Protein 4MFU (pdb70)

Sequence (487 aa):
LDESSVKKMILTFEKRSYKNQELRIKFPDNPEKFMESELDLNDIIQEMHVVATMPDLYHLLVELNAVQSLLGLLGHDNTDVSIAVVDLLQELTDIDTLHESEEGAEVLIDALVDGQVVALLVQNLERLDESVKEEADGVHNTLAIVENMAEFRPEMCTEGAQQGLLQWLLKRLKAKMPFDANKLYCSEVLAILLQDNDENRELLGELDGIDVLLQQLSVFKRHNPSTAEEQEMMENLFDSLCSCLMLSSNRERFLKGEGLQLMNLMLREKKISRSSALKVLDHAMIGPEGTDNCHKFVDILGLRTIFPLFMKSPRKIKKVGTTEKEHEEHVCSILASLLRNLRGQQRTRLLNKFTENDSEKVDRLMELHFKYLGAMQVADKKIEGEKHDMVRRGEIIDNDTEEEFYLRRLDAGLFVLQHICYIMAEICNANVPQIRQRVHQILNMRGSSIKIVRHIIKEYAENIGDGRSPEFRENEQKRILGLLENF

B-factor: mean 85.32, std 27.59, range [20.0, 192.1]

Nearest PDB structures (foldseek):
  4mfu-assembly1_A  TM=1.002E+00  e=1.831E-57  Homo sapiens
  4cb9-assembly1_A  TM=9.648E-01  e=9.208E-48  Homo sapiens
  4cba-assembly1_A  TM=9.569E-01  e=4.937E-47  Homo sapiens
  4hnm-assembly1_A  TM=9.396E-01  e=6.240E-47  Homo sapiens
  7abi-assembly1_S  TM=9.142E-01  e=6.124E-34  Homo sapiens

GO terms:
  GO:0005634 nucleus (C, IDA)
  GO:0000974 Prp19 complex (C, IDA)
  GO:0005681 spliceosomal complex (C, IDA)
  GO:0005515 protein binding (F, IPI)
  GO:0005654 nucleoplasm (C, TAS)
  GO:0005654 nucleoplasm (C, IDA)
  GO:0043065 positive regulation of apoptotic process (P, IDA)
  GO:0016020 membrane (C, HDA)
  GO:0016445 somatic diversification of immunoglobulins (P, IMP)
  GO:0019899 enzyme binding (F, IPI)

Secondary structure (DSSP, 8-state):
--SSHHHHHHHHHHHHHHHHHHHHHHSPSS-TT-HHHHHHHHHHHHHHHTTTTSPP-THHHHHTTHHHHHHHHTS-SSHHHHHHHHHHHHHHHHGGGSS---HHHHHHHHHHHHTTHHHHHHHHHHH--TT-HHHHHHHHHHHHHHHHHHHHSTTHHHHHIIIIIHHHHHHHHH--S---HHHHHHHHHHHHHHTT-HHHHHHHHHTTHHHHHHHHHHTTSSS--SSHHHHHHHHHHHHHHHHHHHSTHHHHHHHHTTHHHHHHHHHHTTSSTHHHHHHHHHHHHSSGGGHHHHHHHHHTTHHHHHHHHHH----S--SS---SHHHHHHHHHHHHHHHHH--HHHHHHHHHHTTHHHHHHHHHHHHHHHHHHHHHHHHHHHHHHHHHHHHHHTPPP-HHHHHHHHHHHHHTTHHHHHHHHHHHHHHHTSS-HHHHHHHHHHHHTTT--HHHHHHHHHHHHHH-SS-S-HHHHHHHHHHHHHHHHH-

Structure (mmCIF, N/CA/C/O backbone):
data_4MFU
#
_entry.id   4MFU
#
_cell.length_a   90.149
_cell.length_b   90.149
_cell.length_c   178.557
_cell.angle_alpha   90.000
_cell.angle_beta   90.000
_cell.angle_gamma   120.000
#
_symmetry.space_group_name_H-M   'P 31 2 1'
#
loop_
_atom_site.group_PDB
_atom_site.id
_atom_site.type_symbol
_atom_site.label_atom_id
_atom_site.label_alt_id
_atom_site.label_comp_id
_atom_site.label_asym_id
_atom_site.label_entity_id
_atom_site.label_seq_id
_atom_site.pdbx_PDB_ins_code
_atom_site.Cartn_x
_atom_site.Cartn_y
_atom_site.Cartn_z
_atom_site.occupancy
_atom_site.B_iso_or_equiv
_atom_site.auth_seq_id
_atom_site.auth_comp_id
_atom_site.auth_asym_id
_atom_site.auth_atom_id
_atom_site.pdbx_PDB_model_num
ATOM 1 N N . LEU A 1 4 ? 6.943 -14.414 0.584 1.00 108.26 77 LEU A N 1
ATOM 2 C CA . LEU A 1 4 ? 8.114 -14.212 1.491 1.00 112.62 77 LEU A CA 1
ATOM 3 C C . LEU A 1 4 ? 7.977 -12.889 2.263 1.00 126.09 77 LEU A C 1
ATOM 4 O O . LEU A 1 4 ? 8.297 -11.837 1.695 1.00 130.37 77 LEU A O 1
ATOM 9 N N . ASP A 1 5 ? 7.537 -12.895 3.534 1.00 128.27 78 ASP A N 1
ATOM 10 C CA . ASP A 1 5 ? 7.253 -14.072 4.369 1.00 128.20 78 ASP A CA 1
ATOM 11 C C . ASP A 1 5 ? 5.894 -13.898 5.049 1.00 125.11 78 ASP A C 1
ATOM 12 O O . ASP A 1 5 ? 5.286 -12.829 4.986 1.00 122.56 78 ASP A O 1
ATOM 17 N N . GLU A 1 6 ? 5.380 -14.993 5.599 1.00 125.10 79 GLU A N 1
ATOM 18 C CA . GLU A 1 6 ? 4.218 -14.955 6.469 1.00 124.18 79 GLU A CA 1
ATOM 19 C C . GLU A 1 6 ? 4.502 -15.795 7.703 1.00 130.19 79 GLU A C 1
ATOM 20 O O . GLU A 1 6 ? 4.658 -17.008 7.611 1.00 140.24 79 GLU A O 1
ATOM 26 N N . SER A 1 7 ? 4.601 -15.134 8.846 1.00 126.99 80 SER A N 1
ATOM 27 C CA . SER A 1 7 ? 4.663 -15.797 10.136 1.00 124.48 80 SER A CA 1
ATOM 28 C C . SER A 1 7 ? 6.068 -16.297 10.405 1.00 113.90 80 SER A C 1
ATOM 29 O O . SER A 1 7 ? 6.368 -16.816 11.476 1.00 100.26 80 SER A O 1
ATOM 32 N N . SER A 1 8 ? 6.937 -16.095 9.427 1.00 108.36 81 SER A N 1
ATOM 33 C CA . SER A 1 8 ? 8.365 -16.187 9.649 1.00 116.66 81 SER A CA 1
ATOM 34 C C . SER A 1 8 ? 8.664 -15.136 10.704 1.00 117.92 81 SER A C 1
ATOM 35 O O . SER A 1 8 ? 9.591 -15.256 11.504 1.00 112.32 81 SER A O 1
ATOM 38 N N . VAL A 1 9 ? 7.844 -14.095 10.673 1.00 124.59 82 VAL A N 1
ATOM 39 C CA . VAL A 1 9 ? 7.829 -13.052 11.687 1.00 133.05 82 VAL A CA 1
ATOM 40 C C . VAL A 1 9 ? 7.293 -13.559 13.019 1.00 119.32 82 VAL A C 1
ATOM 41 O O . VAL A 1 9 ? 7.725 -13.132 14.084 1.00 110.24 82 VAL A O 1
ATOM 45 N N . LYS A 1 10 ? 6.340 -14.470 12.962 1.00 104.71 83 LYS A N 1
ATOM 46 C CA . LYS A 1 10 ? 5.722 -14.956 14.176 1.00 110.22 83 LYS A CA 1
ATOM 47 C C . LYS A 1 10 ? 6.735 -15.695 15.064 1.00 113.86 83 LYS A C 1
ATOM 48 O O . LYS A 1 10 ? 6.544 -15.834 16.275 1.00 111.55 83 LYS A O 1
ATOM 54 N N . LYS A 1 11 ? 7.805 -16.189 14.458 1.00 114.97 84 LYS A N 1
ATOM 55 C CA . LYS A 1 11 ? 8.965 -16.595 15.235 1.00 115.96 84 LYS A CA 1
ATOM 56 C C . LYS A 1 11 ? 9.528 -15.336 15.891 1.00 106.35 84 LYS A C 1
ATOM 57 O O . LYS A 1 11 ? 9.798 -15.336 17.090 1.00 84.29 84 LYS A O 1
ATOM 63 N N . MET A 1 12 ? 9.698 -14.280 15.086 1.00 103.49 85 MET A N 1
ATOM 64 C CA . MET A 1 12 ? 10.189 -12.974 15.555 1.00 102.25 85 MET A CA 1
ATOM 65 C C . MET A 1 12 ? 9.453 -12.461 16.776 1.00 101.70 85 MET A C 1
ATOM 66 O O . MET A 1 12 ? 10.055 -11.886 17.690 1.00 86.44 85 MET A O 1
ATOM 71 N N . ILE A 1 13 ? 8.136 -12.618 16.741 1.00 103.87 86 ILE A N 1
ATOM 72 C CA . ILE A 1 13 ? 7.291 -12.173 17.827 1.00 114.74 86 ILE A CA 1
ATOM 73 C C . ILE A 1 13 ? 7.547 -13.045 19.049 1.00 115.62 86 ILE A C 1
ATOM 74 O O . ILE A 1 13 ? 7.718 -12.553 20.164 1.00 118.20 86 ILE A O 1
ATOM 79 N N . LEU A 1 14 ? 7.601 -14.347 18.820 1.00 109.77 87 LEU A N 1
ATOM 80 C CA . LEU A 1 14 ? 7.849 -15.285 19.880 1.00 102.62 87 LEU A CA 1
ATOM 81 C C . LEU A 1 14 ? 9.229 -15.014 20.444 1.00 93.92 87 LEU A C 1
ATOM 82 O O . LEU A 1 14 ? 9.444 -14.985 21.650 1.00 85.45 87 LEU A O 1
ATOM 87 N N . THR A 1 15 ? 10.170 -14.784 19.552 1.00 91.43 88 THR A N 1
ATOM 88 C CA . THR A 1 15 ? 11.527 -14.584 19.970 1.00 90.03 88 THR A CA 1
ATOM 89 C C . THR A 1 15 ? 11.563 -13.335 20.834 1.00 88.10 88 THR A C 1
ATOM 90 O O . THR A 1 15 ? 12.136 -13.329 21.924 1.00 81.88 88 THR A O 1
ATOM 94 N N . PHE A 1 16 ? 10.914 -12.289 20.340 1.00 92.22 89 PHE A N 1
ATOM 95 C CA . PHE A 1 16 ? 10.898 -10.997 21.005 1.00 94.25 89 PHE A CA 1
ATOM 96 C C . PHE A 1 16 ? 10.448 -11.120 22.471 1.00 96.13 89 PHE A C 1
ATOM 97 O O . PHE A 1 16 ? 11.101 -10.598 23.396 1.00 81.11 89 PHE A O 1
ATOM 105 N N . GLU A 1 17 ? 9.341 -11.826 22.673 1.00 102.41 90 GLU A N 1
ATOM 106 C CA . GLU A 1 17 ? 8.824 -12.085 24.015 1.00 114.25 90 GLU A CA 1
ATOM 107 C C . GLU A 1 17 ? 9.892 -12.815 24.835 1.00 111.58 90 GLU A C 1
ATOM 108 O O . GLU A 1 17 ? 10.304 -12.328 25.898 1.00 102.15 90 GLU A O 1
ATOM 114 N N . LYS A 1 18 ? 10.369 -13.951 24.315 1.00 111.59 91 LYS A N 1
ATOM 115 C CA . LYS A 1 18 ? 11.404 -14.742 24.993 1.00 109.65 91 LYS A CA 1
ATOM 116 C C . LYS A 1 18 ? 12.563 -13.817 25.342 1.00 92.75 91 LYS A C 1
ATOM 117 O O . LYS A 1 18 ? 13.110 -13.876 26.435 1.00 80.25 91 LYS A O 1
ATOM 123 N N . ARG A 1 19 ? 12.929 -12.946 24.415 1.00 89.26 92 ARG A N 1
ATOM 124 C CA . ARG A 1 19 ? 13.968 -11.982 24.706 1.00 95.20 92 ARG A CA 1
ATOM 125 C C . ARG A 1 19 ? 13.632 -11.169 25.937 1.00 95.29 92 ARG A C 1
ATOM 126 O O . ARG A 1 19 ? 14.397 -11.152 26.901 1.00 98.33 92 ARG A O 1
ATOM 134 N N . SER A 1 20 ? 12.490 -10.500 25.898 1.00 86.77 93 SER A N 1
ATOM 135 C CA . SER A 1 20 ? 12.127 -9.558 26.939 1.00 94.39 93 SER A CA 1
ATOM 136 C C . SER A 1 20 ? 12.167 -10.180 28.345 1.00 95.88 93 SER A C 1
ATOM 137 O O . SER A 1 20 ? 12.708 -9.594 29.316 1.00 84.23 93 SER A O 1
ATOM 140 N N . TYR A 1 21 ? 11.561 -11.365 28.418 1.00 96.28 94 TYR A N 1
ATOM 141 C CA . TYR A 1 21 ? 11.507 -12.208 29.612 1.00 98.97 94 TYR A CA 1
ATOM 142 C C . TYR A 1 21 ? 12.911 -12.443 30.229 1.00 98.54 94 TYR A C 1
ATOM 143 O O . TYR A 1 21 ? 13.167 -12.151 31.416 1.00 87.78 94 TYR A O 1
ATOM 152 N N . LYS A 1 22 ? 13.827 -12.943 29.405 1.00 96.21 95 LYS A N 1
ATOM 153 C CA . LYS A 1 22 ? 15.170 -13.291 29.875 1.00 100.56 95 LYS A CA 1
ATOM 154 C C . LYS A 1 22 ? 15.859 -12.045 30.394 1.00 90.63 95 LYS A C 1
ATOM 155 O O . LYS A 1 22 ? 16.644 -12.092 31.335 1.00 77.68 95 LYS A O 1
ATOM 161 N N . ASN A 1 23 ? 15.566 -10.924 29.762 1.00 90.95 96 ASN A N 1
ATOM 162 C CA . ASN A 1 23 ? 16.091 -9.686 30.245 1.00 91.68 96 ASN A CA 1
ATOM 163 C C . ASN A 1 23 ? 15.459 -9.373 31.538 1.00 88.56 96 ASN A C 1
ATOM 164 O O . ASN A 1 23 ? 16.123 -8.912 32.466 1.00 87.92 96 ASN A O 1
ATOM 169 N N . GLN A 1 24 ? 14.151 -9.576 31.571 1.00 85.44 97 GLN A N 1
ATOM 170 C CA . GLN A 1 24 ? 13.438 -9.314 32.766 1.00 95.96 97 GLN A CA 1
ATOM 171 C C . GLN A 1 24 ? 14.105 -10.055 33.901 1.00 102.33 97 GLN A C 1
ATOM 172 O O . GLN A 1 24 ? 14.529 -9.421 34.866 1.00 107.38 97 GLN A O 1
ATOM 178 N N . GLU A 1 25 ? 14.271 -11.365 33.808 1.00 105.03 98 GLU A N 1
ATOM 179 C CA . GLU A 1 25 ? 14.814 -12.080 34.957 1.00 101.35 98 GLU A CA 1
ATOM 180 C C . GLU A 1 25 ? 16.212 -11.604 35.324 1.00 102.89 98 GLU A C 1
ATOM 181 O O . GLU A 1 25 ? 16.550 -11.496 36.499 1.00 116.60 98 GLU A O 1
ATOM 187 N N . LEU A 1 26 ? 17.012 -11.305 34.306 1.00 107.67 99 LEU A N 1
ATOM 188 C CA . LEU A 1 26 ? 18.396 -10.890 34.506 1.00 106.30 99 LEU A CA 1
ATOM 189 C C . LEU A 1 26 ? 18.512 -9.584 35.289 1.00 96.86 99 LEU A C 1
ATOM 190 O O . LEU A 1 26 ? 19.383 -9.448 36.149 1.00 88.57 99 LEU A O 1
ATOM 195 N N . ARG A 1 27 ? 17.622 -8.646 34.985 1.00 97.53 100 ARG A N 1
ATOM 196 C CA . ARG A 1 27 ? 17.589 -7.369 35.673 1.00 98.52 100 ARG A CA 1
ATOM 197 C C . ARG A 1 27 ? 17.293 -7.616 37.142 1.00 94.79 100 ARG A C 1
ATOM 198 O O . ARG A 1 27 ? 17.869 -6.970 38.017 1.00 91.84 100 ARG A O 1
ATOM 206 N N . ILE A 1 28 ? 16.393 -8.557 37.412 1.00 93.66 101 ILE A N 1
ATOM 207 C CA . ILE A 1 28 ? 16.067 -8.887 38.787 1.00 101.70 101 ILE A CA 1
ATOM 208 C C . ILE A 1 28 ? 17.247 -9.446 39.572 1.00 111.41 101 ILE A C 1
ATOM 209 O O . ILE A 1 28 ? 17.418 -9.135 40.742 1.00 112.52 101 ILE A O 1
ATOM 214 N N . LYS A 1 29 ? 18.017 -10.309 38.924 1.00 116.46 102 LYS A N 1
ATOM 215 C CA . LYS A 1 29 ? 19.135 -10.969 39.570 1.00 109.41 102 LYS A CA 1
ATOM 216 C C . LYS A 1 29 ? 20.180 -9.964 39.997 1.00 110.72 102 LYS A C 1
ATOM 217 O O . LYS A 1 29 ? 20.749 -10.072 41.076 1.00 120.20 102 LYS A O 1
ATOM 223 N N . PHE A 1 30 ? 20.432 -8.980 39.140 1.00 30.00 103 PHE A N 1
ATOM 224 C CA . PHE A 1 30 ? 21.517 -8.035 39.365 1.00 30.00 103 PHE A CA 1
ATOM 225 C C . PHE A 1 30 ? 21.017 -6.698 39.895 1.00 30.00 103 PHE A C 1
ATOM 226 O O . PHE A 1 30 ? 20.121 -6.079 39.322 1.00 30.00 103 PHE A O 1
ATOM 234 N N . PRO A 1 31 ? 21.484 -6.369 41.088 1.00 30.00 104 PRO A N 1
ATOM 235 C CA . PRO A 1 31 ? 21.024 -5.205 41.833 1.00 30.00 104 PRO A CA 1
ATOM 236 C C . PRO A 1 31 ? 21.613 -3.981 41.201 1.00 30.00 104 PRO A C 1
ATOM 237 O O . PRO A 1 31 ? 22.620 -4.120 40.543 1.00 30.00 104 PRO A O 1
ATOM 241 N N . ASP A 1 32 ? 21.068 -2.803 41.488 1.00 30.00 105 ASP A N 1
ATOM 242 C CA . ASP A 1 32 ? 21.563 -1.569 40.894 1.00 30.00 105 ASP A CA 1
ATOM 243 C C . ASP A 1 32 ? 23.023 -1.368 41.275 1.00 30.00 105 ASP A C 1
ATOM 244 O O . ASP A 1 32 ? 23.426 -1.638 42.406 1.00 30.00 105 ASP A O 1
ATOM 249 N N . ASN A 1 33 ? 23.814 -0.901 40.315 1.00 30.00 106 ASN A N 1
ATOM 250 C CA . ASN A 1 33 ? 25.268 -0.888 40.447 1.00 30.00 106 ASN A CA 1
ATOM 251 C C . ASN A 1 33 ? 25.960 -2.178 39.989 1.00 30.00 106 ASN A C 1
ATOM 252 O O . ASN A 1 33 ? 27.101 -2.429 40.386 1.00 30.00 106 ASN A O 1
ATOM 257 N N . PRO A 1 34 ? 25.233 -3.015 39.124 1.00 30.00 107 PRO A N 1
ATOM 258 C CA . PRO A 1 34 ? 26.011 -4.148 38.616 1.00 30.00 107 PRO A CA 1
ATOM 259 C C . PRO A 1 34 ? 26.394 -3.816 37.182 1.00 30.00 107 PRO A C 1
ATOM 260 O O . PRO A 1 34 ? 25.549 -3.807 36.289 1.00 30.00 107 PRO A O 1
ATOM 264 N N . GLU A 1 35 ? 27.672 -3.559 36.957 1.00 30.00 108 GLU A N 1
ATOM 265 C CA . GLU A 1 35 ? 28.099 -2.973 35.698 1.00 30.00 108 GLU A CA 1
ATOM 266 C C . GLU A 1 35 ? 27.842 -3.832 34.471 1.00 30.00 108 GLU A C 1
ATOM 267 O O . GLU A 1 35 ? 27.403 -3.323 33.445 1.00 30.00 108 GLU A O 1
ATOM 273 N N . LYS A 1 36 ? 28.105 -5.129 34.566 1.00 30.00 109 LYS A N 1
ATOM 274 C CA . LYS A 1 36 ? 28.123 -5.952 33.371 1.00 30.00 109 LYS A CA 1
ATOM 275 C C . LYS A 1 36 ? 27.248 -7.183 33.490 1.00 30.00 109 LYS A C 1
ATOM 276 O O . LYS A 1 36 ? 27.729 -8.311 33.535 1.00 30.00 109 LYS A O 1
ATOM 282 N N . PHE A 1 37 ? 25.946 -6.915 33.473 1.00 30.00 110 PHE A N 1
ATOM 283 C CA . PHE A 1 37 ? 24.908 -7.843 33.072 1.00 30.00 110 PHE A CA 1
ATOM 284 C C . PHE A 1 37 ? 24.415 -7.503 31.658 1.00 30.00 110 PHE A C 1
ATOM 285 O O . PHE A 1 37 ? 23.449 -8.088 31.169 1.00 30.00 110 PHE A O 1
ATOM 293 N N . MET A 1 38 ? 25.082 -6.521 31.052 1.00 30.00 111 MET A N 1
ATOM 294 C CA . MET A 1 38 ? 24.627 -5.758 29.877 1.00 30.00 111 MET A CA 1
ATOM 295 C C . MET A 1 38 ? 24.405 -6.451 28.528 1.00 30.00 111 MET A C 1
ATOM 296 O O . MET A 1 38 ? 23.456 -6.132 27.811 1.00 30.00 111 MET A O 1
ATOM 301 N N . GLU A 1 39 ? 25.269 -7.389 28.172 1.00 30.00 112 GLU A N 1
ATOM 302 C CA . GLU A 1 39 ? 25.276 -7.918 26.818 1.00 30.00 112 GLU A CA 1
ATOM 303 C C . GLU A 1 39 ? 23.910 -8.502 26.529 1.00 30.00 112 GLU A C 1
ATOM 304 O O . GLU A 1 39 ? 23.386 -8.392 25.425 1.00 30.00 112 GLU A O 1
ATOM 310 N N . SER A 1 40 ? 23.330 -9.123 27.548 1.00 124.19 113 SER A N 1
ATOM 311 C CA . SER A 1 40 ? 22.021 -9.736 27.418 1.00 126.47 113 SER A CA 1
ATOM 312 C C . SER A 1 40 ? 21.007 -8.657 27.081 1.00 122.36 113 SER A C 1
ATOM 313 O O . SER A 1 40 ? 20.102 -8.872 26.275 1.00 104.98 113 SER A O 1
ATOM 316 N N . GLU A 1 41 ? 21.162 -7.493 27.704 1.00 112.56 114 GLU A N 1
ATOM 317 C CA . GLU A 1 41 ? 20.236 -6.404 27.472 1.00 111.78 114 GLU A CA 1
ATOM 318 C C . GLU A 1 41 ? 20.357 -5.909 26.045 1.00 99.26 114 GLU A C 1
ATOM 319 O O . GLU A 1 41 ? 19.363 -5.696 25.361 1.00 75.02 114 GLU A O 1
ATOM 325 N N . LEU A 1 42 ? 21.592 -5.735 25.599 1.00 106.47 115 LEU A N 1
ATOM 326 C CA . LEU A 1 42 ? 21.850 -5.234 24.261 1.00 103.09 115 LEU A CA 1
ATOM 327 C C . LEU A 1 42 ? 21.299 -6.190 23.214 1.00 89.58 115 LEU A C 1
ATOM 328 O O . LEU A 1 42 ? 20.783 -5.762 22.182 1.00 98.89 115 LEU A O 1
ATOM 333 N N . ASP A 1 43 ? 21.448 -7.483 23.462 1.00 89.16 116 ASP A N 1
ATOM 334 C CA . ASP A 1 43 ? 21.163 -8.485 22.450 1.00 105.53 116 ASP A CA 1
ATOM 335 C C . ASP A 1 43 ? 19.705 -8.430 22.030 1.00 102.50 116 ASP A C 1
ATOM 336 O O . ASP A 1 43 ? 19.376 -8.619 20.859 1.00 106.09 116 ASP A O 1
ATOM 341 N N . LEU A 1 44 ? 18.833 -8.186 22.998 1.00 113.14 117 LEU A N 1
ATOM 342 C CA . LEU A 1 44 ? 17.406 -8.332 22.785 1.00 120.35 117 LEU A CA 1
ATOM 343 C C . LEU A 1 44 ? 16.847 -7.251 21.867 1.00 112.93 117 LEU A C 1
ATOM 344 O O . LEU A 1 44 ? 15.888 -7.491 21.121 1.00 102.14 117 LEU A O 1
ATOM 349 N N . ASN A 1 45 ? 17.470 -6.074 21.920 1.00 107.17 118 ASN A N 1
ATOM 350 C CA . ASN A 1 45 ? 17.119 -4.970 21.041 1.00 96.08 118 ASN A CA 1
ATOM 351 C C . ASN A 1 45 ? 17.638 -5.101 19.602 1.00 95.67 118 ASN A C 1
ATOM 352 O O . ASN A 1 45 ? 17.177 -4.358 18.723 1.00 94.91 118 ASN A O 1
ATOM 357 N N . ASP A 1 46 ? 18.590 -6.003 19.340 1.00 85.95 119 ASP A N 1
ATOM 358 C CA . ASP A 1 46 ? 18.867 -6.314 17.951 1.00 89.30 119 ASP A CA 1
ATOM 359 C C . ASP A 1 46 ? 17.562 -6.788 17.354 1.00 81.09 119 ASP A C 1
ATOM 360 O O . ASP A 1 46 ? 17.298 -6.457 16.214 1.00 79.43 119 ASP A O 1
ATOM 365 N N . ILE A 1 47 ? 16.742 -7.522 18.118 1.00 79.27 120 ILE A N 1
ATOM 366 C CA . ILE A 1 47 ? 15.448 -8.044 17.597 1.00 89.65 120 ILE A CA 1
ATOM 367 C C . ILE A 1 47 ? 14.361 -6.998 17.371 1.00 93.82 120 ILE A C 1
ATOM 368 O O . ILE A 1 47 ? 13.390 -7.223 16.640 1.00 83.00 120 ILE A O 1
ATOM 373 N N . ILE A 1 48 ? 14.507 -5.853 18.008 1.00 103.54 121 ILE A N 1
ATOM 374 C CA . ILE A 1 48 ? 13.635 -4.740 17.700 1.00 105.61 121 ILE A CA 1
ATOM 375 C C . ILE A 1 48 ? 14.016 -4.384 16.260 1.00 96.40 121 ILE A C 1
ATOM 376 O O . ILE A 1 48 ? 13.239 -4.607 15.329 1.00 83.86 121 ILE A O 1
ATOM 381 N N . GLN A 1 49 ? 15.255 -3.925 16.084 1.00 88.75 122 GLN A N 1
ATOM 382 C CA . GLN A 1 49 ? 15.783 -3.617 14.763 1.00 91.44 122 GLN A CA 1
ATOM 383 C C . GLN A 1 49 ? 15.397 -4.690 13.723 1.00 97.70 122 GLN A C 1
ATOM 384 O O . GLN A 1 49 ? 15.093 -4.368 12.582 1.00 102.08 122 GLN A O 1
ATOM 390 N N . GLU A 1 50 ? 15.399 -5.965 14.095 1.00 109.51 123 GLU A N 1
ATOM 391 C CA . GLU A 1 50 ? 14.970 -6.986 13.137 1.00 114.00 123 GLU A CA 1
ATOM 392 C C . GLU A 1 50 ? 13.485 -6.728 12.861 1.00 112.16 123 GLU A C 1
ATOM 393 O O . GLU A 1 50 ? 13.102 -6.484 11.715 1.00 118.45 123 GLU A O 1
ATOM 399 N N . MET A 1 51 ? 12.666 -6.730 13.914 1.00 106.03 124 MET A N 1
ATOM 400 C CA . MET A 1 51 ? 11.226 -6.469 13.782 1.00 95.34 124 MET A CA 1
ATOM 401 C C . MET A 1 51 ? 11.006 -5.183 12.965 1.00 90.61 124 MET A C 1
ATOM 402 O O . MET A 1 51 ? 10.023 -5.049 12.234 1.00 67.06 124 MET A O 1
ATOM 407 N N . HIS A 1 52 ? 11.934 -4.235 13.100 1.00 95.71 125 HIS A N 1
ATOM 408 C CA . HIS A 1 52 ? 11.954 -3.017 12.273 1.00 103.80 125 HIS A CA 1
ATOM 409 C C . HIS A 1 52 ? 11.530 -3.420 10.863 1.00 96.82 125 HIS A C 1
ATOM 410 O O . HIS A 1 52 ? 10.675 -2.799 10.260 1.00 91.99 125 HIS A O 1
ATOM 417 N N . VAL A 1 53 ? 12.097 -4.514 10.372 1.00 106.69 126 VAL A N 1
ATOM 418 C CA . VAL A 1 53 ? 11.749 -5.049 9.053 1.00 115.90 126 VAL A CA 1
ATOM 419 C C . VAL A 1 53 ? 10.280 -5.491 8.923 1.00 108.98 126 VAL A C 1
ATOM 420 O O . VAL A 1 53 ? 9.765 -5.638 7.820 1.00 103.71 126 VAL A O 1
ATOM 424 N N . VAL A 1 54 ? 9.611 -5.713 10.045 1.00 105.71 127 VAL A N 1
ATOM 425 C CA . VAL A 1 54 ? 8.277 -6.288 10.018 1.00 102.47 127 VAL A CA 1
ATOM 426 C C . VAL A 1 54 ? 7.339 -5.424 9.240 1.00 101.58 127 VAL A C 1
ATOM 427 O O . VAL A 1 54 ? 6.516 -5.922 8.492 1.00 101.65 127 VAL A O 1
ATOM 431 N N . ALA A 1 55 ? 7.427 -4.125 9.467 1.00 111.79 128 ALA A N 1
ATOM 432 C CA . ALA A 1 55 ? 6.409 -3.219 8.963 1.00 130.87 128 ALA A CA 1
ATOM 433 C C . ALA A 1 55 ? 6.202 -3.481 7.487 1.00 137.76 128 ALA A C 1
ATOM 434 O O . ALA A 1 55 ? 5.093 -3.807 7.038 1.00 131.84 128 ALA A O 1
ATOM 436 N N . THR A 1 56 ? 7.318 -3.393 6.767 1.00 144.41 129 THR A N 1
ATOM 437 C CA . THR A 1 56 ? 7.355 -3.482 5.318 1.00 142.59 129 THR A CA 1
ATOM 438 C C . THR A 1 56 ? 6.644 -4.712 4.780 1.00 143.00 129 THR A C 1
ATOM 439 O O . THR A 1 56 ? 6.105 -4.686 3.673 1.00 151.54 129 THR A O 1
ATOM 443 N N . MET A 1 57 ? 6.647 -5.786 5.564 1.00 144.64 130 MET A N 1
ATOM 444 C CA . MET A 1 57 ? 5.967 -7.010 5.186 1.00 143.14 130 MET A CA 1
ATOM 445 C C . MET A 1 57 ? 4.490 -6.715 5.018 1.00 127.17 130 MET A C 1
ATOM 446 O O . MET A 1 57 ? 3.943 -5.936 5.810 1.00 97.59 130 MET A O 1
ATOM 451 N N . PRO A 1 58 ? 3.807 -7.342 4.075 1.00 131.82 131 PRO A N 1
ATOM 452 C CA . PRO A 1 58 ? 2.409 -6.960 3.917 1.00 135.59 131 PRO A CA 1
ATOM 453 C C . PRO A 1 58 ? 1.832 -7.124 5.306 1.00 137.45 131 PRO A C 1
ATOM 454 O O . PRO A 1 58 ? 2.077 -8.138 5.949 1.00 144.50 131 PRO A O 1
ATOM 458 N N . ASP A 1 59 ? 1.103 -6.127 5.783 1.00 123.78 132 ASP A N 1
ATOM 459 C CA . ASP A 1 59 ? 0.734 -6.109 7.187 1.00 112.43 132 ASP A CA 1
ATOM 460 C C . ASP A 1 59 ? -0.189 -7.250 7.565 1.00 114.82 132 ASP A C 1
ATOM 461 O O . ASP A 1 59 ? -1.191 -7.511 6.910 1.00 104.59 132 ASP A O 1
ATOM 466 N N . LEU A 1 60 ? 0.234 -7.925 8.623 1.00 114.29 133 LEU A N 1
ATOM 467 C CA . LEU A 1 60 ? -0.503 -8.951 9.328 1.00 113.78 133 LEU A CA 1
ATOM 468 C C . LEU A 1 60 ? -0.481 -8.478 10.769 1.00 113.78 133 LEU A C 1
ATOM 469 O O . LEU A 1 60 ? -0.266 -9.249 11.700 1.00 108.16 133 LEU A O 1
ATOM 474 N N . TYR A 1 61 ? -0.718 -7.183 10.927 1.00 113.79 134 TYR A N 1
ATOM 475 C CA . TYR A 1 61 ? -0.425 -6.431 12.126 1.00 108.55 134 TYR A CA 1
ATOM 476 C C . TYR A 1 61 ? -1.205 -7.015 13.279 1.00 112.54 134 TYR A C 1
ATOM 477 O O . TYR A 1 61 ? -0.823 -6.878 14.437 1.00 96.29 134 TYR A O 1
ATOM 486 N N . HIS A 1 62 ? -2.296 -7.688 12.952 1.00 122.07 135 HIS A N 1
ATOM 487 C CA . HIS A 1 62 ? -3.135 -8.278 13.970 1.00 127.13 135 HIS A CA 1
ATOM 488 C C . HIS A 1 62 ? -2.254 -9.228 14.746 1.00 118.81 135 HIS A C 1
ATOM 489 O O . HIS A 1 62 ? -2.354 -9.311 15.965 1.00 119.03 135 HIS A O 1
ATOM 496 N N . LEU A 1 63 ? -1.378 -9.944 14.052 1.00 104.31 136 LEU A N 1
ATOM 497 C CA . LEU A 1 63 ? -0.447 -10.791 14.772 1.00 99.07 136 LEU A CA 1
ATOM 498 C C . LEU A 1 63 ? 0.154 -10.050 15.946 1.00 93.33 136 LEU A C 1
ATOM 499 O O . LEU A 1 63 ? 0.063 -10.489 17.080 1.00 96.45 136 LEU A O 1
ATOM 504 N N . LEU A 1 64 ? 0.740 -8.900 15.670 1.00 89.50 137 LEU A N 1
ATOM 505 C CA . LEU A 1 64 ? 1.375 -8.085 16.707 1.00 91.05 137 LEU A CA 1
ATOM 506 C C . LEU A 1 64 ? 0.548 -7.720 17.947 1.00 88.83 137 LEU A C 1
ATOM 507 O O . LEU A 1 64 ? 1.115 -7.409 18.994 1.00 84.56 137 LEU A O 1
ATOM 512 N N . VAL A 1 65 ? -0.772 -7.708 17.812 1.00 90.44 138 VAL A N 1
ATOM 513 C CA . VAL A 1 65 ? -1.640 -7.186 18.864 1.00 106.54 138 VAL A CA 1
ATOM 514 C C . VAL A 1 65 ? -2.282 -8.297 19.686 1.00 121.39 138 VAL A C 1
ATOM 515 O O . VAL A 1 65 ? -2.282 -8.230 20.922 1.00 129.75 138 VAL A O 1
ATOM 519 N N . GLU A 1 66 ? -2.828 -9.312 19.016 1.00 127.79 139 GLU A N 1
ATOM 520 C CA . GLU A 1 66 ? -3.424 -10.436 19.731 1.00 127.04 139 GLU A CA 1
ATOM 521 C C . GLU A 1 66 ? -2.286 -11.149 20.451 1.00 111.20 139 GLU A C 1
ATOM 522 O O . GLU A 1 66 ? -2.391 -11.463 21.635 1.00 105.43 139 GLU A O 1
ATOM 528 N N . LEU A 1 67 ? -1.167 -11.309 19.758 1.00 99.69 140 LEU A N 1
ATOM 529 C CA . LEU A 1 67 ? 0.005 -11.949 20.338 1.00 105.45 140 LEU A CA 1
ATOM 530 C C . LEU A 1 67 ? 0.790 -11.008 21.286 1.00 106.78 140 LEU A C 1
ATOM 531 O O . LEU A 1 67 ? 1.859 -11.355 21.784 1.00 104.76 140 LEU A O 1
ATOM 536 N N . ASN A 1 68 ? 0.246 -9.819 21.531 1.00 110.32 141 ASN A N 1
ATOM 537 C CA . ASN A 1 68 ? 0.700 -8.938 22.615 1.00 108.64 141 ASN A CA 1
ATOM 538 C C . ASN A 1 68 ? 2.106 -8.371 22.478 1.00 98.07 141 ASN A C 1
ATOM 539 O O . ASN A 1 68 ? 2.785 -8.108 23.477 1.00 74.34 141 ASN A O 1
ATOM 544 N N . ALA A 1 69 ? 2.506 -8.153 21.230 1.00 96.92 142 ALA A N 1
ATOM 545 C CA . ALA A 1 69 ? 3.759 -7.489 20.918 1.00 97.22 142 ALA A CA 1
ATOM 546 C C . ALA A 1 69 ? 3.632 -6.047 21.349 1.00 93.57 142 ALA A C 1
ATOM 547 O O . ALA A 1 69 ? 4.493 -5.485 22.057 1.00 81.40 142 ALA A O 1
ATOM 549 N N . VAL A 1 70 ? 2.534 -5.464 20.888 1.00 91.03 143 VAL A N 1
ATOM 550 C CA . VAL A 1 70 ? 2.198 -4.085 21.167 1.00 94.94 143 VAL A CA 1
ATOM 551 C C . VAL A 1 70 ? 2.482 -3.766 22.638 1.00 88.16 143 VAL A C 1
ATOM 552 O O . VAL A 1 70 ? 3.358 -2.931 22.949 1.00 71.92 143 VAL A O 1
ATOM 556 N N . GLN A 1 71 ? 1.809 -4.511 23.520 1.00 83.48 144 GLN A N 1
ATOM 557 C CA . GLN A 1 71 ? 1.753 -4.184 24.926 1.00 82.36 144 GLN A CA 1
ATOM 558 C C . GLN A 1 71 ? 3.155 -4.182 25.448 1.00 79.04 144 GLN A C 1
ATOM 559 O O . GLN A 1 71 ? 3.648 -3.149 25.904 1.00 78.39 144 GLN A O 1
ATOM 565 N N . SER A 1 72 ? 3.819 -5.328 25.331 1.00 82.60 145 SER A N 1
ATOM 566 C CA . SER A 1 72 ? 5.202 -5.460 25.767 1.00 80.09 145 SER A CA 1
ATOM 567 C C . SER A 1 72 ? 5.960 -4.262 25.245 1.00 75.64 145 SER A C 1
ATOM 568 O O . SER A 1 72 ? 6.564 -3.523 26.014 1.00 77.60 145 SER A O 1
ATOM 571 N N . LEU A 1 73 ? 5.856 -4.031 23.940 1.00 77.12 146 LEU A N 1
ATOM 572 C CA . LEU A 1 73 ? 6.524 -2.900 23.305 1.00 73.03 146 LEU A CA 1
ATOM 573 C C . LEU A 1 73 ? 6.324 -1.642 24.052 1.00 67.85 146 LEU A C 1
ATOM 574 O O . LEU A 1 73 ? 7.304 -1.005 24.482 1.00 59.81 146 LEU A O 1
ATOM 579 N N . LEU A 1 74 ? 5.047 -1.283 24.194 1.00 65.57 147 LEU A N 1
ATOM 580 C CA . LEU A 1 74 ? 4.680 -0.127 25.003 1.00 68.02 147 LEU A CA 1
ATOM 581 C C . LEU A 1 74 ? 5.338 -0.205 26.366 1.00 61.03 147 LEU A C 1
ATOM 582 O O . LEU A 1 74 ? 5.953 0.757 26.812 1.00 60.87 147 LEU A O 1
ATOM 587 N N . GLY A 1 75 ? 5.239 -1.370 26.995 1.00 58.46 148 GLY A N 1
ATOM 588 C CA . GLY A 1 75 ? 5.894 -1.613 28.269 1.00 59.14 148 GLY A CA 1
ATOM 589 C C . GLY A 1 75 ? 7.299 -1.068 28.268 1.00 63.29 148 GLY A C 1
ATOM 590 O O . GLY A 1 75 ? 7.680 -0.296 29.144 1.00 60.19 148 GLY A O 1
ATOM 591 N N . LEU A 1 76 ? 8.059 -1.423 27.242 1.00 67.81 149 LEU A N 1
ATOM 592 C CA . LEU A 1 76 ? 9.487 -1.112 27.208 1.00 71.42 149 LEU A CA 1
ATOM 593 C C . LEU A 1 76 ? 9.807 0.360 27.001 1.00 75.13 149 LEU A C 1
ATOM 594 O O . LEU A 1 76 ? 10.974 0.784 27.107 1.00 77.61 149 LEU A O 1
ATOM 599 N N . LEU A 1 77 ? 8.780 1.146 26.709 1.00 78.17 150 LEU A N 1
ATOM 600 C CA . LEU A 1 77 ? 8.969 2.590 26.591 1.00 79.17 150 LEU A CA 1
ATOM 601 C C . LEU A 1 77 ? 9.458 3.124 27.924 1.00 81.25 150 LEU A C 1
ATOM 602 O O . LEU A 1 77 ? 10.139 4.157 27.987 1.00 77.30 150 LEU A O 1
ATOM 607 N N . GLY A 1 78 ? 9.162 2.383 28.981 1.00 78.07 151 GLY A N 1
ATOM 608 C CA . GLY A 1 78 ? 9.773 2.650 30.260 1.00 82.21 151 GLY A CA 1
ATOM 609 C C . GLY A 1 78 ? 10.795 1.571 30.522 1.00 83.61 151 GLY A C 1
ATOM 610 O O . GLY A 1 78 ? 10.460 0.411 30.719 1.00 94.79 151 GLY A O 1
ATOM 611 N N . HIS A 1 79 ? 12.055 1.967 30.517 1.00 77.87 152 HIS A N 1
ATOM 612 C CA . HIS A 1 79 ? 13.151 1.065 30.784 1.00 81.35 152 HIS A CA 1
ATOM 613 C C . HIS A 1 79 ? 14.211 1.922 31.412 1.00 77.15 152 HIS A C 1
ATOM 614 O O . HIS A 1 79 ? 14.301 3.109 31.112 1.00 80.61 152 HIS A O 1
ATOM 621 N N . ASP A 1 80 ? 15.028 1.339 32.270 1.00 81.43 153 ASP A N 1
ATOM 622 C CA . ASP A 1 80 ? 16.035 2.130 32.941 1.00 86.80 153 ASP A CA 1
ATOM 623 C C . ASP A 1 80 ? 16.996 2.696 31.912 1.00 82.38 153 ASP A C 1
ATOM 624 O O . ASP A 1 80 ? 17.381 3.859 31.991 1.00 74.19 153 ASP A O 1
ATOM 629 N N . ASN A 1 81 ? 17.363 1.889 30.925 1.00 86.38 154 ASN A N 1
ATOM 630 C CA . ASN A 1 81 ? 18.196 2.417 29.855 1.00 93.14 154 ASN A CA 1
ATOM 631 C C . ASN A 1 81 ? 17.400 2.948 28.675 1.00 84.16 154 ASN A C 1
ATOM 632 O O . ASN A 1 81 ? 16.522 2.271 28.171 1.00 65.87 154 ASN A O 1
ATOM 637 N N . THR A 1 82 ? 17.750 4.158 28.240 1.00 81.53 155 THR A N 1
ATOM 638 C CA . THR A 1 82 ? 17.071 4.831 27.122 1.00 81.83 155 THR A CA 1
ATOM 639 C C . THR A 1 82 ? 17.316 4.224 25.758 1.00 76.88 155 THR A C 1
ATOM 640 O O . THR A 1 82 ? 16.518 4.437 24.831 1.00 78.49 155 THR A O 1
ATOM 644 N N . ASP A 1 83 ? 18.413 3.494 25.610 1.00 69.98 156 ASP A N 1
ATOM 645 C CA . ASP A 1 83 ? 18.739 3.012 24.297 1.00 77.64 156 ASP A CA 1
ATOM 646 C C . ASP A 1 83 ? 17.583 2.122 23.884 1.00 76.80 156 ASP A C 1
ATOM 647 O O . ASP A 1 83 ? 17.130 2.160 22.741 1.00 78.95 156 ASP A O 1
ATOM 652 N N . VAL A 1 84 ? 17.060 1.370 24.841 1.00 75.13 157 VAL A N 1
ATOM 653 C CA . VAL A 1 84 ? 15.946 0.466 24.557 1.00 79.62 157 VAL A CA 1
ATOM 654 C C . VAL A 1 84 ? 14.655 1.254 24.296 1.00 80.87 157 VAL A C 1
ATOM 655 O O . VAL A 1 84 ? 13.826 0.878 23.457 1.00 80.73 157 VAL A O 1
ATOM 659 N N . SER A 1 85 ? 14.484 2.357 25.006 1.00 81.47 158 SER A N 1
ATOM 660 C CA . SER A 1 85 ? 13.294 3.175 24.833 1.00 78.76 158 SER A CA 1
ATOM 661 C C . SER A 1 85 ? 13.338 3.712 23.421 1.00 73.81 158 SER A C 1
ATOM 662 O O . SER A 1 85 ? 12.544 3.289 22.564 1.00 66.21 158 SER A O 1
ATOM 665 N N . ILE A 1 86 ? 14.333 4.562 23.175 1.00 66.66 159 ILE A N 1
ATOM 666 C CA . ILE A 1 86 ? 14.632 5.026 21.846 1.00 73.47 159 ILE A CA 1
ATOM 667 C C . ILE A 1 86 ? 14.389 3.966 20.762 1.00 76.19 159 ILE A C 1
ATOM 668 O O . ILE A 1 86 ? 13.876 4.240 19.676 1.00 69.52 159 ILE A O 1
ATOM 673 N N . ALA A 1 87 ? 14.807 2.752 21.055 1.00 76.59 160 ALA A N 1
ATOM 674 C CA . ALA A 1 87 ? 14.710 1.695 20.099 1.00 77.93 160 ALA A CA 1
ATOM 675 C C . ALA A 1 87 ? 13.261 1.370 19.826 1.00 77.37 160 ALA A C 1
ATOM 676 O O . ALA A 1 87 ? 12.906 0.966 18.717 1.00 75.37 160 ALA A O 1
ATOM 678 N N . VAL A 1 88 ? 12.422 1.515 20.844 1.00 81.98 161 VAL A N 1
ATOM 679 C CA . VAL A 1 88 ? 11.032 1.121 20.691 1.00 84.16 161 VAL A CA 1
ATOM 680 C C . VAL A 1 88 ? 10.314 2.223 19.952 1.00 80.73 161 VAL A C 1
ATOM 681 O O . VAL A 1 88 ? 9.420 1.984 19.127 1.00 74.73 161 VAL A O 1
ATOM 685 N N . VAL A 1 89 ? 10.712 3.448 20.237 1.00 83.48 162 VAL A N 1
ATOM 686 C CA . VAL A 1 89 ? 10.127 4.541 19.512 1.00 85.04 162 VAL A CA 1
ATOM 687 C C . VAL A 1 89 ? 10.547 4.368 18.072 1.00 85.95 162 VAL A C 1
ATOM 688 O O . VAL A 1 89 ? 9.679 4.273 17.207 1.00 84.35 162 VAL A O 1
ATOM 692 N N . ASP A 1 90 ? 11.852 4.254 17.816 1.00 83.92 163 ASP A N 1
ATOM 693 C CA . ASP A 1 90 ? 12.318 4.284 16.439 1.00 84.57 163 ASP A CA 1
ATOM 694 C C . ASP A 1 90 ? 11.586 3.204 15.688 1.00 85.67 163 ASP A C 1
ATOM 695 O O . ASP A 1 90 ? 11.090 3.405 14.577 1.00 87.46 163 ASP A O 1
ATOM 700 N N . LEU A 1 91 ? 11.480 2.051 16.309 1.00 86.84 164 LEU A N 1
ATOM 701 C CA . LEU A 1 91 ? 10.726 1.003 15.683 1.00 95.60 164 LEU A CA 1
ATOM 702 C C . LEU A 1 91 ? 9.326 1.509 15.417 1.00 90.64 164 LEU A C 1
ATOM 703 O O . LEU A 1 91 ? 8.855 1.419 14.301 1.00 98.16 164 LEU A O 1
ATOM 708 N N . LEU A 1 92 ? 8.676 2.057 16.439 1.00 89.41 165 LEU A N 1
ATOM 709 C CA . LEU A 1 92 ? 7.290 2.506 16.310 1.00 83.23 165 LEU A CA 1
ATOM 710 C C . LEU A 1 92 ? 7.037 3.486 15.156 1.00 79.95 165 LEU A C 1
ATOM 711 O O . LEU A 1 92 ? 6.005 3.382 14.501 1.00 77.19 165 LEU A O 1
ATOM 716 N N . GLN A 1 93 ? 7.975 4.406 14.910 1.00 80.64 166 GLN A N 1
ATOM 717 C CA . GLN A 1 93 ? 7.907 5.331 13.761 1.00 90.87 166 GLN A CA 1
ATOM 718 C C . GLN A 1 93 ? 7.648 4.558 12.488 1.00 87.84 166 GLN A C 1
ATOM 719 O O . GLN A 1 93 ? 6.775 4.913 11.719 1.00 88.05 166 GLN A O 1
ATOM 725 N N . GLU A 1 94 ? 8.418 3.498 12.272 1.00 89.40 167 GLU A N 1
ATOM 726 C CA . GLU A 1 94 ? 8.463 2.861 10.975 1.00 99.04 167 GLU A CA 1
ATOM 727 C C . GLU A 1 94 ? 7.214 1.997 10.744 1.00 96.58 167 GLU A C 1
ATOM 728 O O . GLU A 1 94 ? 6.910 1.696 9.599 1.00 120.19 167 GLU A O 1
ATOM 734 N N . LEU A 1 95 ? 6.465 1.628 11.784 1.00 82.66 168 LEU A N 1
ATOM 735 C CA . LEU A 1 95 ? 5.202 0.884 11.565 1.00 84.48 168 LEU A CA 1
ATOM 736 C C . LEU A 1 95 ? 4.054 1.831 11.393 1.00 82.73 168 LEU A C 1
ATOM 737 O O . LEU A 1 95 ? 2.913 1.420 11.154 1.00 73.01 168 LEU A O 1
ATOM 742 N N . THR A 1 96 ? 4.347 3.100 11.603 1.00 85.57 169 THR A N 1
ATOM 743 C CA . THR A 1 96 ? 3.345 4.127 11.590 1.00 89.49 169 THR A CA 1
ATOM 744 C C . THR A 1 96 ? 3.545 5.027 10.349 1.00 93.73 169 THR A C 1
ATOM 745 O O . THR A 1 96 ? 2.578 5.465 9.747 1.00 94.22 169 THR A O 1
ATOM 749 N N . ASP A 1 97 ? 4.789 5.250 9.928 1.00 100.42 170 ASP A N 1
ATOM 750 C CA . ASP A 1 97 ? 5.040 5.936 8.664 1.00 107.20 170 ASP A CA 1
ATOM 751 C C . ASP A 1 97 ? 4.549 5.093 7.505 1.00 118.96 170 ASP A C 1
ATOM 752 O O . ASP A 1 97 ? 3.674 5.519 6.778 1.00 125.60 170 ASP A O 1
ATOM 757 N N . ILE A 1 98 ? 5.119 3.898 7.338 1.00 140.49 171 ILE A N 1
ATOM 758 C CA . ILE A 1 98 ? 4.713 2.955 6.270 1.00 149.35 171 ILE A CA 1
ATOM 759 C C . ILE A 1 98 ? 3.202 2.774 6.269 1.00 151.05 171 ILE A C 1
ATOM 760 O O . ILE A 1 98 ? 2.569 2.727 5.214 1.00 135.15 171 ILE A O 1
ATOM 765 N N . ASP A 1 99 ? 2.665 2.813 7.480 1.00 152.17 172 ASP A N 1
ATOM 766 C CA . ASP A 1 99 ? 1.247 2.682 7.743 1.00 147.72 172 ASP A CA 1
ATOM 767 C C . ASP A 1 99 ? 0.559 3.795 6.971 1.00 145.41 172 ASP A C 1
ATOM 768 O O . ASP A 1 99 ? -0.601 3.667 6.587 1.00 138.44 172 ASP A O 1
ATOM 773 N N . THR A 1 100 ? 1.335 4.822 6.672 1.00 141.58 173 THR A N 1
ATOM 774 C CA . THR A 1 100 ? 0.832 6.001 6.006 1.00 139.40 173 THR A CA 1
ATOM 775 C C . THR A 1 100 ? 0.292 5.571 4.639 1.00 159.86 173 THR A C 1
ATOM 776 O O . THR A 1 100 ? -0.514 6.269 4.026 1.00 174.21 173 THR A O 1
ATOM 780 N N . LEU A 1 101 ? 0.740 4.409 4.177 1.00 166.85 174 LEU A N 1
ATOM 781 C CA . LEU A 1 101 ? 0.294 3.866 2.911 1.00 172.33 174 LEU A CA 1
ATOM 782 C C . LEU A 1 101 ? -1.226 3.751 2.926 1.00 169.22 174 LEU A C 1
ATOM 783 O O . LEU A 1 101 ? -1.827 3.329 3.912 1.00 160.61 174 LEU A O 1
ATOM 788 N N . HIS A 1 102 ? -1.832 4.144 1.812 1.00 171.20 175 HIS A N 1
ATOM 789 C CA . HIS A 1 102 ? -3.291 4.204 1.648 1.00 162.98 175 HIS A CA 1
ATOM 790 C C . HIS A 1 102 ? -3.983 2.914 2.109 1.00 160.82 175 HIS A C 1
ATOM 791 O O . HIS A 1 102 ? -5.138 2.943 2.543 1.00 161.91 175 HIS A O 1
ATOM 798 N N . GLU A 1 103 ? -3.272 1.792 1.982 1.00 158.41 176 GLU A N 1
ATOM 799 C CA . GLU A 1 103 ? -3.799 0.467 2.308 1.00 155.15 176 GLU A CA 1
ATOM 800 C C . GLU A 1 103 ? -2.646 -0.556 2.412 1.00 141.16 176 GLU A C 1
ATOM 801 O O . GLU A 1 103 ? -1.596 -0.355 1.799 1.00 128.01 176 GLU A O 1
ATOM 807 N N . SER A 1 104 ? -2.840 -1.666 3.129 1.00 133.34 177 SER A N 1
ATOM 808 C CA . SER A 1 104 ? -4.106 -2.090 3.743 1.00 138.05 177 SER A CA 1
ATOM 809 C C . SER A 1 104 ? -4.478 -1.424 5.072 1.00 144.92 177 SER A C 1
ATOM 810 O O . SER A 1 104 ? -3.650 -0.770 5.706 1.00 128.88 177 SER A O 1
ATOM 813 N N . GLU A 1 105 ? -5.737 -1.595 5.480 1.00 152.29 178 GLU A N 1
ATOM 814 C CA . GLU A 1 105 ? -6.250 -0.966 6.687 1.00 146.53 178 GLU A CA 1
ATOM 815 C C . GLU A 1 105 ? -6.302 -1.932 7.860 1.00 147.59 178 GLU A C 1
ATOM 816 O O . GLU A 1 105 ? -6.218 -1.522 9.015 1.00 147.83 178 GLU A O 1
ATOM 822 N N . GLU A 1 106 ? -6.437 -3.218 7.564 1.00 150.50 179 GLU A N 1
ATOM 823 C CA . GLU A 1 106 ? -6.700 -4.193 8.610 1.00 147.98 179 GLU A CA 1
ATOM 824 C C . GLU A 1 106 ? -5.559 -4.259 9.608 1.00 142.00 179 GLU A C 1
ATOM 825 O O . GLU A 1 106 ? -5.780 -4.294 10.815 1.00 143.42 179 GLU A O 1
ATOM 831 N N . GLY A 1 107 ? -4.334 -4.265 9.103 1.00 128.39 180 GLY A N 1
ATOM 832 C CA . GLY A 1 107 ? -3.176 -4.325 9.969 1.00 126.76 180 GLY A CA 1
ATOM 833 C C . GLY A 1 107 ? -3.033 -3.105 10.851 1.00 118.29 180 GLY A C 1
ATOM 834 O O . GLY A 1 107 ? -2.719 -3.206 12.032 1.00 122.53 180 GLY A O 1
ATOM 835 N N . ALA A 1 108 ? -3.273 -1.942 10.266 1.00 109.74 181 ALA A N 1
ATOM 836 C CA . ALA A 1 108 ? -3.027 -0.684 10.943 1.00 107.97 181 ALA A CA 1
ATOM 837 C C . ALA A 1 108 ? -4.167 -0.394 11.882 1.00 108.21 181 ALA A C 1
ATOM 838 O O . ALA A 1 108 ? -3.957 -0.004 13.038 1.00 99.41 181 ALA A O 1
ATOM 840 N N . GLU A 1 109 ? -5.376 -0.606 11.369 1.00 106.09 182 GLU A N 1
ATOM 841 C CA . GLU A 1 109 ? -6.593 -0.307 12.111 1.00 113.45 182 GLU A CA 1
ATOM 842 C C . GLU A 1 109 ? -6.627 -1.083 13.435 1.00 108.87 182 GLU A C 1
ATOM 843 O O . GLU A 1 109 ? -7.106 -0.573 14.442 1.00 103.61 182 GLU A O 1
ATOM 849 N N . VAL A 1 110 ? -6.081 -2.295 13.443 1.00 108.64 183 VAL A N 1
ATOM 850 C CA . VAL A 1 110 ? -5.982 -3.059 14.684 1.00 101.71 183 VAL A CA 1
ATOM 851 C C . VAL A 1 110 ? -4.793 -2.581 15.490 1.00 100.26 183 VAL A C 1
ATOM 852 O O . VAL A 1 110 ? -4.877 -2.445 16.722 1.00 97.32 183 VAL A O 1
ATOM 856 N N . LEU A 1 111 ? -3.691 -2.320 14.795 1.00 90.20 184 LEU A N 1
ATOM 857 C CA . LEU A 1 111 ? -2.488 -1.884 15.474 1.00 95.06 184 LEU A CA 1
ATOM 858 C C . LEU A 1 111 ? -2.787 -0.600 16.237 1.00 98.09 184 LEU A C 1
ATOM 859 O O . LEU A 1 111 ? -2.774 -0.576 17.467 1.00 97.82 184 LEU A O 1
ATOM 864 N N . ILE A 1 112 ? -3.069 0.458 15.488 1.00 96.73 185 ILE A N 1
ATOM 865 C CA . ILE A 1 112 ? -3.437 1.741 16.063 1.00 92.99 185 ILE A CA 1
ATOM 866 C C . ILE A 1 112 ? -4.353 1.535 17.266 1.00 93.35 185 ILE A C 1
ATOM 867 O O . ILE A 1 112 ? -3.979 1.849 18.409 1.00 91.83 185 ILE A O 1
ATOM 872 N N . ASP A 1 113 ? -5.535 0.986 17.005 1.00 81.40 186 ASP A N 1
ATOM 873 C CA . ASP A 1 113 ? -6.479 0.664 18.067 1.00 91.87 186 ASP A CA 1
ATOM 874 C C . ASP A 1 113 ? -5.734 0.244 19.343 1.00 83.14 186 ASP A C 1
ATOM 875 O O . ASP A 1 113 ? -5.884 0.883 20.379 1.00 79.75 186 ASP A O 1
ATOM 880 N N . ALA A 1 114 ? -4.913 -0.799 19.244 1.00 74.13 187 ALA A N 1
ATOM 881 C CA . ALA A 1 114 ? -4.115 -1.274 20.372 1.00 74.33 187 ALA A CA 1
ATOM 882 C C . ALA A 1 114 ? -3.329 -0.141 21.046 1.00 74.36 187 ALA A C 1
ATOM 883 O O . ALA A 1 114 ? -3.489 0.124 22.236 1.00 75.49 187 ALA A O 1
ATOM 885 N N . LEU A 1 115 ? -2.504 0.545 20.277 1.00 78.83 188 LEU A N 1
ATOM 886 C CA . LEU A 1 115 ? -1.703 1.653 20.808 1.00 84.84 188 LEU A CA 1
ATOM 887 C C . LEU A 1 115 ? -2.509 2.652 21.632 1.00 81.81 188 LEU A C 1
ATOM 888 O O . LEU A 1 115 ? -2.120 3.040 22.729 1.00 72.00 188 LEU A O 1
ATOM 893 N N . VAL A 1 116 ? -3.624 3.097 21.082 1.00 83.09 189 VAL A N 1
ATOM 894 C CA . VAL A 1 116 ? -4.416 4.089 21.778 1.00 88.05 189 VAL A CA 1
ATOM 895 C C . VAL A 1 116 ? -5.074 3.457 23.004 1.00 83.88 189 VAL A C 1
ATOM 896 O O . VAL A 1 116 ? -5.158 4.092 24.060 1.00 77.20 189 VAL A O 1
ATOM 900 N N . ASP A 1 117 ? -5.496 2.199 22.877 1.00 80.60 190 ASP A N 1
ATOM 901 C CA . ASP A 1 117 ? -6.007 1.452 24.031 1.00 83.16 190 ASP A CA 1
ATOM 902 C C . ASP A 1 117 ? -4.922 1.341 25.113 1.00 78.30 190 ASP A C 1
ATOM 903 O O . ASP A 1 117 ? -5.227 1.198 26.291 1.00 70.47 190 ASP A O 1
ATOM 908 N N . GLY A 1 118 ? -3.660 1.438 24.709 1.00 67.99 191 GLY A N 1
ATOM 909 C CA . GLY A 1 118 ? -2.567 1.277 25.627 1.00 65.51 191 GLY A CA 1
ATOM 910 C C . GLY A 1 118 ? -1.996 2.575 26.107 1.00 70.46 191 GLY A C 1
ATOM 911 O O . GLY A 1 118 ? -0.915 2.584 26.715 1.00 71.03 191 GLY A O 1
ATOM 912 N N . GLN A 1 119 ? -2.688 3.675 25.814 1.00 69.49 192 GLN A N 1
ATOM 913 C CA . GLN A 1 119 ? -2.210 5.008 26.227 1.00 75.79 192 GLN A CA 1
ATOM 914 C C . GLN A 1 119 ? -0.803 5.338 25.681 1.00 69.28 192 GLN A C 1
ATOM 915 O O . GLN A 1 119 ? 0.011 6.022 26.324 1.00 68.13 192 GLN A O 1
ATOM 921 N N . VAL A 1 120 ? -0.538 4.854 24.481 1.00 62.42 193 VAL A N 1
ATOM 922 C CA . VAL A 1 120 ? 0.706 5.133 23.798 1.00 62.93 193 VAL A CA 1
ATOM 923 C C . VAL A 1 120 ? 1.302 6.513 24.105 1.00 59.78 193 VAL A C 1
ATOM 924 O O . VAL A 1 120 ? 2.428 6.600 24.589 1.00 60.43 193 VAL A O 1
ATOM 928 N N . VAL A 1 121 ? 0.546 7.581 23.875 1.00 59.56 194 VAL A N 1
ATOM 929 C CA . VAL A 1 121 ? 1.067 8.966 24.058 1.00 62.57 194 VAL A CA 1
ATOM 930 C C . VAL A 1 121 ? 1.549 9.224 25.487 1.00 60.15 194 VAL A C 1
ATOM 931 O O . VAL A 1 121 ? 2.687 9.646 25.686 1.00 49.56 194 VAL A O 1
ATOM 935 N N . ALA A 1 122 ? 0.663 8.960 26.454 1.00 62.20 195 ALA A N 1
ATOM 936 C CA . ALA A 1 122 ? 0.988 9.049 27.885 1.00 67.45 195 ALA A CA 1
ATOM 937 C C . ALA A 1 122 ? 2.369 8.509 28.098 1.00 68.49 195 ALA A C 1
ATOM 938 O O . ALA A 1 122 ? 3.254 9.160 28.666 1.00 61.25 195 ALA A O 1
ATOM 940 N N . LEU A 1 123 ? 2.551 7.312 27.573 1.00 69.31 196 LEU A N 1
ATOM 941 C CA . LEU A 1 123 ? 3.813 6.610 27.706 1.00 69.55 196 LEU A CA 1
ATOM 942 C C . LEU A 1 123 ? 4.905 7.337 26.916 1.00 69.49 196 LEU A C 1
ATOM 943 O O . LEU A 1 123 ? 6.009 7.520 27.417 1.00 75.76 196 LEU A O 1
ATOM 948 N N . LEU A 1 124 ? 4.582 7.795 25.707 1.00 66.32 197 LEU A N 1
ATOM 949 C CA . LEU A 1 124 ? 5.573 8.456 24.877 1.00 66.26 197 LEU A CA 1
ATOM 950 C C . LEU A 1 124 ? 6.163 9.674 25.516 1.00 64.22 197 LEU A C 1
ATOM 951 O O . LEU A 1 124 ? 7.356 9.952 25.388 1.00 60.95 197 LEU A O 1
ATOM 956 N N . VAL A 1 125 ? 5.312 10.397 26.214 1.00 69.02 198 VAL A N 1
ATOM 957 C CA . VAL A 1 125 ? 5.693 11.671 26.743 1.00 73.65 198 VAL A CA 1
ATOM 958 C C . VAL A 1 125 ? 6.537 11.418 27.976 1.00 76.57 198 VAL A C 1
ATOM 959 O O . VAL A 1 125 ? 7.538 12.112 28.202 1.00 70.37 198 VAL A O 1
ATOM 963 N N . GLN A 1 126 ? 6.160 10.405 28.756 1.00 79.38 199 GLN A N 1
ATOM 964 C CA . GLN A 1 126 ? 6.964 10.028 29.925 1.00 85.80 199 GLN A CA 1
ATOM 965 C C . GLN A 1 126 ? 8.385 9.832 29.446 1.00 82.48 199 GLN A C 1
ATOM 966 O O . GLN A 1 126 ? 9.321 10.471 29.954 1.00 79.22 199 GLN A O 1
ATOM 972 N N . ASN A 1 127 ? 8.534 8.959 28.452 1.00 72.90 200 ASN A N 1
ATOM 973 C CA . ASN A 1 127 ? 9.824 8.763 27.789 1.00 76.21 200 ASN A CA 1
ATOM 974 C C . ASN A 1 127 ? 10.340 10.144 27.368 1.00 70.96 200 ASN A C 1
ATOM 975 O O . ASN A 1 127 ? 11.372 10.633 27.830 1.00 68.15 200 ASN A O 1
ATOM 980 N N . LEU A 1 128 ? 9.565 10.815 26.543 1.00 68.15 201 LEU A N 1
ATOM 981 C CA . LEU A 1 128 ? 9.944 12.141 26.120 1.00 74.95 201 LEU A CA 1
ATOM 982 C C . LEU A 1 128 ? 10.455 13.031 27.269 1.00 65.89 201 LEU A C 1
ATOM 983 O O . LEU A 1 128 ? 11.366 13.817 27.061 1.00 61.47 201 LEU A O 1
ATOM 988 N N . GLU A 1 129 ? 9.887 12.906 28.469 1.00 69.80 202 GLU A N 1
ATOM 989 C CA . GLU A 1 129 ? 10.265 13.795 29.583 1.00 77.42 202 GLU A CA 1
ATOM 990 C C . GLU A 1 129 ? 11.676 13.527 30.030 1.00 77.09 202 GLU A C 1
ATOM 991 O O . GLU A 1 129 ? 12.487 14.448 30.130 1.00 74.24 202 GLU A O 1
ATOM 997 N N . ARG A 1 130 ? 11.970 12.257 30.307 1.00 86.01 203 ARG A N 1
ATOM 998 C CA . ARG A 1 130 ? 13.313 11.829 30.690 1.00 91.11 203 ARG A CA 1
ATOM 999 C C . ARG A 1 130 ? 14.333 12.045 29.572 1.00 95.55 203 ARG A C 1
ATOM 1000 O O . ARG A 1 130 ? 15.449 12.501 29.822 1.00 103.79 203 ARG A O 1
ATOM 1008 N N . LEU A 1 131 ? 13.943 11.727 28.340 1.00 101.10 204 LEU A N 1
ATOM 1009 C CA . LEU A 1 131 ? 14.791 12.011 27.170 1.00 104.29 204 LEU A CA 1
ATOM 1010 C C . LEU A 1 131 ? 15.242 13.458 27.191 1.00 105.23 204 LEU A C 1
ATOM 1011 O O . LEU A 1 131 ? 14.399 14.358 27.247 1.00 112.68 204 LEU A O 1
ATOM 1016 N N . ASP A 1 132 ? 16.554 13.681 27.138 1.00 105.75 205 ASP A N 1
ATOM 1017 C CA . ASP A 1 132 ? 17.130 14.989 27.478 1.00 119.30 205 ASP A CA 1
ATOM 1018 C C . ASP A 1 132 ? 18.499 15.239 26.787 1.00 114.07 205 ASP A C 1
ATOM 1019 O O . ASP A 1 132 ? 18.935 14.481 25.911 1.00 96.55 205 ASP A O 1
ATOM 1024 N N . GLU A 1 133 ? 19.111 16.365 27.165 1.00 115.75 206 GLU A N 1
ATOM 1025 C CA . GLU A 1 133 ? 20.532 16.674 26.971 1.00 113.73 206 GLU A CA 1
ATOM 1026 C C . GLU A 1 133 ? 21.052 16.735 25.525 1.00 117.02 206 GLU A C 1
ATOM 1027 O O . GLU A 1 133 ? 22.261 16.896 25.316 1.00 111.70 206 GLU A O 1
ATOM 1033 N N . SER A 1 134 ? 20.163 16.650 24.533 1.00 113.50 207 SER A N 1
ATOM 1034 C CA . SER A 1 134 ? 20.593 16.646 23.133 1.00 108.84 207 SER A CA 1
ATOM 1035 C C . SER A 1 134 ? 21.916 15.887 22.957 1.00 109.25 207 SER A C 1
ATOM 1036 O O . SER A 1 134 ? 22.951 16.427 22.526 1.00 103.64 207 SER A O 1
ATOM 1039 N N . VAL A 1 135 ? 21.865 14.635 23.381 1.00 94.06 208 VAL A N 1
ATOM 1040 C CA . VAL A 1 135 ? 22.708 13.615 22.846 1.00 87.11 208 VAL A CA 1
ATOM 1041 C C . VAL A 1 135 ? 22.138 13.392 21.469 1.00 84.86 208 VAL A C 1
ATOM 1042 O O . VAL A 1 135 ? 20.991 12.988 21.365 1.00 81.57 208 VAL A O 1
ATOM 1046 N N . LYS A 1 136 ? 22.897 13.670 20.417 1.00 90.63 209 LYS A N 1
ATOM 1047 C CA . LYS A 1 136 ? 22.380 13.469 19.060 1.00 96.39 209 LYS A CA 1
ATOM 1048 C C . LYS A 1 136 ? 21.421 12.291 18.964 1.00 94.63 209 LYS A C 1
ATOM 1049 O O . LYS A 1 136 ? 20.387 12.378 18.305 1.00 97.77 209 LYS A O 1
ATOM 1055 N N . GLU A 1 137 ? 21.744 11.194 19.634 1.00 94.57 210 GLU A N 1
ATOM 1056 C CA . GLU A 1 137 ? 20.829 10.046 19.674 1.00 105.16 210 GLU A CA 1
ATOM 1057 C C . GLU A 1 137 ? 19.523 10.298 20.455 1.00 104.58 210 GLU A C 1
ATOM 1058 O O . GLU A 1 137 ? 18.449 9.879 20.032 1.00 102.36 210 GLU A O 1
ATOM 1064 N N . GLU A 1 138 ? 19.618 10.953 21.607 1.00 107.47 211 GLU A N 1
ATOM 1065 C CA . GLU A 1 138 ? 18.421 11.384 22.334 1.00 110.90 211 GLU A CA 1
ATOM 1066 C C . GLU A 1 138 ? 17.560 12.266 21.424 1.00 101.92 211 GLU A C 1
ATOM 1067 O O . GLU A 1 138 ? 16.393 11.957 21.163 1.00 89.31 211 GLU A O 1
ATOM 1073 N N . ALA A 1 139 ? 18.156 13.357 20.939 1.00 95.02 212 ALA A N 1
ATOM 1074 C CA . ALA A 1 139 ? 17.462 14.305 20.072 1.00 84.19 212 ALA A CA 1
ATOM 1075 C C . ALA A 1 139 ? 16.667 13.559 19.010 1.00 84.20 212 ALA A C 1
ATOM 1076 O O . ALA A 1 139 ? 15.456 13.743 18.891 1.00 90.28 212 ALA A O 1
ATOM 1078 N N . ASP A 1 140 ? 17.327 12.676 18.271 1.00 83.63 213 ASP A N 1
ATOM 1079 C CA . ASP A 1 140 ? 16.629 11.940 17.222 1.00 90.23 213 ASP A CA 1
ATOM 1080 C C . ASP A 1 140 ? 15.454 11.144 17.784 1.00 93.26 213 ASP A C 1
ATOM 1081 O O . ASP A 1 140 ? 14.468 10.901 17.089 1.00 90.10 213 ASP A O 1
ATOM 1086 N N . GLY A 1 141 ? 15.551 10.778 19.061 1.00 107.11 214 GLY A N 1
ATOM 1087 C CA . GLY A 1 141 ? 14.455 10.130 19.793 1.00 105.46 214 GLY A CA 1
ATOM 1088 C C . GLY A 1 141 ? 13.175 10.943 19.919 1.00 99.61 214 GLY A C 1
ATOM 1089 O O . GLY A 1 141 ? 12.080 10.410 19.735 1.00 107.52 214 GLY A O 1
ATOM 1090 N N . VAL A 1 142 ? 13.291 12.227 20.233 1.00 79.81 215 VAL A N 1
ATOM 1091 C CA . VAL A 1 142 ? 12.107 13.044 20.356 1.00 71.99 215 VAL A CA 1
ATOM 1092 C C . VAL A 1 142 ? 11.488 13.189 18.976 1.00 72.20 215 VAL A C 1
ATOM 1093 O O . VAL A 1 142 ? 10.290 12.942 18.757 1.00 63.37 215 VAL A O 1
ATOM 1097 N N . HIS A 1 143 ? 12.334 13.524 18.024 1.00 70.10 216 HIS A N 1
ATOM 1098 C CA . HIS A 1 143 ? 11.879 13.681 16.684 1.00 71.26 216 HIS A CA 1
ATOM 1099 C C . HIS A 1 143 ? 10.988 12.508 16.311 1.00 68.71 216 HIS A C 1
ATOM 1100 O O . HIS A 1 143 ? 9.878 12.665 15.817 1.00 65.94 216 HIS A O 1
ATOM 1107 N N . ASN A 1 144 ? 11.466 11.310 16.560 1.00 74.68 217 ASN A N 1
ATOM 1108 C CA . ASN A 1 144 ? 10.712 10.126 16.135 1.00 79.99 217 ASN A CA 1
ATOM 1109 C C . ASN A 1 144 ? 9.471 9.942 16.982 1.00 70.79 217 ASN A C 1
ATOM 1110 O O . ASN A 1 144 ? 8.482 9.375 16.528 1.00 67.90 217 ASN A O 1
ATOM 1115 N N . THR A 1 145 ? 9.539 10.408 18.222 1.00 73.80 218 THR A N 1
ATOM 1116 C CA . THR A 1 145 ? 8.366 10.467 19.070 1.00 75.22 218 THR A CA 1
ATOM 1117 C C . THR A 1 145 ? 7.386 11.307 18.273 1.00 70.51 218 THR A C 1
ATOM 1118 O O . THR A 1 145 ? 6.340 10.813 17.842 1.00 69.11 218 THR A O 1
ATOM 1122 N N . LEU A 1 146 ? 7.759 12.554 18.002 1.00 63.41 219 LEU A N 1
ATOM 1123 C CA . LEU A 1 146 ? 6.876 13.435 17.214 1.00 64.10 219 LEU A CA 1
ATOM 1124 C C . LEU A 1 146 ? 6.368 12.714 15.975 1.00 61.83 219 LEU A C 1
ATOM 1125 O O . LEU A 1 146 ? 5.158 12.609 15.755 1.00 64.69 219 LEU A O 1
ATOM 1130 N N . ALA A 1 147 ? 7.292 12.180 15.192 1.00 60.91 220 ALA A N 1
ATOM 1131 C CA . ALA A 1 147 ? 6.904 11.439 13.998 1.00 65.10 220 ALA A CA 1
ATOM 1132 C C . ALA A 1 147 ? 5.701 10.562 14.263 1.00 64.00 220 ALA A C 1
ATOM 1133 O O . ALA A 1 147 ? 4.697 10.687 13.571 1.00 68.16 220 ALA A O 1
ATOM 1135 N N . ILE A 1 148 ? 5.775 9.733 15.307 1.00 68.37 221 ILE A N 1
ATOM 1136 C CA . ILE A 1 148 ? 4.685 8.794 15.635 1.00 69.55 221 ILE A CA 1
ATOM 1137 C C . ILE A 1 148 ? 3.384 9.512 15.581 1.00 65.70 221 ILE A C 1
ATOM 1138 O O . ILE A 1 148 ? 2.447 9.113 14.905 1.00 53.57 221 ILE A O 1
ATOM 1143 N N . VAL A 1 149 ? 3.363 10.594 16.340 1.00 72.20 222 VAL A N 1
ATOM 1144 C CA . VAL A 1 149 ? 2.158 11.331 16.591 1.00 73.54 222 VAL A CA 1
ATOM 1145 C C . VAL A 1 149 ? 1.600 11.772 15.268 1.00 71.29 222 VAL A C 1
ATOM 1146 O O . VAL A 1 149 ? 0.457 11.447 14.977 1.00 65.55 222 VAL A O 1
ATOM 1150 N N . GLU A 1 150 ? 2.430 12.450 14.461 1.00 71.06 223 GLU A N 1
ATOM 1151 C CA . GLU A 1 150 ? 2.028 12.909 13.109 1.00 75.17 223 GLU A CA 1
ATOM 1152 C C . GLU A 1 150 ? 1.320 11.789 12.398 1.00 68.89 223 GLU A C 1
ATOM 1153 O O . GLU A 1 150 ? 0.184 11.942 11.949 1.00 61.40 223 GLU A O 1
ATOM 1159 N N . ASN A 1 151 ? 1.983 10.643 12.351 1.00 61.35 224 ASN A N 1
ATOM 1160 C CA . ASN A 1 151 ? 1.443 9.516 11.631 1.00 59.98 224 ASN A CA 1
ATOM 1161 C C . ASN A 1 151 ? 0.176 9.042 12.298 1.00 62.18 224 ASN A C 1
ATOM 1162 O O . ASN A 1 151 ? -0.828 8.816 11.646 1.00 75.04 224 ASN A O 1
ATOM 1167 N N . MET A 1 152 ? 0.172 8.920 13.607 1.00 63.80 225 MET A N 1
ATOM 1168 C CA . MET A 1 152 ? -1.053 8.469 14.254 1.00 69.80 225 MET A CA 1
ATOM 1169 C C . MET A 1 152 ? -2.191 9.458 13.989 1.00 72.16 225 MET A C 1
ATOM 1170 O O . MET A 1 152 ? -3.344 9.091 13.689 1.00 64.40 225 MET A O 1
ATOM 1175 N N . ALA A 1 153 ? -1.837 10.728 14.091 1.00 75.86 226 ALA A N 1
ATOM 1176 C CA . ALA A 1 153 ? -2.780 11.812 13.929 1.00 76.91 226 ALA A CA 1
ATOM 1177 C C . ALA A 1 153 ? -3.281 11.868 12.494 1.00 81.65 226 ALA A C 1
ATOM 1178 O O . ALA A 1 153 ? -4.484 12.037 12.269 1.00 78.84 226 ALA A O 1
ATOM 1180 N N . GLU A 1 154 ? -2.368 11.720 11.527 1.00 82.65 227 GLU A N 1
ATOM 1181 C CA . GLU A 1 154 ? -2.770 11.738 10.124 1.00 87.94 227 GLU A CA 1
ATOM 1182 C C . GLU A 1 154 ? -3.762 10.642 9.880 1.00 87.41 227 GLU A C 1
ATOM 1183 O O . GLU A 1 154 ? -4.840 10.905 9.354 1.00 96.21 227 GLU A O 1
ATOM 1189 N N . PHE A 1 155 ? -3.443 9.426 10.308 1.00 90.79 228 PHE A N 1
ATOM 1190 C CA . PHE A 1 155 ? -4.331 8.310 10.013 1.00 92.61 228 PHE A CA 1
ATOM 1191 C C . PHE A 1 155 ? -5.697 8.439 10.674 1.00 93.10 228 PHE A C 1
ATOM 1192 O O . PHE A 1 155 ? -6.715 8.526 9.995 1.00 92.73 228 PHE A O 1
ATOM 1200 N N . ARG A 1 156 ? -5.726 8.451 11.996 1.00 102.83 229 ARG A N 1
ATOM 1201 C CA . ARG A 1 156 ? -7.002 8.453 12.695 1.00 112.52 229 ARG A CA 1
ATOM 1202 C C . ARG A 1 156 ? -7.070 9.649 13.612 1.00 110.61 229 ARG A C 1
ATOM 1203 O O . ARG A 1 156 ? -6.862 9.534 14.817 1.00 116.40 229 ARG A O 1
ATOM 1211 N N . PRO A 1 157 ? -7.496 10.791 13.104 1.00 108.32 230 PRO A N 1
ATOM 1212 C CA . PRO A 1 157 ? -7.341 11.997 13.910 1.00 106.27 230 PRO A CA 1
ATOM 1213 C C . PRO A 1 157 ? -8.377 12.047 15.014 1.00 106.77 230 PRO A C 1
ATOM 1214 O O . PRO A 1 157 ? -9.074 13.032 15.215 1.00 96.64 230 PRO A O 1
ATOM 1218 N N . GLU A 1 158 ? -8.384 11.053 15.907 1.00 30.00 231 GLU A N 1
ATOM 1219 C CA . GLU A 1 158 ? -9.048 11.212 17.226 1.00 30.00 231 GLU A CA 1
ATOM 1220 C C . GLU A 1 158 ? -8.095 10.908 18.404 1.00 30.00 231 GLU A C 1
ATOM 1221 O O . GLU A 1 158 ? -8.098 11.525 19.522 1.00 30.00 231 GLU A O 1
ATOM 1227 N N . MET A 1 159 ? -7.201 9.982 18.114 1.00 30.00 232 MET A N 1
ATOM 1228 C CA . MET A 1 159 ? -6.238 9.572 19.104 1.00 30.00 232 MET A CA 1
ATOM 1229 C C . MET A 1 159 ? -5.449 10.817 19.466 1.00 30.00 232 MET A C 1
ATOM 1230 O O . MET A 1 159 ? -4.940 10.927 20.556 1.00 30.00 232 MET A O 1
ATOM 1235 N N . CYS A 1 160 ? -5.340 11.745 18.525 1.00 85.84 233 CYS A N 1
ATOM 1236 C CA . CYS A 1 160 ? -4.631 12.973 18.783 1.00 85.04 233 CYS A CA 1
ATOM 1237 C C . CYS A 1 160 ? -5.255 13.773 19.917 1.00 86.10 233 CYS A C 1
ATOM 1238 O O . CYS A 1 160 ? -4.529 14.167 20.820 1.00 69.61 233 CYS A O 1
ATOM 1241 N N . THR A 1 161 ? -6.564 13.984 19.969 1.00 30.00 234 THR A N 1
ATOM 1242 C CA . THR A 1 161 ? -7.084 14.754 21.109 1.00 30.00 234 THR A CA 1
ATOM 1243 C C . THR A 1 161 ? -6.881 14.101 22.486 1.00 30.00 234 THR A C 1
ATOM 1244 O O . THR A 1 161 ? -6.354 14.723 23.421 1.00 30.00 234 THR A O 1
ATOM 1248 N N . GLU A 1 162 ? -7.329 12.863 22.625 1.00 92.12 235 GLU A N 1
ATOM 1249 C CA . GLU A 1 162 ? -7.205 12.162 23.892 1.00 89.33 235 GLU A CA 1
ATOM 1250 C C . GLU A 1 162 ? -5.740 11.976 24.260 1.00 89.37 235 GLU A C 1
ATOM 1251 O O . GLU A 1 162 ? -5.333 12.212 25.391 1.00 95.24 235 GLU A O 1
ATOM 1257 N N . GLY A 1 163 ? -4.952 11.588 23.270 1.00 30.00 236 GLY A N 1
ATOM 1258 C CA . GLY A 1 163 ? -3.534 11.376 23.415 1.00 30.00 236 GLY A CA 1
ATOM 1259 C C . GLY A 1 163 ? -2.906 12.711 23.666 1.00 30.00 236 GLY A C 1
ATOM 1260 O O . GLY A 1 163 ? -1.911 12.845 24.397 1.00 30.00 236 GLY A O 1
ATOM 1261 N N . ALA A 1 164 ? -3.464 13.708 22.998 1.00 30.00 237 ALA A N 1
ATOM 1262 C CA . ALA A 1 164 ? -2.858 15.001 23.069 1.00 30.00 237 ALA A CA 1
ATOM 1263 C C . ALA A 1 164 ? -2.881 15.440 24.507 1.00 30.00 237 ALA A C 1
ATOM 1264 O O . ALA A 1 164 ? -1.817 15.690 25.065 1.00 30.00 237 ALA A O 1
ATOM 1266 N N . GLN A 1 165 ? -4.051 15.446 25.119 1.00 30.00 238 GLN A N 1
ATOM 1267 C CA . GLN A 1 165 ? -4.174 15.870 26.497 1.00 30.00 238 GLN A CA 1
ATOM 1268 C C . GLN A 1 165 ? -3.372 14.995 27.448 1.00 30.00 238 GLN A C 1
ATOM 1269 O O . GLN A 1 165 ? -2.763 15.497 28.385 1.00 30.00 238 GLN A O 1
ATOM 1275 N N . GLN A 1 166 ? -3.169 13.737 27.097 1.00 103.83 239 GLN A N 1
ATOM 1276 C CA . GLN A 1 166 ? -2.638 12.808 28.069 1.00 89.47 239 GLN A CA 1
ATOM 1277 C C . GLN A 1 166 ? -1.330 13.362 28.617 1.00 81.02 239 GLN A C 1
ATOM 1278 O O . GLN A 1 166 ? -1.088 13.287 29.816 1.00 72.14 239 GLN A O 1
ATOM 1284 N N . GLY A 1 167 ? -0.494 13.940 27.769 1.00 77.70 240 GLY A N 1
ATOM 1285 C CA . GLY A 1 167 ? 0.690 14.610 28.267 1.00 74.96 240 GLY A CA 1
ATOM 1286 C C . GLY A 1 167 ? 1.386 15.462 27.234 1.00 69.08 240 GLY A C 1
ATOM 1287 O O . GLY A 1 167 ? 1.941 16.514 27.532 1.00 65.39 240 GLY A O 1
ATOM 1288 N N . LEU A 1 168 ? 1.343 14.981 26.002 1.00 62.92 241 LEU A N 1
ATOM 1289 C CA . LEU A 1 168 ? 2.176 15.475 24.932 1.00 57.83 241 LEU A CA 1
ATOM 1290 C C . LEU A 1 168 ? 1.870 16.922 24.721 1.00 57.66 241 LEU A C 1
ATOM 1291 O O . LEU A 1 168 ? 2.743 17.731 24.428 1.00 49.44 241 LEU A O 1
ATOM 1296 N N . LEU A 1 169 ? 0.602 17.249 24.829 1.00 54.60 242 LEU A N 1
ATOM 1297 C CA . LEU A 1 169 ? 0.241 18.625 24.541 1.00 57.87 242 LEU A CA 1
ATOM 1298 C C . LEU A 1 169 ? 0.975 19.439 25.551 1.00 62.02 242 LEU A C 1
ATOM 1299 O O . LEU A 1 169 ? 1.610 20.481 25.196 1.00 64.64 242 LEU A O 1
ATOM 1304 N N . GLN A 1 170 ? 0.979 18.927 26.796 1.00 62.80 243 GLN A N 1
ATOM 1305 C CA . GLN A 1 170 ? 1.678 19.799 27.797 1.00 65.86 243 GLN A CA 1
ATOM 1306 C C . GLN A 1 170 ? 3.185 20.078 27.454 1.00 63.36 243 GLN A C 1
ATOM 1307 O O . GLN A 1 170 ? 3.712 21.218 27.543 1.00 57.42 243 GLN A O 1
ATOM 1313 N N . TRP A 1 171 ? 3.856 19.002 27.081 1.00 66.52 244 TRP A N 1
ATOM 1314 C CA . TRP A 1 171 ? 5.256 19.040 26.741 1.00 69.58 244 TRP A CA 1
ATOM 1315 C C . TRP A 1 171 ? 5.501 19.916 25.526 1.00 65.64 244 TRP A C 1
ATOM 1316 O O . TRP A 1 171 ? 6.429 20.708 25.507 1.00 66.26 244 TRP A O 1
ATOM 1327 N N . LEU A 1 172 ? 4.643 19.788 24.522 1.00 63.46 245 LEU A N 1
ATOM 1328 C CA . LEU A 1 172 ? 4.800 20.535 23.300 1.00 59.79 245 LEU A CA 1
ATOM 1329 C C . LEU A 1 172 ? 4.836 21.976 23.695 1.00 63.46 245 LEU A C 1
ATOM 1330 O O . LEU A 1 172 ? 5.656 22.742 23.199 1.00 62.05 245 LEU A O 1
ATOM 1335 N N . LEU A 1 173 ? 3.958 22.346 24.619 1.00 63.30 246 LEU A N 1
ATOM 1336 C CA . LEU A 1 173 ? 3.992 23.726 25.086 1.00 71.39 246 LEU A CA 1
ATOM 1337 C C . LEU A 1 173 ? 5.312 24.096 25.774 1.00 74.97 246 LEU A C 1
ATOM 1338 O O . LEU A 1 173 ? 5.833 25.179 25.536 1.00 81.58 246 LEU A O 1
ATOM 1343 N N . LYS A 1 174 ? 5.872 23.217 26.604 1.00 73.79 247 LYS A N 1
ATOM 1344 C CA . LYS A 1 174 ? 7.164 23.561 27.253 1.00 72.31 247 LYS A CA 1
ATOM 1345 C C . LYS A 1 174 ? 8.420 23.798 26.361 1.00 73.58 247 LYS A C 1
ATOM 1346 O O . LYS A 1 174 ? 9.150 24.763 26.542 1.00 75.82 247 LYS A O 1
ATOM 1352 N N . ARG A 1 175 ? 8.626 22.904 25.403 1.00 73.65 248 ARG A N 1
ATOM 1353 C CA . ARG A 1 175 ? 9.698 22.835 24.396 1.00 81.72 248 ARG A CA 1
ATOM 1354 C C . ARG A 1 175 ? 9.837 24.120 23.614 1.00 82.76 248 ARG A C 1
ATOM 1355 O O . ARG A 1 175 ? 10.955 24.554 23.327 1.00 85.18 248 ARG A O 1
ATOM 1363 N N . LEU A 1 176 ? 8.708 24.716 23.240 1.00 80.26 249 LEU A N 1
ATOM 1364 C CA . LEU A 1 176 ? 8.761 25.925 22.437 1.00 76.23 249 LEU A CA 1
ATOM 1365 C C . LEU A 1 176 ? 9.254 27.073 23.274 1.00 79.31 249 LEU A C 1
ATOM 1366 O O . LEU A 1 176 ? 10.022 27.902 22.786 1.00 88.92 249 LEU A O 1
ATOM 1371 N N . LYS A 1 177 ? 8.828 27.119 24.533 1.00 77.68 250 LYS A N 1
ATOM 1372 C CA . LYS A 1 177 ? 9.187 28.236 25.424 1.00 85.17 250 LYS A CA 1
ATOM 1373 C C . LYS A 1 177 ? 10.672 28.118 25.787 1.00 89.63 250 LYS A C 1
ATOM 1374 O O . LYS A 1 177 ? 11.322 29.112 26.087 1.00 95.30 250 LYS A O 1
ATOM 1380 N N . ALA A 1 178 ? 11.214 26.903 25.708 1.00 97.83 251 ALA A N 1
ATOM 1381 C CA . ALA A 1 178 ? 12.626 26.647 26.025 1.00 98.32 251 ALA A CA 1
ATOM 1382 C C . ALA A 1 178 ? 13.584 27.625 25.342 1.00 96.40 251 ALA A C 1
ATOM 1383 O O . ALA A 1 178 ? 13.537 27.788 24.120 1.00 96.46 251 ALA A O 1
ATOM 1385 N N . LYS A 1 179 ? 14.461 28.243 26.137 1.00 97.25 252 LYS A N 1
ATOM 1386 C CA . LYS A 1 179 ? 15.402 29.257 25.643 1.00 99.63 252 LYS A CA 1
ATOM 1387 C C . LYS A 1 179 ? 16.680 28.693 24.999 1.00 96.65 252 LYS A C 1
ATOM 1388 O O . LYS A 1 179 ? 17.600 29.445 24.668 1.00 102.07 252 LYS A O 1
ATOM 1394 N N . MET A 1 180 ? 16.735 27.379 24.816 1.00 92.02 253 MET A N 1
ATOM 1395 C CA . MET A 1 180 ? 17.708 26.784 23.909 1.00 97.88 253 MET A CA 1
ATOM 1396 C C . MET A 1 180 ? 17.433 27.267 22.473 1.00 102.27 253 MET A C 1
ATOM 1397 O O . MET A 1 180 ? 16.276 27.309 22.041 1.00 88.69 253 MET A O 1
ATOM 1402 N N . PRO A 1 181 ? 18.492 27.651 21.730 1.00 112.64 254 PRO A N 1
ATOM 1403 C CA . PRO A 1 181 ? 18.388 28.052 20.321 1.00 106.34 254 PRO A CA 1
ATOM 1404 C C . PRO A 1 181 ? 17.533 27.169 19.416 1.00 103.72 254 PRO A C 1
ATOM 1405 O O . PRO A 1 181 ? 17.312 25.984 19.704 1.00 98.10 254 PRO A O 1
ATOM 1409 N N . PHE A 1 182 ? 17.072 27.782 18.327 1.00 100.75 255 PHE A N 1
ATOM 1410 C CA . PHE A 1 182 ? 16.234 27.139 17.308 1.00 96.91 255 PHE A CA 1
ATOM 1411 C C . PHE A 1 182 ? 16.941 25.955 16.668 1.00 87.12 255 PHE A C 1
ATOM 1412 O O . PHE A 1 182 ? 18.092 26.063 16.282 1.00 95.53 255 PHE A O 1
ATOM 1420 N N . ASP A 1 183 ? 16.242 24.834 16.552 1.00 84.30 256 ASP A N 1
ATOM 1421 C CA . ASP A 1 183 ? 16.788 23.627 15.936 1.00 84.85 256 ASP A CA 1
ATOM 1422 C C . ASP A 1 183 ? 15.685 22.819 15.245 1.00 83.47 256 ASP A C 1
ATOM 1423 O O . ASP A 1 183 ? 14.500 23.091 15.407 1.00 84.10 256 ASP A O 1
ATOM 1428 N N . ALA A 1 184 ? 16.069 21.818 14.471 1.00 82.74 257 ALA A N 1
ATOM 1429 C CA . ALA A 1 184 ? 15.088 21.102 13.669 1.00 81.06 257 ALA A CA 1
ATOM 1430 C C . ALA A 1 184 ? 13.939 20.530 14.506 1.00 86.04 257 ALA A C 1
ATOM 1431 O O . ALA A 1 184 ? 12.796 20.448 14.025 1.00 79.89 257 ALA A O 1
ATOM 1433 N N . ASN A 1 185 ? 14.229 20.139 15.752 1.00 89.82 258 ASN A N 1
ATOM 1434 C CA . ASN A 1 185 ? 13.175 19.619 16.646 1.00 87.25 258 ASN A CA 1
ATOM 1435 C C . ASN A 1 185 ? 12.162 20.709 17.095 1.00 83.09 258 ASN A C 1
ATOM 1436 O O . ASN A 1 185 ? 10.945 20.487 17.048 1.00 80.51 258 ASN A O 1
ATOM 1441 N N . LYS A 1 186 ? 12.640 21.887 17.495 1.00 82.86 259 LYS A N 1
ATOM 1442 C CA . LYS A 1 186 ? 11.715 22.955 17.923 1.00 84.24 259 LYS A CA 1
ATOM 1443 C C . LYS A 1 186 ? 10.695 23.183 16.829 1.00 76.69 259 LYS A C 1
ATOM 1444 O O . LYS A 1 186 ? 9.501 23.330 17.102 1.00 73.72 259 LYS A O 1
ATOM 1450 N N . LEU A 1 187 ? 11.182 23.183 15.593 1.00 67.14 260 LEU A N 1
ATOM 1451 C CA . LEU A 1 187 ? 10.320 23.277 14.447 1.00 71.09 260 LEU A CA 1
ATOM 1452 C C . LEU A 1 187 ? 9.233 22.224 14.479 1.00 70.62 260 LEU A C 1
ATOM 1453 O O . LEU A 1 187 ? 8.065 22.529 14.380 1.00 80.07 260 LEU A O 1
ATOM 1458 N N . TYR A 1 188 ? 9.611 20.972 14.614 1.00 74.48 261 TYR A N 1
ATOM 1459 C CA . TYR A 1 188 ? 8.646 19.889 14.438 1.00 73.79 261 TYR A CA 1
ATOM 1460 C C . TYR A 1 188 ? 7.489 19.997 15.428 1.00 74.30 261 TYR A C 1
ATOM 1461 O O . TYR A 1 188 ? 6.335 19.748 15.066 1.00 75.16 261 TYR A O 1
ATOM 1470 N N . CYS A 1 189 ? 7.791 20.387 16.668 1.00 71.52 262 CYS A N 1
ATOM 1471 C CA . CYS A 1 189 ? 6.750 20.574 17.690 1.00 74.34 262 CYS A CA 1
ATOM 1472 C C . CYS A 1 189 ? 5.675 21.443 17.116 1.00 72.82 262 CYS A C 1
ATOM 1473 O O . CYS A 1 189 ? 4.495 21.085 17.109 1.00 71.02 262 CYS A O 1
ATOM 1476 N N . SER A 1 190 ? 6.135 22.600 16.651 1.00 65.33 263 SER A N 1
ATOM 1477 C CA . SER A 1 190 ? 5.359 23.522 15.898 1.00 65.61 263 SER A CA 1
ATOM 1478 C C . SER A 1 190 ? 4.477 22.822 14.896 1.00 72.80 263 SER A C 1
ATOM 1479 O O . SER A 1 190 ? 3.311 23.163 14.802 1.00 89.79 263 SER A O 1
ATOM 1482 N N . GLU A 1 191 ? 5.009 21.858 14.137 1.00 72.40 264 GLU A N 1
ATOM 1483 C CA . GLU A 1 191 ? 4.189 21.155 13.138 1.00 74.67 264 GLU A CA 1
ATOM 1484 C C . GLU A 1 191 ? 3.107 20.411 13.912 1.00 69.14 264 GLU A C 1
ATOM 1485 O O . GLU A 1 191 ? 1.928 20.522 13.617 1.00 62.51 264 GLU A O 1
ATOM 1491 N N . VAL A 1 192 ? 3.519 19.698 14.950 1.00 72.82 265 VAL A N 1
ATOM 1492 C CA . VAL A 1 192 ? 2.618 18.795 15.665 1.00 67.88 265 VAL A CA 1
ATOM 1493 C C . VAL A 1 192 ? 1.566 19.539 16.504 1.00 68.99 265 VAL A C 1
ATOM 1494 O O . VAL A 1 192 ? 0.387 19.116 16.595 1.00 60.00 265 VAL A O 1
ATOM 1498 N N . LEU A 1 193 ? 1.976 20.653 17.110 1.00 63.46 266 LEU A N 1
ATOM 1499 C CA . LEU A 1 193 ? 0.998 21.532 17.755 1.00 62.59 266 LEU A CA 1
ATOM 1500 C C . LEU A 1 193 ? -0.170 21.795 16.808 1.00 61.75 266 LEU A C 1
ATOM 1501 O O . LEU A 1 193 ? -1.322 21.372 17.056 1.00 52.27 266 LEU A O 1
ATOM 1506 N N . ALA A 1 194 ? 0.153 22.449 15.694 1.00 55.76 267 ALA A N 1
ATOM 1507 C CA . ALA A 1 194 ? -0.845 22.790 14.716 1.00 60.47 267 ALA A CA 1
ATOM 1508 C C . ALA A 1 194 ? -1.751 21.606 14.413 1.00 60.28 267 ALA A C 1
ATOM 1509 O O . ALA A 1 194 ? -2.963 21.762 14.339 1.00 62.61 267 ALA A O 1
ATOM 1511 N N . ILE A 1 195 ? -1.181 20.417 14.271 1.00 62.27 268 ILE A N 1
ATOM 1512 C CA . ILE A 1 195 ? -2.003 19.244 14.004 1.00 69.58 268 ILE A CA 1
ATOM 1513 C C . ILE A 1 195 ? -2.953 19.000 15.141 1.00 66.06 268 ILE A C 1
ATOM 1514 O O . ILE A 1 195 ? -4.134 18.755 14.925 1.00 73.62 268 ILE A O 1
ATOM 1519 N N . LEU A 1 196 ? -2.426 19.052 16.352 1.00 68.30 269 LEU A N 1
ATOM 1520 C CA . LEU A 1 196 ? -3.243 18.796 17.530 1.00 71.16 269 LEU A CA 1
ATOM 1521 C C . LEU A 1 196 ? -4.468 19.690 17.581 1.00 64.34 269 LEU A C 1
ATOM 1522 O O . LEU A 1 196 ? -5.560 19.257 17.957 1.00 65.39 269 LEU A O 1
ATOM 1527 N N . LEU A 1 197 ? -4.267 20.931 17.176 1.00 62.75 270 LEU A N 1
ATOM 1528 C CA . LEU A 1 197 ? -5.305 21.927 17.220 1.00 64.44 270 LEU A CA 1
ATOM 1529 C C . LEU A 1 197 ? -6.127 21.912 15.950 1.00 64.93 270 LEU A C 1
ATOM 1530 O O . LEU A 1 197 ? -7.241 22.444 15.922 1.00 69.15 270 LEU A O 1
ATOM 1535 N N . GLN A 1 198 ? -5.618 21.241 14.922 1.00 72.49 271 GLN A N 1
ATOM 1536 C CA . GLN A 1 198 ? -6.140 21.399 13.568 1.00 75.16 271 GLN A CA 1
ATOM 1537 C C . GLN A 1 198 ? -7.631 21.649 13.561 1.00 79.87 271 GLN A C 1
ATOM 1538 O O . GLN A 1 198 ? -8.077 22.723 13.159 1.00 99.47 271 GLN A O 1
ATOM 1544 N N . ASP A 1 199 ? -8.419 20.703 14.031 1.00 74.02 272 ASP A N 1
ATOM 1545 C CA . ASP A 1 199 ? -9.844 20.939 14.014 1.00 68.83 272 ASP A CA 1
ATOM 1546 C C . ASP A 1 199 ? -10.482 20.478 15.320 1.00 63.71 272 ASP A C 1
ATOM 1547 O O . ASP A 1 199 ? -11.580 19.966 15.357 1.00 58.31 272 ASP A O 1
ATOM 1552 N N . ASN A 1 200 ? -9.800 20.745 16.415 1.00 63.02 273 ASN A N 1
ATOM 1553 C CA . ASN A 1 200 ? -10.146 20.123 17.667 1.00 61.06 273 ASN A CA 1
ATOM 1554 C C . ASN A 1 200 ? -10.414 21.139 18.756 1.00 59.87 273 ASN A C 1
ATOM 1555 O O . ASN A 1 200 ? -9.482 21.776 19.262 1.00 53.66 273 ASN A O 1
ATOM 1560 N N . ASP A 1 201 ? -11.668 21.272 19.163 1.00 57.07 274 ASP A N 1
ATOM 1561 C CA . ASP A 1 201 ? -11.982 22.288 20.180 1.00 61.66 274 ASP A CA 1
ATOM 1562 C C . ASP A 1 201 ? -11.416 22.019 21.551 1.00 61.07 274 ASP A C 1
ATOM 1563 O O . ASP A 1 201 ? -11.010 22.942 22.242 1.00 64.19 274 ASP A O 1
ATOM 1568 N N . GLU A 1 202 ? -11.392 20.769 21.967 1.00 65.20 275 GLU A N 1
ATOM 1569 C CA . GLU A 1 202 ? -10.935 20.496 23.311 1.00 74.86 275 GLU A CA 1
ATOM 1570 C C . GLU A 1 202 ? -9.478 20.915 23.473 1.00 68.95 275 GLU A C 1
ATOM 1571 O O . GLU A 1 202 ? -9.105 21.484 24.512 1.00 63.56 275 GLU A O 1
ATOM 1577 N N . ASN A 1 203 ? -8.668 20.693 22.436 1.00 60.24 276 ASN A N 1
ATOM 1578 C CA . ASN A 1 203 ? -7.231 20.998 22.510 1.00 57.60 276 ASN A CA 1
ATOM 1579 C C . ASN A 1 203 ? -6.958 22.503 22.505 1.00 52.82 276 ASN A C 1
ATOM 1580 O O . ASN A 1 203 ? -5.975 23.021 23.111 1.00 44.69 276 ASN A O 1
ATOM 1585 N N . ARG A 1 204 ? -7.843 23.205 21.804 1.00 51.33 277 ARG A N 1
ATOM 1586 C CA . ARG A 1 204 ? -7.856 24.653 21.878 1.00 50.32 277 ARG A CA 1
ATOM 1587 C C . ARG A 1 204 ? -8.180 25.088 23.300 1.00 50.38 277 ARG A C 1
ATOM 1588 O O . ARG A 1 204 ? -7.451 25.940 23.770 1.00 48.52 277 ARG A O 1
ATOM 1596 N N . GLU A 1 205 ? -9.174 24.487 23.940 1.00 50.72 278 GLU A N 1
ATOM 1597 C CA . GLU A 1 205 ? -9.519 24.833 25.306 1.00 54.62 278 GLU A CA 1
ATOM 1598 C C . GLU A 1 205 ? -8.339 24.539 26.220 1.00 53.11 278 GLU A C 1
ATOM 1599 O O . GLU A 1 205 ? -8.061 25.301 27.145 1.00 42.29 278 GLU A O 1
ATOM 1605 N N . LEU A 1 206 ? -7.646 23.431 25.968 1.00 55.32 279 LEU A N 1
ATOM 1606 C CA . LEU A 1 206 ? -6.554 23.054 26.832 1.00 56.79 279 LEU A CA 1
ATOM 1607 C C . LEU A 1 206 ? -5.391 23.992 26.706 1.00 56.49 279 LEU A C 1
ATOM 1608 O O . LEU A 1 206 ? -4.905 24.517 27.694 1.00 60.79 279 LEU A O 1
ATOM 1613 N N . LEU A 1 207 ? -4.974 24.249 25.481 1.00 61.46 280 LEU A N 1
ATOM 1614 C CA . LEU A 1 207 ? -3.863 25.161 25.250 1.00 62.09 280 LEU A CA 1
ATOM 1615 C C . LEU A 1 207 ? -4.090 26.488 25.940 1.00 60.81 280 LEU A C 1
ATOM 1616 O O . LEU A 1 207 ? -3.254 26.960 26.678 1.00 60.76 280 LEU A O 1
ATOM 1621 N N . GLY A 1 208 ? -5.234 27.092 25.691 1.00 61.50 281 GLY A N 1
ATOM 1622 C CA . GLY A 1 208 ? -5.576 28.315 26.379 1.00 68.13 281 GLY A CA 1
ATOM 1623 C C . GLY A 1 208 ? -5.540 28.178 27.890 1.00 66.40 281 GLY A C 1
ATOM 1624 O O . GLY A 1 208 ? -4.988 29.040 28.568 1.00 62.37 281 GLY A O 1
ATOM 1625 N N . GLU A 1 209 ? -6.120 27.094 28.413 1.00 60.56 282 GLU A N 1
ATOM 1626 C CA . GLU A 1 209 ? -6.151 26.864 29.849 1.00 58.09 282 GLU A CA 1
ATOM 1627 C C . GLU A 1 209 ? -4.689 26.751 30.374 1.00 63.64 282 GLU A C 1
ATOM 1628 O O . GLU A 1 209 ? -4.485 26.714 31.578 1.00 65.43 282 GLU A O 1
ATOM 1634 N N . LEU A 1 210 ? -3.672 26.729 29.500 1.00 61.92 283 LEU A N 1
ATOM 1635 C CA . LEU A 1 210 ? -2.262 26.765 29.960 1.00 57.08 283 LEU A CA 1
ATOM 1636 C C . LEU A 1 210 ? -1.445 28.047 29.687 1.00 54.68 283 LEU A C 1
ATOM 1637 O O . LEU A 1 210 ? -0.243 27.960 29.517 1.00 56.13 283 LEU A O 1
ATOM 1642 N N . ASP A 1 211 ? -2.064 29.229 29.668 1.00 66.66 284 ASP A N 1
ATOM 1643 C CA . ASP A 1 211 ? -1.369 30.510 29.325 1.00 69.85 284 ASP A CA 1
ATOM 1644 C C . ASP A 1 211 ? -0.624 30.341 27.948 1.00 74.65 284 ASP A C 1
ATOM 1645 O O . ASP A 1 211 ? 0.472 30.893 27.737 1.00 68.80 284 ASP A O 1
ATOM 1650 N N . GLY A 1 212 ? -1.238 29.598 27.008 1.00 71.91 285 GLY A N 1
ATOM 1651 C CA . GLY A 1 212 ? -0.541 29.160 25.771 1.00 67.04 285 GLY A CA 1
ATOM 1652 C C . GLY A 1 212 ? -0.419 30.268 24.726 1.00 65.31 285 GLY A C 1
ATOM 1653 O O . GLY A 1 212 ? 0.648 30.592 24.213 1.00 62.50 285 GLY A O 1
ATOM 1654 N N . ILE A 1 213 ? -1.541 30.858 24.415 1.00 61.52 286 ILE A N 1
ATOM 1655 C CA . ILE A 1 213 ? -1.579 32.099 23.658 1.00 66.92 286 ILE A CA 1
ATOM 1656 C C . ILE A 1 213 ? -0.494 33.155 24.002 1.00 68.76 286 ILE A C 1
ATOM 1657 O O . ILE A 1 213 ? 0.023 33.798 23.090 1.00 66.54 286 ILE A O 1
ATOM 1662 N N . ASP A 1 214 ? -0.105 33.308 25.273 1.00 69.78 287 ASP A N 1
ATOM 1663 C CA . ASP A 1 214 ? 1.015 34.185 25.622 1.00 62.29 287 ASP A CA 1
ATOM 1664 C C . ASP A 1 214 ? 2.216 33.582 24.904 1.00 63.86 287 ASP A C 1
ATOM 1665 O O . ASP A 1 214 ? 2.968 34.265 24.215 1.00 64.67 287 ASP A O 1
ATOM 1670 N N . VAL A 1 215 ? 2.381 32.277 25.053 1.00 60.76 288 VAL A N 1
ATOM 1671 C CA . VAL A 1 215 ? 3.513 31.608 24.471 1.00 61.49 288 VAL A CA 1
ATOM 1672 C C . VAL A 1 215 ? 3.545 31.836 22.967 1.00 62.84 288 VAL A C 1
ATOM 1673 O O . VAL A 1 215 ? 4.484 32.421 22.440 1.00 67.26 288 VAL A O 1
ATOM 1677 N N . LEU A 1 216 ? 2.507 31.368 22.291 1.00 61.35 289 LEU A N 1
ATOM 1678 C CA . LEU A 1 216 ? 2.339 31.621 20.888 1.00 57.82 289 LEU A CA 1
ATOM 1679 C C . LEU A 1 216 ? 2.779 33.034 20.675 1.00 57.55 289 LEU A C 1
ATOM 1680 O O . LEU A 1 216 ? 3.828 33.282 20.102 1.00 56.74 289 LEU A O 1
ATOM 1685 N N . LEU A 1 217 ? 2.013 33.971 21.199 1.00 60.78 290 LEU A N 1
ATOM 1686 C CA . LEU A 1 217 ? 2.266 35.355 20.890 1.00 66.09 290 LEU A CA 1
ATOM 1687 C C . LEU A 1 217 ? 3.740 35.707 21.058 1.00 73.26 290 LEU A C 1
ATOM 1688 O O . LEU A 1 217 ? 4.344 36.248 20.135 1.00 76.82 290 LEU A O 1
ATOM 1693 N N . GLN A 1 218 ? 4.336 35.371 22.201 1.00 71.98 291 GLN A N 1
ATOM 1694 C CA . GLN A 1 218 ? 5.735 35.688 22.388 1.00 71.96 291 GLN A CA 1
ATOM 1695 C C . GLN A 1 218 ? 6.577 35.137 21.255 1.00 68.02 291 GLN A C 1
ATOM 1696 O O . GLN A 1 218 ? 7.441 35.813 20.742 1.00 70.17 291 GLN A O 1
ATOM 1702 N N . GLN A 1 219 ? 6.343 33.905 20.861 1.00 63.28 292 GLN A N 1
ATOM 1703 C CA . GLN A 1 219 ? 7.223 33.305 19.879 1.00 71.12 292 GLN A CA 1
ATOM 1704 C C . GLN A 1 219 ? 7.131 34.071 18.581 1.00 71.42 292 GLN A C 1
ATOM 1705 O O . GLN A 1 219 ? 8.114 34.292 17.909 1.00 78.76 292 GLN A O 1
ATOM 1711 N N . LEU A 1 220 ? 5.942 34.485 18.223 1.00 70.25 293 LEU A N 1
ATOM 1712 C CA . LEU A 1 220 ? 5.813 35.302 17.055 1.00 68.71 293 LEU A CA 1
ATOM 1713 C C . LEU A 1 220 ? 6.332 36.687 17.398 1.00 66.48 293 LEU A C 1
ATOM 1714 O O . LEU A 1 220 ? 6.821 37.408 16.541 1.00 67.72 293 LEU A O 1
ATOM 1719 N N . SER A 1 221 ? 6.249 37.041 18.670 1.00 72.61 294 SER A N 1
ATOM 1720 C CA . SER A 1 221 ? 6.704 38.343 19.140 1.00 79.17 294 SER A CA 1
ATOM 1721 C C . SER A 1 221 ? 8.095 38.698 18.592 1.00 89.26 294 SER A C 1
ATOM 1722 O O . SER A 1 221 ? 8.293 39.742 17.967 1.00 93.01 294 SER A O 1
ATOM 1725 N N . VAL A 1 222 ? 9.045 37.799 18.803 1.00 95.80 295 VAL A N 1
ATOM 1726 C CA . VAL A 1 222 ? 10.448 38.062 18.479 1.00 97.03 295 VAL A CA 1
ATOM 1727 C C . VAL A 1 222 ? 10.652 38.471 17.019 1.00 90.11 295 VAL A C 1
ATOM 1728 O O . VAL A 1 222 ? 11.543 39.255 16.702 1.00 97.61 295 VAL A O 1
ATOM 1732 N N . PHE A 1 223 ? 9.794 37.967 16.147 1.00 88.64 296 PHE A N 1
ATOM 1733 C CA . PHE A 1 223 ? 9.875 38.278 14.734 1.00 89.76 296 PHE A CA 1
ATOM 1734 C C . PHE A 1 223 ? 8.981 39.412 14.359 1.00 79.84 296 PHE A C 1
ATOM 1735 O O . PHE A 1 223 ? 8.480 39.431 13.238 1.00 74.04 296 PHE A O 1
ATOM 1743 N N . LYS A 1 224 ? 8.746 40.336 15.284 1.00 84.11 297 LYS A N 1
ATOM 1744 C CA . LYS A 1 224 ? 7.881 41.494 14.990 1.00 88.06 297 LYS A CA 1
ATOM 1745 C C . LYS A 1 224 ? 8.474 42.450 13.943 1.00 95.21 297 LYS A C 1
ATOM 1746 O O . LYS A 1 224 ? 7.857 42.702 12.904 1.00 86.06 297 LYS A O 1
ATOM 1752 N N . ARG A 1 225 ? 9.685 42.940 14.199 1.00 109.29 298 ARG A N 1
ATOM 1753 C CA . ARG A 1 225 ? 10.299 43.963 13.349 1.00 105.84 298 ARG A CA 1
ATOM 1754 C C . ARG A 1 225 ? 11.314 43.442 12.326 1.00 96.37 298 ARG A C 1
ATOM 1755 O O . ARG A 1 225 ? 11.891 44.240 11.600 1.00 97.79 298 ARG A O 1
ATOM 1763 N N . HIS A 1 226 ? 11.515 42.124 12.241 1.00 94.04 299 HIS A N 1
ATOM 1764 C CA . HIS A 1 226 ? 12.552 41.567 11.356 1.00 95.67 299 HIS A CA 1
ATOM 1765 C C . HIS A 1 226 ? 12.371 40.066 10.994 1.00 91.57 299 HIS A C 1
ATOM 1766 O O . HIS A 1 226 ? 12.254 39.225 11.883 1.00 89.37 299 HIS A O 1
ATOM 1773 N N . ASN A 1 227 ? 12.377 39.761 9.683 1.00 85.15 300 ASN A N 1
ATOM 1774 C CA . ASN A 1 227 ? 12.093 38.411 9.114 1.00 86.19 300 ASN A CA 1
ATOM 1775 C C . ASN A 1 227 ? 12.906 37.242 9.681 1.00 87.50 300 ASN A C 1
ATOM 1776 O O . ASN A 1 227 ? 13.907 37.453 10.367 1.00 94.77 300 ASN A O 1
ATOM 1781 N N . PRO A 1 228 ? 12.472 35.996 9.395 1.00 85.18 301 PRO A N 1
ATOM 1782 C CA . PRO A 1 228 ? 13.225 34.800 9.791 1.00 85.76 301 PRO A CA 1
ATOM 1783 C C . PRO A 1 228 ? 14.576 34.687 9.105 1.00 85.82 301 PRO A C 1
ATOM 1784 O O . PRO A 1 228 ? 14.689 34.972 7.918 1.00 92.86 301 PRO A O 1
ATOM 1788 N N . SER A 1 229 ? 15.584 34.274 9.869 1.00 92.47 302 SER A N 1
ATOM 1789 C CA . SER A 1 229 ? 16.954 34.146 9.379 1.00 90.69 302 SER A CA 1
ATOM 1790 C C . SER A 1 229 ? 17.073 33.075 8.305 1.00 95.76 302 SER A C 1
ATOM 1791 O O . SER A 1 229 ? 17.887 33.216 7.402 1.00 104.86 302 SER A O 1
ATOM 1794 N N . THR A 1 230 ? 16.277 32.008 8.417 1.00 92.42 303 THR A N 1
ATOM 1795 C CA . THR A 1 230 ? 16.285 30.900 7.460 1.00 87.57 303 THR A CA 1
ATOM 1796 C C . THR A 1 230 ? 14.873 30.699 6.943 1.00 94.36 303 THR A C 1
ATOM 1797 O O . THR A 1 230 ? 13.932 31.233 7.516 1.00 108.10 303 THR A O 1
ATOM 1801 N N . ALA A 1 231 ? 14.718 29.891 5.897 1.00 92.30 304 ALA A N 1
ATOM 1802 C CA . ALA A 1 231 ? 13.389 29.518 5.388 1.00 95.88 304 ALA A CA 1
ATOM 1803 C C . ALA A 1 231 ? 12.855 28.277 6.094 1.00 96.61 304 ALA A C 1
ATOM 1804 O O . ALA A 1 231 ? 11.806 27.738 5.751 1.00 100.99 304 ALA A O 1
ATOM 1806 N N . GLU A 1 232 ? 13.602 27.811 7.076 1.00 101.36 305 GLU A N 1
ATOM 1807 C CA . GLU A 1 232 ? 13.133 26.760 7.946 1.00 102.10 305 GLU A CA 1
ATOM 1808 C C . GLU A 1 232 ? 12.404 27.495 9.078 1.00 101.74 305 GLU A C 1
ATOM 1809 O O . GLU A 1 232 ? 11.240 27.217 9.357 1.00 92.11 305 GLU A O 1
ATOM 1815 N N . GLU A 1 233 ? 13.103 28.460 9.687 1.00 104.62 306 GLU A N 1
ATOM 1816 C CA . GLU A 1 233 ? 12.582 29.309 10.778 1.00 99.90 306 GLU A CA 1
ATOM 1817 C C . GLU A 1 233 ? 11.234 29.960 10.374 1.00 99.10 306 GLU A C 1
ATOM 1818 O O . GLU A 1 233 ? 10.303 30.101 11.177 1.00 83.14 306 GLU A O 1
ATOM 1824 N N . GLN A 1 234 ? 11.136 30.327 9.105 1.00 102.88 307 GLN A N 1
ATOM 1825 C CA . GLN A 1 234 ? 9.886 30.801 8.512 1.00 103.86 307 GLN A CA 1
ATOM 1826 C C . GLN A 1 234 ? 8.773 29.747 8.627 1.00 90.89 307 GLN A C 1
ATOM 1827 O O . GLN A 1 234 ? 7.772 29.958 9.285 1.00 96.81 307 GLN A O 1
ATOM 1833 N N . GLU A 1 235 ? 8.951 28.612 7.987 1.00 86.06 308 GLU A N 1
ATOM 1834 C CA . GLU A 1 235 ? 8.013 27.513 8.118 1.00 91.73 308 GLU A CA 1
ATOM 1835 C C . GLU A 1 235 ? 7.476 27.360 9.555 1.00 89.31 308 GLU A C 1
ATOM 1836 O O . GLU A 1 235 ? 6.278 27.103 9.754 1.00 82.70 308 GLU A O 1
ATOM 1842 N N . MET A 1 236 ? 8.358 27.517 10.550 1.00 86.08 309 MET A N 1
ATOM 1843 C CA . MET A 1 236 ? 7.956 27.429 11.960 1.00 75.60 309 MET A CA 1
ATOM 1844 C C . MET A 1 236 ? 7.026 28.567 12.305 1.00 85.11 309 MET A C 1
ATOM 1845 O O . MET A 1 236 ? 5.902 28.346 12.747 1.00 108.87 309 MET A O 1
ATOM 1850 N N . MET A 1 237 ? 7.495 29.790 12.116 1.00 79.72 310 MET A N 1
ATOM 1851 C CA . MET A 1 237 ? 6.640 30.956 12.261 1.00 69.70 310 MET A CA 1
ATOM 1852 C C . MET A 1 237 ? 5.263 30.613 11.735 1.00 65.96 310 MET A C 1
ATOM 1853 O O . MET A 1 237 ? 4.275 30.601 12.451 1.00 67.88 310 MET A O 1
ATOM 1858 N N . GLU A 1 238 ? 5.189 30.282 10.469 1.00 67.49 311 GLU A N 1
ATOM 1859 C CA . GLU A 1 238 ? 3.884 30.035 9.912 1.00 72.28 311 GLU A CA 1
ATOM 1860 C C . GLU A 1 238 ? 3.127 28.936 10.660 1.00 68.63 311 GLU A C 1
ATOM 1861 O O . GLU A 1 238 ? 1.912 28.910 10.612 1.00 78.70 311 GLU A O 1
ATOM 1867 N N . ASN A 1 239 ? 3.816 28.018 11.325 1.00 69.46 312 ASN A N 1
ATOM 1868 C CA . ASN A 1 239 ? 3.113 27.003 12.111 1.00 74.98 312 ASN A CA 1
ATOM 1869 C C . ASN A 1 239 ? 2.526 27.619 13.415 1.00 73.69 312 ASN A C 1
ATOM 1870 O O . ASN A 1 239 ? 1.344 27.383 13.784 1.00 61.06 312 ASN A O 1
ATOM 1875 N N . LEU A 1 240 ? 3.346 28.430 14.083 1.00 64.24 313 LEU A N 1
ATOM 1876 C CA . LEU A 1 240 ? 2.870 29.248 15.187 1.00 64.75 313 LEU A CA 1
ATOM 1877 C C . LEU A 1 240 ? 1.620 30.050 14.811 1.00 65.86 313 LEU A C 1
ATOM 1878 O O . LEU A 1 240 ? 0.669 30.138 15.579 1.00 76.55 313 LEU A O 1
ATOM 1883 N N . PHE A 1 241 ? 1.600 30.629 13.622 1.00 61.61 314 PHE A N 1
ATOM 1884 C CA . PHE A 1 241 ? 0.397 31.318 13.199 1.00 58.08 314 PHE A CA 1
ATOM 1885 C C . PHE A 1 241 ? -0.762 30.359 13.131 1.00 56.27 314 PHE A C 1
ATOM 1886 O O . PHE A 1 241 ? -1.714 30.538 13.861 1.00 62.40 314 PHE A O 1
ATOM 1894 N N . ASP A 1 242 ? -0.673 29.334 12.281 1.00 59.94 315 ASP A N 1
ATOM 1895 C CA . ASP A 1 242 ? -1.796 28.395 12.078 1.00 59.98 315 ASP A CA 1
ATOM 1896 C C . ASP A 1 242 ? -2.343 27.997 13.437 1.00 53.29 315 ASP A C 1
ATOM 1897 O O . ASP A 1 242 ? -3.540 28.051 13.662 1.00 48.77 315 ASP A O 1
ATOM 1902 N N . SER A 1 243 ? -1.447 27.637 14.354 1.00 54.72 316 SER A N 1
ATOM 1903 C CA . SER A 1 243 ? -1.838 27.288 15.736 1.00 55.03 316 SER A CA 1
ATOM 1904 C C . SER A 1 243 ? -2.668 28.388 16.410 1.00 53.95 316 SER A C 1
ATOM 1905 O O . SER A 1 243 ? -3.812 28.170 16.843 1.00 54.13 316 SER A O 1
ATOM 1908 N N . LEU A 1 244 ? -2.095 29.578 16.470 1.00 51.97 317 LEU A N 1
ATOM 1909 C CA . LEU A 1 244 ? -2.819 30.713 16.994 1.00 56.09 317 LEU A CA 1
ATOM 1910 C C . LEU A 1 244 ? -4.198 30.914 16.400 1.00 51.63 317 LEU A C 1
ATOM 1911 O O . LEU A 1 244 ? -5.173 31.097 17.143 1.00 58.64 317 LEU A O 1
ATOM 1916 N N . CYS A 1 245 ? -4.312 30.867 15.087 1.00 47.42 318 CYS A N 1
ATOM 1917 C CA . CYS A 1 245 ? -5.650 30.985 14.510 1.00 50.90 318 CYS A CA 1
ATOM 1918 C C . CYS A 1 245 ? -6.549 29.901 15.070 1.00 52.03 318 CYS A C 1
ATOM 1919 O O . CYS A 1 245 ? -7.537 30.196 15.736 1.00 56.33 318 CYS A O 1
ATOM 1922 N N . SER A 1 246 ? -6.177 28.646 14.875 1.00 58.20 319 SER A N 1
ATOM 1923 C CA . SER A 1 246 ? -7.016 27.544 15.326 1.00 57.72 319 SER A CA 1
ATOM 1924 C C . SER A 1 246 ? -7.588 27.726 16.736 1.00 59.37 319 SER A C 1
ATOM 1925 O O . SER A 1 246 ? -8.789 27.503 16.945 1.00 58.13 319 SER A O 1
ATOM 1928 N N . CYS A 1 247 ? -6.754 28.171 17.680 1.00 56.29 320 CYS A N 1
ATOM 1929 C CA . CYS A 1 247 ? -7.232 28.525 19.031 1.00 56.32 320 CYS A CA 1
ATOM 1930 C C . CYS A 1 247 ? -8.329 29.583 19.005 1.00 57.56 320 CYS A C 1
ATOM 1931 O O . CYS A 1 247 ? -9.420 29.406 19.565 1.00 46.62 320 CYS A O 1
ATOM 1934 N N . LEU A 1 248 ? -8.037 30.683 18.320 1.00 57.25 321 LEU A N 1
ATOM 1935 C CA . LEU A 1 248 ? -9.022 31.727 18.128 1.00 53.74 321 LEU A CA 1
ATOM 1936 C C . LEU A 1 248 ? -10.358 31.195 17.632 1.00 52.30 321 LEU A C 1
ATOM 1937 O O . LEU A 1 248 ? -11.418 31.790 17.912 1.00 45.17 321 LEU A O 1
ATOM 1942 N N . MET A 1 249 ? -10.363 30.098 16.889 1.00 49.37 322 MET A N 1
ATOM 1943 C CA . MET A 1 249 ? -11.679 29.613 16.490 1.00 53.84 322 MET A CA 1
ATOM 1944 C C . MET A 1 249 ? -12.470 29.200 17.700 1.00 51.94 322 MET A C 1
ATOM 1945 O O . MET A 1 249 ? -13.676 29.281 17.694 1.00 61.95 322 MET A O 1
ATOM 1950 N N . LEU A 1 250 ? -11.770 28.793 18.750 1.00 56.59 323 LEU A N 1
ATOM 1951 C CA . LEU A 1 250 ? -12.360 28.701 20.067 1.00 54.42 323 LEU A CA 1
ATOM 1952 C C . LEU A 1 250 ? -12.529 30.068 20.744 1.00 50.87 323 LEU A C 1
ATOM 1953 O O . LEU A 1 250 ? -11.576 30.763 21.050 1.00 48.46 323 LEU A O 1
ATOM 1958 N N . SER A 1 251 ? -13.783 30.362 21.010 1.00 47.49 324 SER A N 1
ATOM 1959 C CA . SER A 1 251 ? -14.263 31.529 21.667 1.00 50.41 324 SER A CA 1
ATOM 1960 C C . SER A 1 251 ? -13.569 32.051 22.945 1.00 50.62 324 SER A C 1
ATOM 1961 O O . SER A 1 251 ? -13.449 33.232 23.130 1.00 59.89 324 SER A O 1
ATOM 1964 N N . SER A 1 252 ? -13.156 31.206 23.854 1.00 56.17 325 SER A N 1
ATOM 1965 C CA . SER A 1 252 ? -12.584 31.695 25.110 1.00 57.15 325 SER A CA 1
ATOM 1966 C C . SER A 1 252 ? -11.183 32.166 24.891 1.00 55.94 325 SER A C 1
ATOM 1967 O O . SER A 1 252 ? -10.564 32.807 25.748 1.00 60.95 325 SER A O 1
ATOM 1970 N N . ASN A 1 253 ? -10.627 31.776 23.767 1.00 54.73 326 ASN A N 1
ATOM 1971 C CA . ASN A 1 253 ? -9.266 32.137 23.519 1.00 57.89 326 ASN A CA 1
ATOM 1972 C C . ASN A 1 253 ? -9.255 33.590 23.150 1.00 54.73 326 ASN A C 1
ATOM 1973 O O . ASN A 1 253 ? -8.219 34.248 23.181 1.00 47.97 326 ASN A O 1
ATOM 1978 N N . ARG A 1 254 ? -10.434 34.084 22.812 1.00 50.29 327 ARG A N 1
ATOM 1979 C CA . ARG A 1 254 ? -10.558 35.428 22.364 1.00 50.37 327 ARG A CA 1
ATOM 1980 C C . ARG A 1 254 ? -10.155 36.408 23.424 1.00 52.51 327 ARG A C 1
ATOM 1981 O O . ARG A 1 254 ? -9.290 37.238 23.161 1.00 59.39 327 ARG A O 1
ATOM 1989 N N . GLU A 1 255 ? -10.756 36.312 24.614 1.00 52.57 328 GLU A N 1
ATOM 1990 C CA . GLU A 1 255 ? -10.388 37.177 25.747 1.00 47.14 328 GLU A CA 1
ATOM 1991 C C . GLU A 1 255 ? -8.930 36.960 26.030 1.00 45.09 328 GLU A C 1
ATOM 1992 O O . GLU A 1 255 ? -8.173 37.895 26.160 1.00 44.07 328 GLU A O 1
ATOM 1998 N N . ARG A 1 256 ? -8.508 35.714 26.099 1.00 45.42 329 ARG A N 1
ATOM 1999 C CA . ARG A 1 256 ? -7.101 35.454 26.357 1.00 51.20 329 ARG A CA 1
ATOM 2000 C C . ARG A 1 256 ? -6.159 36.134 25.344 1.00 54.44 329 ARG A C 1
ATOM 2001 O O . ARG A 1 256 ? -5.163 36.745 25.727 1.00 59.16 329 ARG A O 1
ATOM 2009 N N . PHE A 1 257 ? -6.486 36.042 24.062 1.00 58.51 330 PHE A N 1
ATOM 2010 C CA . PHE A 1 257 ? -5.753 36.731 23.010 1.00 60.78 330 PHE A CA 1
ATOM 2011 C C . PHE A 1 257 ? -5.719 38.220 23.245 1.00 67.87 330 PHE A C 1
ATOM 2012 O O . PHE A 1 257 ? -4.726 38.875 22.972 1.00 68.29 330 PHE A O 1
ATOM 2020 N N . LEU A 1 258 ? -6.842 38.756 23.696 1.00 69.78 331 LEU A N 1
ATOM 2021 C CA . LEU A 1 258 ? -6.949 40.163 24.035 1.00 70.91 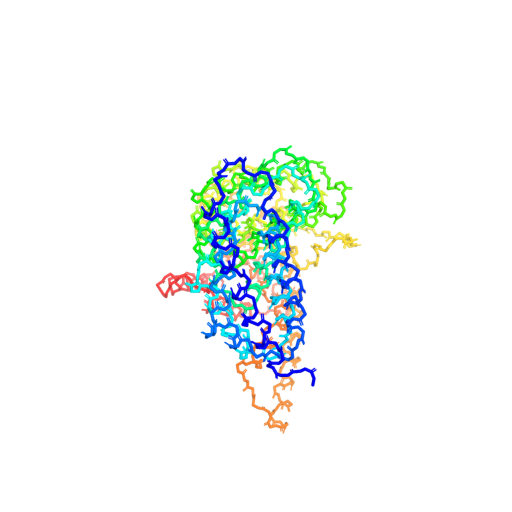331 LEU A CA 1
ATOM 2022 C C . LEU A 1 258 ? -6.096 40.554 25.265 1.00 71.93 331 LEU A C 1
ATOM 2023 O O . LEU A 1 258 ? -5.404 41.556 25.231 1.00 74.20 331 LEU A O 1
ATOM 2028 N N . LYS A 1 259 ? -6.163 39.788 26.350 1.00 77.49 332 LYS A N 1
ATOM 2029 C CA . LYS A 1 259 ? -5.331 40.049 27.535 1.00 78.77 332 LYS A CA 1
ATOM 2030 C C . LYS A 1 259 ? -3.836 39.918 27.172 1.00 72.87 332 LYS A C 1
ATOM 2031 O O . LYS A 1 259 ? -2.980 40.607 27.722 1.00 56.38 332 LYS A O 1
ATOM 2037 N N . GLY A 1 260 ? -3.518 39.037 26.230 1.00 77.87 333 GLY A N 1
ATOM 2038 C CA . GLY A 1 260 ? -2.234 39.143 25.526 1.00 83.54 333 GLY A CA 1
ATOM 2039 C C . GLY A 1 260 ? -2.378 40.351 24.618 1.00 84.02 333 GLY A C 1
ATOM 2040 O O . GLY A 1 260 ? -3.485 40.660 24.184 1.00 93.62 333 GLY A O 1
ATOM 2041 N N . GLU A 1 261 ? -1.301 41.059 24.323 1.00 75.28 334 GLU A N 1
ATOM 2042 C CA . GLU A 1 261 ? -1.436 42.235 23.446 1.00 82.30 334 GLU A CA 1
ATOM 2043 C C . GLU A 1 261 ? -1.518 41.781 21.971 1.00 72.54 334 GLU A C 1
ATOM 2044 O O . GLU A 1 261 ? -0.701 42.132 21.118 1.00 71.59 334 GLU A O 1
ATOM 2050 N N . GLY A 1 262 ? -2.539 40.986 21.698 1.00 63.69 335 GLY A N 1
ATOM 2051 C CA . GLY A 1 262 ? -2.620 40.244 20.483 1.00 59.93 335 GLY A CA 1
ATOM 2052 C C . GLY A 1 262 ? -2.825 41.177 19.334 1.00 62.14 335 GLY A C 1
ATOM 2053 O O . GLY A 1 262 ? -2.101 41.114 18.339 1.00 66.91 335 GLY A O 1
ATOM 20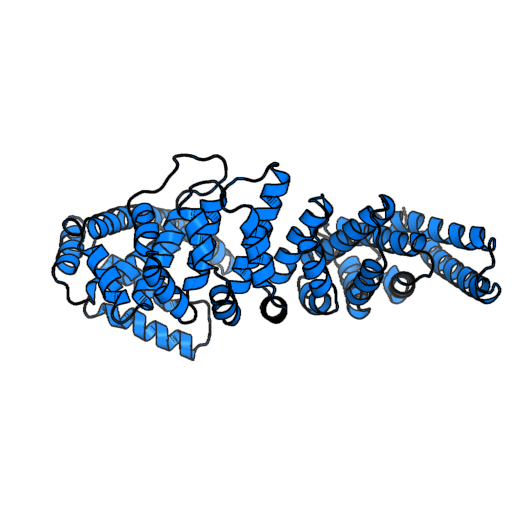54 N N . LEU A 1 263 ? -3.815 42.045 19.482 1.00 66.00 336 LEU A N 1
ATOM 2055 C CA . LEU A 1 263 ? -4.114 43.067 18.486 1.00 67.37 336 LEU A CA 1
ATOM 2056 C C . LEU A 1 263 ? -2.899 43.937 18.250 1.00 70.38 336 LEU A C 1
ATOM 2057 O O . LEU A 1 263 ? -2.429 44.097 17.112 1.00 83.59 336 LEU A O 1
ATOM 2062 N N . GLN A 1 264 ? -2.371 44.452 19.345 1.00 61.53 337 GLN A N 1
ATOM 2063 C CA . GLN A 1 264 ? -1.292 45.412 19.294 1.00 67.64 337 GLN A CA 1
ATOM 2064 C C . GLN A 1 264 ? -0.205 44.844 18.422 1.00 69.27 337 GLN A C 1
ATOM 2065 O O . GLN A 1 264 ? 0.229 45.461 17.449 1.00 86.30 337 GLN A O 1
ATOM 2071 N N . LEU A 1 265 ? 0.198 43.637 18.742 1.00 63.21 338 LEU A N 1
ATOM 2072 C CA . LEU A 1 265 ? 1.268 43.022 18.018 1.00 65.61 338 LEU A CA 1
ATOM 2073 C C . LEU A 1 265 ? 0.842 42.752 16.586 1.00 61.82 338 LEU A C 1
ATOM 2074 O O . LEU A 1 265 ? 1.538 43.136 15.668 1.00 65.98 338 LEU A O 1
ATOM 2079 N N . MET A 1 266 ? -0.309 42.148 16.345 1.00 62.17 339 MET A N 1
ATOM 2080 C CA . MET A 1 266 ? -0.624 41.871 14.937 1.00 67.24 339 MET A CA 1
ATOM 2081 C C . MET A 1 266 ? -0.613 43.188 14.198 1.00 69.58 339 MET A C 1
ATOM 2082 O O . MET A 1 266 ? -0.291 43.241 13.011 1.00 69.91 339 MET A O 1
ATOM 2087 N N . ASN A 1 267 ? -0.943 44.261 14.902 1.00 69.40 340 ASN A N 1
ATOM 2088 C CA . ASN A 1 267 ? -0.934 45.552 14.255 1.00 74.03 340 ASN A CA 1
ATOM 2089 C C . ASN A 1 267 ? 0.478 45.997 13.932 1.00 67.70 340 ASN A C 1
ATOM 2090 O O . ASN A 1 267 ? 0.780 46.425 12.819 1.00 58.44 340 ASN A O 1
ATOM 2095 N N . LEU A 1 268 ? 1.349 45.881 14.912 1.00 63.49 341 LEU A N 1
ATOM 2096 C CA . LEU A 1 268 ? 2.717 46.218 14.675 1.00 69.44 341 LEU A CA 1
ATOM 2097 C C . LEU A 1 268 ? 3.175 45.482 13.400 1.00 70.45 341 LEU A C 1
ATOM 2098 O O . LEU A 1 268 ? 3.652 46.101 12.451 1.00 74.60 341 LEU A O 1
ATOM 2103 N N . MET A 1 269 ? 2.973 44.169 13.375 1.00 62.44 342 MET A N 1
ATOM 2104 C CA . MET A 1 269 ? 3.409 43.336 12.264 1.00 63.93 342 MET A CA 1
ATOM 2105 C C . MET A 1 269 ? 2.854 43.810 10.919 1.00 63.76 342 MET A C 1
ATOM 2106 O O . MET A 1 269 ? 3.513 43.656 9.879 1.00 67.03 342 MET A O 1
ATOM 2111 N N . LEU A 1 270 ? 1.641 44.353 10.948 1.00 62.78 343 LEU A N 1
ATOM 2112 C CA . LEU A 1 270 ? 1.055 44.997 9.785 1.00 68.57 343 LEU A CA 1
ATOM 2113 C C . LEU A 1 270 ? 1.737 46.322 9.466 1.00 75.98 343 LEU A C 1
ATOM 2114 O O . LEU A 1 270 ? 2.095 46.574 8.316 1.00 79.66 343 LEU A O 1
ATOM 2119 N N . ARG A 1 271 ? 1.876 47.176 10.481 1.00 78.57 344 ARG A N 1
ATOM 2120 C CA . ARG A 1 271 ? 2.450 48.505 10.302 1.00 79.83 344 ARG A CA 1
ATOM 2121 C C . ARG A 1 271 ? 3.826 48.404 9.617 1.00 84.74 344 ARG A C 1
ATOM 2122 O O . ARG A 1 271 ? 4.105 49.122 8.663 1.00 85.41 344 ARG A O 1
ATOM 2130 N N . GLU A 1 272 ? 4.656 47.480 10.082 1.00 85.47 345 GLU A N 1
ATOM 2131 C CA . GLU A 1 272 ? 5.923 47.211 9.424 1.00 89.07 345 GLU A CA 1
ATOM 2132 C C . GLU A 1 272 ? 5.670 46.080 8.446 1.00 91.06 345 GLU A C 1
ATOM 2133 O O . GLU A 1 272 ? 5.517 44.930 8.841 1.00 90.97 345 GLU A O 1
ATOM 2139 N N . LYS A 1 273 ? 5.627 46.403 7.162 1.00 93.06 346 LYS A N 1
ATOM 2140 C CA . LYS A 1 273 ? 5.096 45.471 6.183 1.00 96.81 346 LYS A CA 1
ATOM 2141 C C . LYS A 1 273 ? 6.080 44.455 5.623 1.00 101.65 346 LYS A C 1
ATOM 2142 O O . LYS A 1 273 ? 6.360 44.446 4.430 1.00 109.29 346 LYS A O 1
ATOM 2148 N N . LYS A 1 274 ? 6.600 43.591 6.481 1.00 96.89 347 LYS A N 1
ATOM 2149 C CA . LYS A 1 274 ? 7.309 42.415 6.021 1.00 96.97 347 LYS A CA 1
ATOM 2150 C C . LYS A 1 274 ? 7.440 41.445 7.170 1.00 89.88 347 LYS A C 1
ATOM 2151 O O . LYS A 1 274 ? 7.532 41.879 8.307 1.00 89.84 347 LYS A O 1
ATOM 2157 N N . ILE A 1 275 ? 7.614 40.160 6.888 1.00 88.91 348 ILE A N 1
ATOM 2158 C CA . ILE A 1 275 ? 7.003 39.449 5.785 1.00 93.85 348 ILE A CA 1
ATOM 2159 C C . ILE A 1 275 ? 5.795 38.770 6.416 1.00 97.67 348 ILE A C 1
ATOM 2160 O O . ILE A 1 275 ? 4.880 38.308 5.742 1.00 91.80 348 ILE A O 1
ATOM 2165 N N . SER A 1 276 ? 5.836 38.740 7.742 1.00 88.96 349 SER A N 1
ATOM 2166 C CA . SER A 1 276 ? 4.791 38.249 8.616 1.00 71.76 349 SER A CA 1
ATOM 2167 C C . SER A 1 276 ? 3.506 39.038 8.506 1.00 72.66 349 SER A C 1
ATOM 2168 O O . SER A 1 276 ? 2.481 38.614 9.022 1.00 70.99 349 SER A O 1
ATOM 2171 N N . ARG A 1 277 ? 3.562 40.221 7.902 1.00 76.72 350 ARG A N 1
ATOM 2172 C CA . ARG A 1 277 ? 2.343 40.997 7.635 1.00 76.70 350 ARG A CA 1
ATOM 2173 C C . ARG A 1 277 ? 1.190 40.115 7.178 1.00 68.24 350 ARG A C 1
ATOM 2174 O O . ARG A 1 277 ? 0.079 40.233 7.666 1.00 64.89 350 ARG A O 1
ATOM 2182 N N . SER A 1 278 ? 1.462 39.210 6.257 1.00 67.53 351 SER A N 1
ATOM 2183 C CA . SER A 1 278 ? 0.395 38.440 5.630 1.00 73.62 351 SER A CA 1
ATOM 2184 C C . SER A 1 278 ? -0.500 37.613 6.589 1.00 71.91 351 SER A C 1
ATOM 2185 O O . SER A 1 278 ? -1.729 37.697 6.532 1.00 65.06 351 SER A O 1
ATOM 2188 N N . SER A 1 279 ? 0.127 36.814 7.448 1.00 70.61 352 SER A N 1
ATOM 2189 C CA . SER A 1 279 ? -0.592 36.029 8.460 1.00 69.00 352 SER A CA 1
ATOM 2190 C C . SER A 1 279 ? -1.136 36.917 9.584 1.00 64.49 352 SER A C 1
ATOM 2191 O O . SER A 1 279 ? -2.255 36.745 10.048 1.00 65.65 352 SER A O 1
ATOM 2194 N N . ALA A 1 280 ? -0.333 37.875 10.015 1.00 60.19 353 ALA A N 1
ATOM 2195 C CA . ALA A 1 280 ? -0.753 38.846 10.995 1.00 53.83 353 ALA A CA 1
ATOM 2196 C C . ALA A 1 280 ? -2.163 39.309 10.735 1.00 54.91 353 ALA A C 1
ATOM 2197 O O . ALA A 1 280 ? -2.963 39.457 11.648 1.00 66.55 353 ALA A O 1
ATOM 2199 N N . LEU A 1 281 ? -2.478 39.515 9.471 1.00 53.23 354 LEU A N 1
ATOM 2200 C CA . LEU A 1 281 ? -3.793 39.975 9.082 1.00 49.54 354 LEU A CA 1
ATOM 2201 C C . LEU A 1 281 ? -4.768 38.831 9.161 1.00 47.26 354 LEU A C 1
ATOM 2202 O O . LEU A 1 281 ? -5.927 39.013 9.444 1.00 49.48 354 LEU A O 1
ATOM 2207 N N . LYS A 1 282 ? -4.314 37.630 8.866 1.00 51.66 355 LYS A N 1
ATOM 2208 C CA . LYS A 1 282 ? -5.194 36.477 8.968 1.00 54.65 355 LYS A CA 1
ATOM 2209 C C . LYS A 1 282 ? -5.552 36.239 10.462 1.00 52.60 355 LYS A C 1
ATOM 2210 O O . LYS A 1 282 ? -6.691 35.921 10.789 1.00 52.14 355 LYS A O 1
ATOM 2216 N N . VAL A 1 283 ? -4.612 36.435 11.371 1.00 44.25 356 VAL A N 1
ATOM 2217 C CA . VAL A 1 283 ? -4.980 36.325 12.756 1.00 49.46 356 VAL A CA 1
ATOM 2218 C C . VAL A 1 283 ? -6.103 37.344 13.035 1.00 54.44 356 VAL A C 1
ATOM 2219 O O . VAL A 1 283 ? -7.211 36.987 13.475 1.00 50.76 356 VAL A O 1
ATOM 2223 N N . LEU A 1 284 ? -5.817 38.614 12.765 1.00 50.63 357 LEU A N 1
ATOM 2224 C CA . LEU A 1 284 ? -6.763 39.659 13.089 1.00 53.01 357 LEU A CA 1
ATOM 2225 C C . LEU A 1 284 ? -8.151 39.251 12.697 1.00 51.35 357 LEU A C 1
ATOM 2226 O O . LEU A 1 284 ? -9.045 39.184 13.545 1.00 53.06 357 LEU A O 1
ATOM 2231 N N . ASP A 1 285 ? -8.333 38.945 11.420 1.00 50.70 358 ASP A N 1
ATOM 2232 C CA . ASP A 1 285 ? -9.612 38.396 10.961 1.00 56.27 358 ASP A CA 1
ATOM 2233 C C . ASP A 1 285 ? -10.279 37.476 11.998 1.00 55.86 358 ASP A C 1
ATOM 2234 O O . ASP A 1 285 ? -11.367 37.765 12.480 1.00 61.77 358 ASP A O 1
ATOM 2239 N N . HIS A 1 286 ? -9.593 36.386 12.333 1.00 54.58 359 HIS A N 1
ATOM 2240 C CA . HIS A 1 286 ? -10.076 35.385 13.274 1.00 60.66 359 HIS A CA 1
ATOM 2241 C C . HIS A 1 286 ? -10.439 35.937 14.655 1.00 60.21 359 HIS A C 1
ATOM 2242 O O . HIS A 1 286 ? -11.356 35.443 15.300 1.00 70.98 359 HIS A O 1
ATOM 2249 N N . ALA A 1 287 ? -9.689 36.909 15.130 1.00 54.69 360 ALA A N 1
ATOM 2250 C CA . ALA A 1 287 ? -9.868 37.381 16.479 1.00 52.23 360 ALA A CA 1
ATOM 2251 C C . ALA A 1 287 ? -11.118 38.203 16.526 1.00 56.23 360 ALA A C 1
ATOM 2252 O O . ALA A 1 287 ? -11.717 38.371 17.587 1.00 55.35 360 ALA A O 1
ATOM 2254 N N . MET A 1 288 ? -11.530 38.731 15.378 1.00 59.67 361 MET A N 1
ATOM 2255 C CA . MET A 1 288 ? -12.717 39.579 15.369 1.00 56.16 361 MET A CA 1
ATOM 2256 C C . MET A 1 288 ? -13.973 38.878 14.924 1.00 60.67 361 MET A C 1
ATOM 2257 O O . MET A 1 288 ? -15.042 39.476 15.022 1.00 63.99 361 MET A O 1
ATOM 2262 N N . ILE A 1 289 ? -13.884 37.618 14.505 1.00 60.03 362 ILE A N 1
ATOM 2263 C CA . ILE A 1 289 ? -14.907 37.089 13.588 1.00 65.54 362 ILE A CA 1
ATOM 2264 C C . ILE A 1 289 ? -16.331 37.066 14.144 1.00 63.34 362 ILE A C 1
ATOM 2265 O O . ILE A 1 289 ? -17.262 37.592 13.507 1.00 72.76 362 ILE A O 1
ATOM 2270 N N . GLY A 1 290 ? -16.539 36.560 15.336 1.00 60.89 363 GLY A N 1
ATOM 2271 C CA . GLY A 1 290 ? -17.939 36.408 15.790 1.00 63.85 363 GLY A CA 1
ATOM 2272 C C . GLY A 1 290 ? -18.452 37.519 16.681 1.00 58.45 363 GLY A C 1
ATOM 2273 O O . GLY A 1 290 ? -17.816 38.558 16.796 1.00 58.25 363 GLY A O 1
ATOM 2274 N N . PRO A 1 291 ? -19.605 37.291 17.332 1.00 57.25 364 PRO A N 1
ATOM 2275 C CA . PRO A 1 291 ? -19.950 38.091 18.501 1.00 52.60 364 PRO A CA 1
ATOM 2276 C C . PRO A 1 291 ? -18.839 38.020 19.535 1.00 57.17 364 PRO A C 1
ATOM 2277 O O . PRO A 1 291 ? -18.460 39.028 20.115 1.00 68.85 364 PRO A O 1
ATOM 2281 N N . GLU A 1 292 ? -18.267 36.854 19.749 1.00 55.99 365 GLU A N 1
ATOM 2282 C CA . GLU A 1 292 ? -17.127 36.785 20.659 1.00 59.26 365 GLU A CA 1
ATOM 2283 C C . GLU A 1 292 ? -15.933 37.608 20.198 1.00 63.96 365 GLU A C 1
ATOM 2284 O O . GLU A 1 292 ? -14.978 37.798 20.964 1.00 64.86 365 GLU A O 1
ATOM 2290 N N . GLY A 1 293 ? -15.966 38.073 18.948 1.00 64.36 366 GLY A N 1
ATOM 2291 C CA . GLY A 1 293 ? -14.910 38.932 18.440 1.00 71.60 366 GLY A CA 1
ATOM 2292 C C . GLY A 1 293 ? -15.148 40.383 18.809 1.00 70.51 366 GLY A C 1
ATOM 2293 O O . GLY A 1 293 ? -14.458 41.30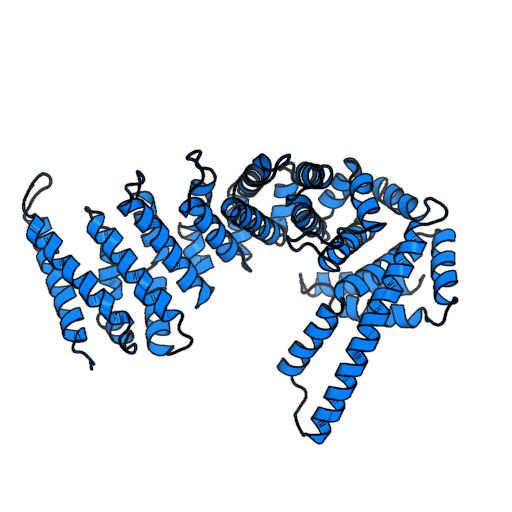0 18.337 1.00 68.53 366 GLY A O 1
ATOM 2294 N N . THR A 1 294 ? -16.112 40.598 19.685 1.00 73.92 367 THR A N 1
ATOM 2295 C CA . THR A 1 294 ? -16.703 41.907 19.824 1.00 73.64 367 THR A CA 1
ATOM 2296 C C . THR A 1 294 ? -15.861 42.870 20.652 1.00 63.10 367 THR A C 1
ATOM 2297 O O . THR A 1 294 ? -15.784 44.023 20.323 1.00 67.31 367 THR A O 1
ATOM 2301 N N . ASP A 1 295 ? -15.183 42.428 21.688 1.00 57.97 368 ASP A N 1
ATOM 2302 C CA . ASP A 1 295 ? -14.322 43.384 22.369 1.00 60.75 368 ASP A CA 1
ATOM 2303 C C . ASP A 1 295 ? -13.145 43.618 21.489 1.00 64.29 368 ASP A C 1
ATOM 2304 O O . ASP A 1 295 ? -12.645 44.746 21.364 1.00 75.27 368 ASP A O 1
ATOM 2309 N N . ASN A 1 296 ? -12.689 42.533 20.887 1.00 63.97 369 ASN A N 1
ATOM 2310 C CA . ASN A 1 296 ? -11.566 42.584 19.976 1.00 62.57 369 ASN A CA 1
ATOM 2311 C C . ASN A 1 296 ? -11.785 43.601 18.850 1.00 58.63 369 ASN A C 1
ATOM 2312 O O . ASN A 1 296 ? -10.883 44.364 18.514 1.00 56.94 369 ASN A O 1
ATOM 2317 N N . CYS A 1 297 ? -12.985 43.616 18.290 1.00 51.16 370 CYS A N 1
ATOM 2318 C CA . CYS A 1 297 ? -13.347 44.674 17.381 1.00 55.30 370 CYS A CA 1
ATOM 2319 C C . CYS A 1 297 ? -13.259 46.065 18.007 1.00 61.02 370 CYS A C 1
ATOM 2320 O O . CYS A 1 297 ? -12.740 46.980 17.383 1.00 73.34 370 CYS A O 1
ATOM 2323 N N . HIS A 1 298 ? -13.740 46.245 19.228 1.00 61.71 371 HIS A N 1
ATOM 2324 C CA . HIS A 1 298 ? -13.690 47.577 19.824 1.00 63.40 371 HIS A CA 1
ATOM 2325 C C . HIS A 1 298 ? -12.272 47.972 20.100 1.00 58.29 371 HIS A C 1
ATOM 2326 O O . HIS A 1 298 ? -11.913 49.110 19.968 1.00 61.88 371 HIS A O 1
ATOM 2333 N N . LYS A 1 299 ? -11.454 47.026 20.493 1.00 61.29 372 LYS A N 1
ATOM 2334 C CA . LYS A 1 299 ? -10.141 47.385 20.963 1.00 60.88 372 LYS A CA 1
ATOM 2335 C C . LYS A 1 299 ? -9.395 47.810 19.742 1.00 64.83 372 LYS A C 1
ATOM 2336 O O . LYS A 1 299 ? -8.723 48.847 19.731 1.00 76.07 372 LYS A O 1
ATOM 2342 N N . PHE A 1 300 ? -9.559 47.025 18.687 1.00 62.64 373 PHE A N 1
ATOM 2343 C CA . PHE A 1 300 ? -8.939 47.318 17.409 1.00 58.30 373 PHE A CA 1
ATOM 2344 C C . PHE A 1 300 ? -9.102 48.793 17.068 1.00 60.34 373 PHE A C 1
ATOM 2345 O O . PHE A 1 300 ? -8.133 49.519 16.806 1.00 63.64 373 PHE A O 1
ATOM 2353 N N . VAL A 1 301 ? -10.338 49.247 17.070 1.00 57.69 374 VAL A N 1
ATOM 2354 C CA . VAL A 1 301 ? -10.596 50.636 16.729 1.00 60.69 374 VAL A CA 1
ATOM 2355 C C . VAL A 1 301 ? -9.892 51.573 17.691 1.00 58.34 374 VAL A C 1
ATOM 2356 O O . VAL A 1 301 ? -9.323 52.572 17.272 1.00 64.07 374 VAL A O 1
ATOM 2360 N N . ASP A 1 302 ? -9.868 51.219 18.961 1.00 56.86 375 ASP A N 1
ATOM 2361 C CA . ASP A 1 302 ? -9.230 52.063 19.942 1.00 63.74 375 ASP A CA 1
ATOM 2362 C C . ASP A 1 302 ? -7.736 52.133 19.750 1.00 64.11 375 ASP A C 1
ATOM 2363 O O . ASP A 1 302 ? -7.069 52.981 20.317 1.00 67.29 375 ASP A O 1
ATOM 2368 N N . ILE A 1 303 ? -7.164 51.250 18.974 1.00 68.19 376 ILE A N 1
ATOM 2369 C CA . ILE A 1 303 ? -5.734 51.387 18.803 1.00 77.87 376 ILE A CA 1
ATOM 2370 C C . ILE A 1 303 ? -5.396 51.795 17.367 1.00 74.79 376 ILE A C 1
ATOM 2371 O O . ILE A 1 303 ? -4.316 51.510 16.849 1.00 74.69 376 ILE A O 1
ATOM 2376 N N . LEU A 1 304 ? -6.319 52.521 16.751 1.00 68.52 377 LEU A N 1
ATOM 2377 C CA . LEU A 1 304 ? -6.136 52.970 15.377 1.00 74.86 377 LEU A CA 1
ATOM 2378 C C . LEU A 1 304 ? -6.102 51.807 14.400 1.00 70.16 377 LEU A C 1
ATOM 2379 O O . LEU A 1 304 ? -5.496 51.874 13.348 1.00 61.59 377 LEU A O 1
ATOM 2384 N N . GLY A 1 305 ? -6.759 50.723 14.759 1.00 66.76 378 GLY A N 1
ATOM 2385 C CA . GLY A 1 305 ? -6.840 49.624 13.857 1.00 66.93 378 GLY A CA 1
ATOM 2386 C C . GLY A 1 305 ? -7.375 50.059 12.515 1.00 61.78 378 GLY A C 1
ATOM 2387 O O . GLY A 1 305 ? -7.024 49.466 11.502 1.00 60.49 378 GLY A O 1
ATOM 2388 N N . LEU A 1 306 ? -8.222 51.087 12.505 1.00 57.76 379 LEU A N 1
ATOM 2389 C CA . LEU A 1 306 ? -8.818 51.535 11.247 1.00 66.93 379 LEU A CA 1
ATOM 2390 C C . LEU A 1 306 ? -7.798 52.151 10.281 1.00 64.78 379 LEU A C 1
ATOM 2391 O O . LEU A 1 306 ? -7.845 51.947 9.068 1.00 58.43 379 LEU A O 1
ATOM 2396 N N . ARG A 1 307 ? -6.885 52.912 10.850 1.00 62.67 380 ARG A N 1
ATOM 2397 C CA . ARG A 1 307 ? -5.818 53.483 10.086 1.00 67.58 380 ARG A CA 1
ATOM 2398 C C . ARG A 1 307 ? -5.055 52.386 9.396 1.00 63.52 380 ARG A C 1
ATOM 2399 O O . ARG A 1 307 ? -4.550 52.598 8.289 1.00 58.98 380 ARG A O 1
ATOM 2407 N N . THR A 1 308 ? -4.991 51.215 10.019 1.00 59.49 381 THR A N 1
ATOM 2408 C CA . THR A 1 308 ? -4.135 50.146 9.499 1.00 65.06 381 THR A CA 1
ATOM 2409 C C . THR A 1 308 ? -4.842 49.357 8.422 1.00 68.37 381 THR A C 1
ATOM 2410 O O . THR A 1 308 ? -4.272 49.038 7.375 1.00 74.59 381 THR A O 1
ATOM 2414 N N . ILE A 1 309 ? -6.094 49.046 8.699 1.00 64.10 382 ILE A N 1
ATOM 2415 C CA . ILE A 1 309 ? -6.846 48.147 7.871 1.00 67.31 382 ILE A CA 1
ATOM 2416 C C . ILE A 1 309 ? -7.253 48.777 6.525 1.00 70.07 382 ILE A C 1
ATOM 2417 O O . ILE A 1 309 ? -7.109 48.156 5.464 1.00 64.89 382 ILE A O 1
ATOM 2422 N N . PHE A 1 310 ? -7.744 50.008 6.569 1.00 64.79 383 PHE A N 1
ATOM 2423 C CA . PHE A 1 310 ? -8.455 50.559 5.431 1.00 60.13 383 PHE A CA 1
ATOM 2424 C C . PHE A 1 310 ? -7.598 50.815 4.205 1.00 63.83 383 PHE A C 1
ATOM 2425 O O . PHE A 1 310 ? -8.028 50.605 3.065 1.00 59.06 383 PHE A O 1
ATOM 2433 N N . PRO A 1 311 ? -6.391 51.296 4.439 1.00 62.50 384 PRO A N 1
ATOM 2434 C CA . PRO A 1 311 ? -5.428 51.313 3.390 1.00 61.83 384 PRO A CA 1
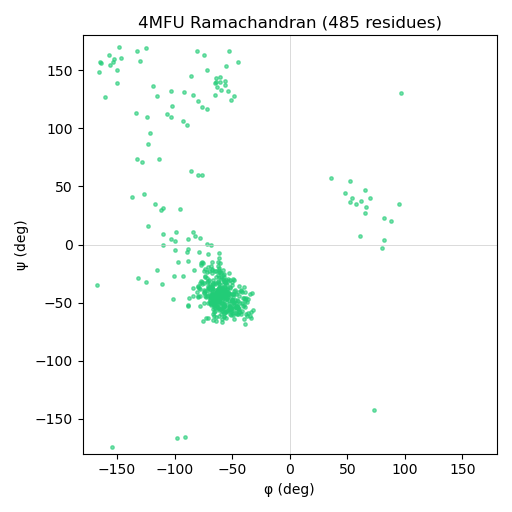ATOM 2435 C C . PRO A 1 311 ? -5.352 49.973 2.657 1.00 68.38 384 PRO A C 1
ATOM 2436 O O . PRO A 1 311 ? -5.389 49.941 1.410 1.00 80.36 384 PRO A O 1
ATOM 2440 N N . LEU A 1 312 ? -5.276 48.871 3.400 1.00 65.62 385 LEU A N 1
ATOM 2441 C CA . LEU A 1 312 ? -5.189 47.569 2.742 1.00 57.28 385 LEU A CA 1
ATOM 2442 C C . LEU A 1 312 ? -6.502 47.334 2.053 1.00 55.57 385 LEU A C 1
ATOM 2443 O O . LEU A 1 312 ? -6.583 46.577 1.096 1.00 62.56 385 LEU A O 1
ATOM 2448 N N . PHE A 1 313 ? -7.548 47.977 2.532 1.00 52.43 386 PHE A N 1
ATOM 2449 C CA . PHE A 1 313 ? -8.764 47.902 1.795 1.00 62.57 386 PHE A CA 1
ATOM 2450 C C . PHE A 1 313 ? -8.622 48.591 0.459 1.00 64.15 386 PHE A C 1
ATOM 2451 O O . PHE A 1 313 ? -8.908 48.011 -0.562 1.00 67.12 386 PHE A O 1
ATOM 2459 N N . MET A 1 314 ? -8.190 4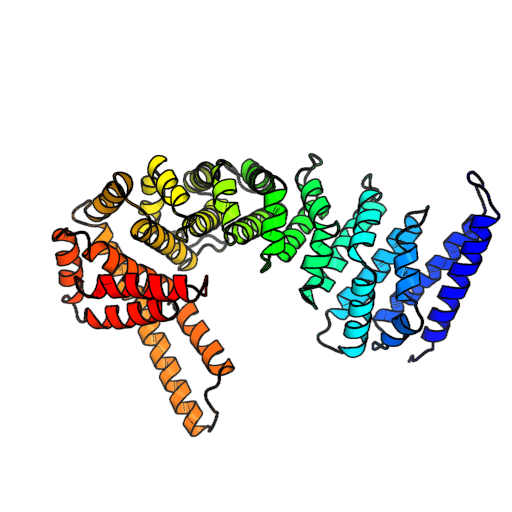9.840 0.475 1.00 66.51 387 MET A N 1
ATOM 2460 C CA . MET A 1 314 ? -8.141 50.633 -0.755 1.00 70.81 387 MET A CA 1
ATOM 2461 C C . MET A 1 314 ? -7.183 50.043 -1.813 1.00 76.56 387 MET A C 1
ATOM 2462 O O . MET A 1 314 ? -7.402 50.172 -3.018 1.00 71.01 387 MET A O 1
ATOM 2467 N N . LYS A 1 315 ? -6.122 49.392 -1.362 1.00 78.07 388 LYS A N 1
ATOM 2468 C CA . LYS A 1 315 ? -5.148 48.862 -2.291 1.00 78.90 388 LYS A CA 1
ATOM 2469 C C . LYS A 1 315 ? -4.484 47.620 -1.722 1.00 79.43 388 LYS A C 1
ATOM 2470 O O . LYS A 1 315 ? -4.112 47.578 -0.550 1.00 62.94 388 LYS A O 1
ATOM 2476 N N . SER A 1 316 ? -4.291 46.633 -2.589 1.00 87.47 389 SER A N 1
ATOM 2477 C CA . SER A 1 316 ? -3.709 45.357 -2.216 1.00 83.76 389 SER A CA 1
ATOM 2478 C C . SER A 1 316 ? -2.409 45.089 -2.955 1.00 88.03 389 SER A C 1
ATOM 2479 O O . SER A 1 316 ? -2.307 45.332 -4.152 1.00 106.93 389 SER A O 1
ATOM 2482 N N . PRO A 1 317 ? -1.372 44.564 -2.170 1.00 96.27 390 PRO A N 1
ATOM 2483 C CA . PRO A 1 317 ? -0.149 44.266 -2.928 1.00 101.66 390 PRO A CA 1
ATOM 2484 C C . PRO A 1 317 ? -0.184 42.831 -3.426 1.00 108.54 390 PRO A C 1
ATOM 2485 O O . PRO A 1 317 ? -1.242 42.216 -3.378 1.00 104.71 390 PRO A O 1
ATOM 2489 N N . ARG A 1 318 ? 0.948 42.293 -3.869 1.00 126.32 391 ARG A N 1
ATOM 2490 C CA . ARG A 1 318 ? 2.168 43.056 -4.076 1.00 130.15 391 ARG A CA 1
ATOM 2491 C C . ARG A 1 318 ? 2.482 43.025 -5.555 1.00 144.51 391 ARG A C 1
ATOM 2492 O O . ARG A 1 318 ? 3.186 43.884 -6.077 1.00 147.26 391 ARG A O 1
ATOM 2500 N N . LYS A 1 319 ? 1.932 42.024 -6.230 1.00 159.55 392 LYS A N 1
ATOM 2501 C CA . LYS A 1 319 ? 2.017 41.942 -7.678 1.00 174.03 392 LYS A CA 1
ATOM 2502 C C . LYS A 1 319 ? 3.435 41.741 -8.216 1.00 187.54 392 LYS A C 1
ATOM 2503 O O . LYS A 1 319 ? 3.842 42.435 -9.147 1.00 192.10 392 LYS A O 1
ATOM 2509 N N . ILE A 1 320 ? 4.197 40.813 -7.637 1.00 191.23 393 ILE A N 1
ATOM 2510 C CA . ILE A 1 320 ? 3.743 39.945 -6.555 1.00 181.40 393 ILE A CA 1
ATOM 2511 C C . ILE A 1 320 ? 4.925 39.521 -5.683 1.00 178.11 393 ILE A C 1
ATOM 2512 O O . ILE A 1 320 ? 6.078 39.563 -6.111 1.00 169.57 393 ILE A O 1
ATOM 2517 N N . LYS A 1 321 ? 4.623 39.102 -4.461 1.00 174.81 394 LYS A N 1
ATOM 2518 C CA . LYS A 1 321 ? 5.650 38.732 -3.483 1.00 172.99 394 LYS A CA 1
ATOM 2519 C C . LYS A 1 321 ? 5.674 37.209 -3.446 1.00 182.25 394 LYS A C 1
ATOM 2520 O O . LYS A 1 321 ? 4.626 36.581 -3.269 1.00 184.05 394 LYS A O 1
ATOM 2526 N N . LYS A 1 322 ? 6.871 36.636 -3.531 1.00 181.62 395 LYS A N 1
ATOM 2527 C CA . LYS A 1 322 ? 7.050 35.213 -3.787 1.00 180.46 395 LYS A CA 1
ATOM 2528 C C . LYS A 1 322 ? 6.401 34.360 -2.713 1.00 183.34 395 LYS A C 1
ATOM 2529 O O . LYS A 1 322 ? 5.804 33.328 -3.016 1.00 182.81 395 LYS A O 1
ATOM 2535 N N . VAL A 1 323 ? 6.480 34.801 -1.465 1.00 184.20 396 VAL A N 1
ATOM 2536 C CA . VAL A 1 323 ? 5.696 34.169 -0.421 1.00 179.14 396 VAL A CA 1
ATOM 2537 C C . VAL A 1 323 ? 4.250 34.430 -0.810 1.00 181.47 396 VAL A C 1
ATOM 2538 O O . VAL A 1 323 ? 3.926 35.522 -1.277 1.00 180.44 396 VAL A O 1
ATOM 2542 N N . GLY A 1 324 ? 3.377 33.445 -0.634 1.00 176.18 397 GLY A N 1
ATOM 2543 C CA . GLY A 1 324 ? 2.030 33.579 -1.153 1.00 168.63 397 GLY A CA 1
ATOM 2544 C C . GLY A 1 324 ? 1.061 34.221 -0.187 1.00 165.38 397 GLY A C 1
ATOM 2545 O O . GLY A 1 324 ? 0.588 33.597 0.760 1.00 159.76 397 GLY A O 1
ATOM 2546 N N . THR A 1 325 ? 0.773 35.491 -0.439 1.00 165.72 398 THR A N 1
ATOM 2547 C CA . THR A 1 325 ? -0.204 36.235 0.336 1.00 156.62 398 THR A CA 1
ATOM 2548 C C . THR A 1 325 ? -1.314 36.807 -0.540 1.00 137.70 398 THR A C 1
ATOM 2549 O O . THR A 1 325 ? -2.038 37.700 -0.114 1.00 154.11 398 THR A O 1
ATOM 2553 N N . THR A 1 326 ? -1.440 36.313 -1.764 1.00 108.04 399 THR A N 1
ATOM 2554 C CA . THR A 1 326 ? -2.334 36.941 -2.729 1.00 107.90 399 THR A CA 1
ATOM 2555 C C . THR A 1 326 ? -3.278 35.961 -3.407 1.00 101.90 399 THR A C 1
ATOM 2556 O O . THR A 1 326 ? -3.029 34.761 -3.425 1.00 97.83 399 THR A O 1
ATOM 2560 N N . GLU A 1 327 ? -4.382 36.474 -3.937 1.00 96.12 400 GLU A N 1
ATOM 2561 C CA . GLU A 1 327 ? -4.645 37.919 -3.980 1.00 89.04 400 GLU A CA 1
ATOM 2562 C C . GLU A 1 327 ? -6.054 38.164 -3.474 1.00 78.40 400 GLU A C 1
ATOM 2563 O O . GLU A 1 327 ? -6.371 39.217 -2.949 1.00 73.34 400 GLU A O 1
ATOM 2569 N N . LYS A 1 328 ? -6.929 37.196 -3.660 1.00 75.48 401 LYS A N 1
ATOM 2570 C CA . LYS A 1 328 ? -8.134 37.190 -2.87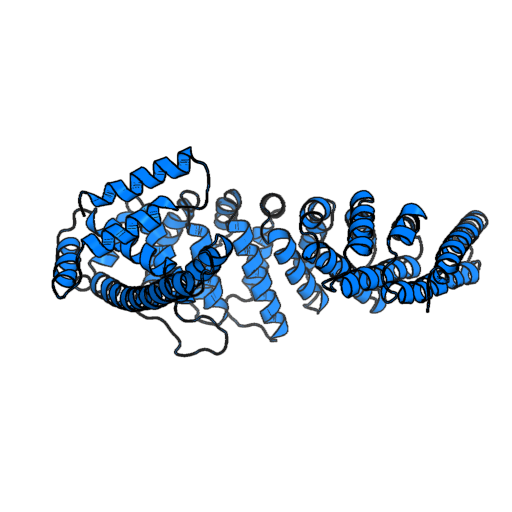9 1.00 84.06 401 LYS A CA 1
ATOM 2571 C C . LYS A 1 328 ? -7.769 36.892 -1.428 1.00 76.16 401 LYS A C 1
ATOM 2572 O O . LYS A 1 328 ? -8.255 37.551 -0.532 1.00 80.87 401 LYS A O 1
ATOM 2578 N N . GLU A 1 329 ? -6.883 35.939 -1.179 1.00 75.20 402 GLU A N 1
ATOM 2579 C CA . GLU A 1 329 ? -6.577 35.613 0.208 1.00 89.27 402 GLU A CA 1
ATOM 2580 C C . GLU A 1 329 ? -6.610 36.920 0.989 1.00 82.80 402 GLU A C 1
ATOM 2581 O O . GLU A 1 329 ? -7.263 37.021 2.027 1.00 94.17 402 GLU A O 1
ATOM 2587 N N . HIS A 1 330 ? -5.955 37.940 0.453 1.00 79.09 403 HIS A N 1
ATOM 2588 C CA . HIS A 1 330 ? -5.778 39.199 1.175 1.00 74.47 403 HIS A CA 1
ATOM 2589 C C . HIS A 1 330 ? -7.055 39.995 1.347 1.00 71.93 403 HIS A C 1
ATOM 2590 O O . HIS A 1 330 ? -7.380 40.456 2.449 1.00 73.36 403 HIS A O 1
ATOM 2597 N N . GLU A 1 331 ? -7.767 40.169 0.245 1.00 66.70 404 GLU A N 1
ATOM 2598 C CA . GLU A 1 331 ? -9.077 40.803 0.274 1.00 61.13 404 GLU A CA 1
ATOM 2599 C C . GLU A 1 331 ? -10.076 40.056 1.134 1.00 60.83 404 GLU A C 1
ATOM 2600 O O . GLU A 1 331 ? -10.840 40.674 1.874 1.00 69.11 404 GLU A O 1
ATOM 2606 N N . GLU A 1 332 ? -10.079 38.733 1.038 1.00 64.03 405 GLU A N 1
ATOM 2607 C CA . GLU A 1 332 ? -10.989 37.940 1.823 1.00 67.53 405 GLU A CA 1
ATOM 2608 C C . GLU A 1 332 ? -10.846 38.406 3.248 1.00 66.54 405 GLU A C 1
ATOM 2609 O O . GLU A 1 332 ? -11.850 38.666 3.916 1.00 68.37 405 GLU A O 1
ATOM 2615 N N . HIS A 1 333 ? -9.614 38.544 3.725 1.00 55.48 406 HIS A N 1
ATOM 2616 C CA . HIS A 1 333 ? -9.460 38.806 5.139 1.00 58.52 406 HIS A CA 1
ATOM 2617 C C . HIS A 1 333 ? -9.785 40.240 5.480 1.00 55.76 406 HIS A C 1
ATOM 2618 O O . HIS A 1 333 ? -10.272 40.542 6.569 1.00 57.16 406 HIS A O 1
ATOM 2625 N N . VAL A 1 334 ? -9.516 41.136 4.557 1.00 54.59 407 VAL A N 1
ATOM 2626 C CA . VAL A 1 334 ? -9.783 42.531 4.826 1.00 57.47 407 VAL A CA 1
ATOM 2627 C C . VAL A 1 334 ? -11.292 42.719 4.938 1.00 62.06 407 VAL A C 1
ATOM 2628 O O . VAL A 1 334 ? -11.822 43.137 5.980 1.00 55.53 407 VAL A O 1
ATOM 2632 N N . CYS A 1 335 ? -11.987 42.379 3.864 1.00 59.50 408 CYS A N 1
ATOM 2633 C CA . CYS A 1 335 ? -13.428 42.430 3.889 1.00 68.18 408 CYS A CA 1
ATOM 2634 C C . CYS A 1 335 ? -14.028 41.799 5.171 1.00 65.16 408 CYS A C 1
ATOM 2635 O O . CYS A 1 335 ? -14.739 42.450 5.918 1.00 60.77 408 CYS A O 1
ATOM 2638 N N . SER A 1 336 ? -13.622 40.575 5.456 1.00 65.43 409 SER A N 1
ATOM 2639 C CA . SER A 1 336 ? -14.211 39.836 6.545 1.00 66.37 409 SER A CA 1
ATOM 2640 C C . SER A 1 336 ? -14.002 40.634 7.807 1.00 58.98 409 SER A C 1
ATOM 2641 O O . SER A 1 336 ? -14.889 40.707 8.643 1.00 58.28 409 SER A O 1
ATOM 2644 N N . ILE A 1 337 ? -12.841 41.256 7.938 1.00 49.64 410 ILE A N 1
ATOM 2645 C CA . ILE A 1 337 ? -12.613 42.092 9.091 1.00 48.05 410 ILE A CA 1
ATOM 2646 C C . ILE A 1 337 ? -13.615 43.230 9.092 1.00 49.69 410 ILE A C 1
ATOM 2647 O O . ILE A 1 337 ? -14.245 43.494 10.101 1.00 51.50 410 ILE A O 1
ATOM 2652 N N . LEU A 1 338 ? -13.812 43.875 7.952 1.00 57.51 411 LEU A N 1
ATOM 2653 C CA . LEU A 1 338 ? -14.723 45.004 7.911 1.00 61.71 411 LEU A CA 1
ATOM 2654 C C . LEU A 1 338 ? -16.109 44.512 8.246 1.00 62.33 411 LEU A C 1
ATOM 2655 O O . LEU A 1 338 ? -16.814 45.085 9.064 1.00 61.15 411 LEU A O 1
ATOM 2660 N N . ALA A 1 339 ? -16.463 43.398 7.631 1.00 61.15 412 ALA A N 1
ATOM 2661 C CA . ALA A 1 339 ? -17.730 42.740 7.858 1.00 57.30 412 ALA A CA 1
ATOM 2662 C C . ALA A 1 339 ? -17.920 42.408 9.364 1.00 52.74 412 ALA A C 1
ATOM 2663 O O . ALA A 1 339 ? -19.000 42.571 9.919 1.00 50.28 412 ALA A O 1
ATOM 2665 N N . SER A 1 340 ? -16.867 41.980 10.022 1.00 48.15 413 SER A N 1
ATOM 2666 C CA . SER A 1 340 ? -16.959 41.756 11.459 1.00 53.73 413 SER A CA 1
ATOM 2667 C C . SER A 1 340 ? -17.270 43.058 12.162 1.00 54.24 413 SER A C 1
ATOM 2668 O O . SER A 1 340 ? -18.238 43.162 12.908 1.00 58.45 413 SER A O 1
ATOM 2671 N N . LEU A 1 341 ? -16.487 44.066 11.857 1.00 52.53 414 LEU A N 1
ATOM 2672 C CA . LEU A 1 341 ? -16.596 45.331 12.535 1.00 48.30 414 LEU A CA 1
ATOM 2673 C C . LEU A 1 341 ? -17.965 45.928 12.350 1.00 48.15 414 LEU A C 1
ATOM 2674 O O . LEU A 1 341 ? -18.564 46.400 13.279 1.00 49.62 414 LEU A O 1
ATOM 2679 N N . LEU A 1 342 ? -18.490 45.909 11.149 1.00 53.29 415 LEU A N 1
ATOM 2680 C CA . LEU A 1 342 ? -19.812 46.475 10.993 1.00 57.38 415 LEU A CA 1
ATOM 2681 C C . LEU A 1 342 ? -20.848 45.705 11.864 1.00 57.80 415 LEU A C 1
ATOM 2682 O O . LEU A 1 342 ? -21.603 46.307 12.617 1.00 53.16 415 LEU A O 1
ATOM 2687 N N . ARG A 1 343 ? -20.867 44.381 11.777 1.00 64.58 416 ARG A N 1
ATOM 2688 C CA . ARG A 1 343 ? -21.855 43.602 12.519 1.00 67.98 416 ARG A CA 1
ATOM 2689 C C . ARG A 1 343 ? -21.710 43.844 14.010 1.00 62.30 416 ARG A C 1
ATOM 2690 O O . ARG A 1 343 ? -22.695 43.978 14.698 1.00 63.19 416 ARG A O 1
ATOM 2698 N N . ASN A 1 344 ? -20.479 43.934 14.486 1.00 61.40 417 ASN A N 1
ATOM 2699 C CA . ASN A 1 344 ? -20.200 43.945 15.909 1.00 63.07 417 ASN A CA 1
ATOM 2700 C C . ASN A 1 344 ? -20.221 45.321 16.513 1.00 69.08 417 ASN A C 1
ATOM 2701 O O . ASN A 1 344 ? -20.861 45.533 17.544 1.00 78.58 417 ASN A O 1
ATOM 2706 N N . LEU A 1 345 ? -19.462 46.229 15.898 1.00 71.06 418 LEU A N 1
ATOM 2707 C CA . LEU A 1 345 ? -19.172 47.531 16.480 1.00 65.65 418 LEU A CA 1
ATOM 2708 C C . LEU A 1 345 ? -20.428 48.301 16.814 1.00 69.23 418 LEU A C 1
ATOM 2709 O O . LEU A 1 345 ? -21.426 48.281 16.069 1.00 60.69 418 LEU A O 1
ATOM 2714 N N . ARG A 1 346 ? -20.348 48.980 17.956 1.00 74.11 419 ARG A N 1
ATOM 2715 C CA . ARG A 1 346 ? -21.417 49.830 18.433 1.00 77.41 419 ARG A CA 1
ATOM 2716 C C . ARG A 1 346 ? -20.850 51.039 19.200 1.00 79.48 419 ARG A C 1
ATOM 2717 O O . ARG A 1 346 ? -19.669 51.066 19.596 1.00 80.27 419 ARG A O 1
ATOM 2725 N N . GLY A 1 347 ? -21.677 52.071 19.330 1.00 78.03 420 GLY A N 1
ATOM 2726 C CA . GLY A 1 347 ? -21.293 53.260 20.067 1.00 70.43 420 GLY A CA 1
ATOM 2727 C C . GLY A 1 347 ? -20.282 54.096 19.323 1.00 71.32 420 GLY A C 1
ATOM 2728 O O . GLY A 1 347 ? -20.332 54.219 18.090 1.00 75.19 420 GLY A O 1
ATOM 2729 N N . GLN A 1 348 ? -19.351 54.659 20.083 1.00 68.27 421 GLN A N 1
ATOM 2730 C CA . GLN A 1 348 ? -18.421 55.638 19.557 1.00 65.73 421 GLN A CA 1
ATOM 2731 C C . GLN A 1 348 ? -17.431 55.034 18.547 1.00 63.94 421 GLN A C 1
ATOM 2732 O O . GLN A 1 348 ? -16.849 55.732 17.733 1.00 61.92 421 GLN A O 1
ATOM 2738 N N . GLN A 1 349 ? -17.232 53.729 18.589 1.00 65.54 422 GLN A N 1
ATOM 2739 C CA . GLN A 1 349 ? -16.308 53.112 17.657 1.00 65.88 422 GLN A CA 1
ATOM 2740 C C . GLN A 1 349 ? -17.011 52.826 16.337 1.00 57.76 422 GLN A C 1
ATOM 2741 O O . GLN A 1 349 ? -16.445 52.992 15.287 1.00 52.16 422 GLN A O 1
ATOM 2747 N N . ARG A 1 350 ? -18.262 52.426 16.409 1.00 57.34 423 ARG A N 1
ATOM 2748 C CA . ARG A 1 350 ? -19.031 52.183 15.219 1.00 65.66 423 ARG A CA 1
ATOM 2749 C C . ARG A 1 350 ? -18.957 53.409 14.350 1.00 76.23 423 ARG A C 1
ATOM 2750 O O . ARG A 1 350 ? -18.662 53.338 13.163 1.00 88.45 423 ARG A O 1
ATOM 2758 N N . THR A 1 351 ? -19.235 54.545 14.957 1.00 82.04 424 THR A N 1
ATOM 2759 C CA . THR A 1 351 ? -19.351 55.791 14.217 1.00 82.88 424 THR A CA 1
ATOM 2760 C C . THR A 1 351 ? -18.059 56.101 13.439 1.00 75.63 424 THR A C 1
ATOM 2761 O O . THR A 1 351 ? -18.090 56.457 12.248 1.00 67.02 424 THR A O 1
ATOM 2765 N N . ARG A 1 352 ? -16.920 55.911 14.084 1.00 64.33 425 ARG A N 1
ATOM 2766 C CA . ARG A 1 352 ? -15.686 56.173 13.386 1.00 61.15 425 ARG A CA 1
ATOM 2767 C C . ARG A 1 352 ? -15.604 55.326 12.140 1.00 63.50 425 ARG A C 1
ATOM 2768 O O . ARG A 1 352 ? -15.205 55.793 11.076 1.00 76.02 425 ARG A O 1
ATOM 2776 N N . LEU A 1 353 ? -15.973 54.068 12.285 1.00 60.35 426 LEU A N 1
ATOM 2777 C CA . LEU A 1 353 ? -15.931 53.144 11.178 1.00 59.93 426 LEU A CA 1
ATOM 2778 C C . LEU A 1 353 ? -16.721 53.742 10.030 1.00 61.23 426 LEU A C 1
ATOM 2779 O O . LEU A 1 353 ? -16.198 53.934 8.934 1.00 62.81 426 LEU A O 1
ATOM 2784 N N . LEU A 1 354 ? -17.977 54.067 10.305 1.00 65.59 427 LEU A N 1
ATOM 2785 C CA . LEU A 1 354 ? -18.873 54.605 9.286 1.00 66.53 427 LEU A CA 1
ATOM 2786 C C . LEU A 1 354 ? -18.360 55.861 8.597 1.00 68.22 427 LEU A C 1
ATOM 2787 O O . LEU A 1 354 ? -18.517 56.018 7.386 1.00 70.58 427 LEU A O 1
ATOM 2792 N N . ASN A 1 355 ? -17.737 56.748 9.367 1.00 68.85 428 ASN A N 1
ATOM 2793 C CA . ASN A 1 355 ? -17.115 57.934 8.794 1.00 67.00 428 ASN A CA 1
ATOM 2794 C C . ASN A 1 355 ? -16.119 57.523 7.750 1.00 66.95 428 ASN A C 1
ATOM 2795 O O . ASN A 1 355 ? -15.982 58.170 6.699 1.00 65.82 428 ASN A O 1
ATOM 2800 N N . LYS A 1 356 ? -15.425 56.433 8.047 1.00 60.90 429 LYS A N 1
ATOM 2801 C CA . LYS A 1 356 ? -14.454 55.947 7.127 1.00 62.92 429 LYS A CA 1
ATOM 2802 C C . LYS A 1 356 ? -15.132 55.589 5.824 1.00 63.23 429 LYS A C 1
ATOM 2803 O O . LYS A 1 356 ? -14.497 55.605 4.793 1.00 64.71 429 LYS A O 1
ATOM 2809 N N . PHE A 1 357 ? -16.433 55.345 5.850 1.00 58.84 430 PHE A N 1
ATOM 2810 C CA . PHE A 1 357 ? -17.140 55.078 4.611 1.00 65.82 430 PHE A CA 1
ATOM 2811 C C . PHE A 1 357 ? -17.669 56.296 3.898 1.00 71.40 430 PHE A C 1
ATOM 2812 O O . PHE A 1 357 ? -18.279 56.168 2.842 1.00 69.69 430 PHE A O 1
ATOM 2820 N N . THR A 1 358 ? -17.513 57.461 4.510 1.00 77.72 431 THR A N 1
ATOM 2821 C CA . THR A 1 358 ? -17.936 58.709 3.891 1.00 77.09 431 THR A CA 1
ATOM 2822 C C . THR A 1 358 ? -16.755 59.579 3.486 1.00 70.28 431 THR A C 1
ATOM 2823 O O . THR A 1 358 ? -16.929 60.655 2.935 1.00 67.57 431 THR A O 1
ATOM 2827 N N . GLU A 1 359 ? -15.553 59.095 3.747 1.00 70.08 432 GLU A N 1
ATOM 2828 C CA . GLU A 1 359 ? -14.342 59.852 3.491 1.00 72.28 432 GLU A CA 1
ATOM 2829 C C . GLU A 1 359 ? -14.158 60.123 2.012 1.00 76.87 432 GLU A C 1
ATOM 2830 O O . GLU A 1 359 ? -14.499 59.293 1.176 1.00 86.06 432 GLU A O 1
ATOM 2836 N N . ASN A 1 360 ? -13.634 61.304 1.700 1.00 76.42 433 ASN A N 1
ATOM 2837 C CA . ASN A 1 360 ? -13.216 61.627 0.345 1.00 74.12 433 ASN A CA 1
ATOM 2838 C C . ASN A 1 360 ? -14.339 61.404 -0.651 1.00 71.75 433 ASN A C 1
ATOM 2839 O O . ASN A 1 360 ? -14.109 60.909 -1.755 1.00 67.99 433 ASN A O 1
ATOM 2844 N N . ASP A 1 361 ? -15.557 61.763 -0.264 1.00 77.22 434 ASP A N 1
ATOM 2845 C CA . ASP A 1 361 ? -16.701 61.520 -1.131 1.00 75.92 434 ASP A CA 1
ATOM 2846 C C . ASP A 1 361 ? -16.969 60.018 -1.188 1.00 78.49 434 ASP A C 1
ATOM 2847 O O . ASP A 1 361 ? -17.261 59.470 -2.262 1.00 80.42 434 ASP A O 1
ATOM 2852 N N . SER A 1 362 ? -16.846 59.343 -0.044 1.00 67.80 435 SER A N 1
ATOM 2853 C CA . SER A 1 362 ? -17.091 57.916 0.015 1.00 61.06 435 SER A CA 1
ATOM 2854 C C . SER A 1 362 ? -16.266 57.237 -1.062 1.00 66.39 435 SER A C 1
ATOM 2855 O O . SER A 1 362 ? -16.765 56.429 -1.850 1.00 64.95 435 SER A O 1
ATOM 2858 N N . GLU A 1 363 ? -14.970 57.493 -1.023 1.00 68.99 436 GLU A N 1
ATOM 2859 C CA . GLU A 1 363 ? -14.063 56.802 -1.904 1.00 69.31 436 GLU A CA 1
ATOM 2860 C C . GLU A 1 363 ? -14.209 55.330 -1.561 1.00 72.81 436 GLU A C 1
ATOM 2861 O O . GLU A 1 363 ? -14.125 54.470 -2.438 1.00 75.07 436 GLU A O 1
ATOM 2867 N N . LYS A 1 364 ? -14.409 55.039 -0.278 1.00 75.87 437 LYS A N 1
ATOM 2868 C CA . LYS A 1 364 ? -14.350 53.636 0.184 1.00 74.73 437 LYS A CA 1
ATOM 2869 C C . LYS A 1 364 ? -15.530 52.886 -0.364 1.00 63.01 437 LYS A C 1
ATOM 2870 O O . LYS A 1 364 ? -15.444 51.721 -0.727 1.00 63.50 437 LYS A O 1
ATOM 2876 N N . VAL A 1 365 ? -16.642 53.570 -0.455 1.00 61.52 438 VAL A N 1
ATOM 2877 C CA . VAL A 1 365 ? -17.783 52.973 -1.125 1.00 67.64 438 VAL A CA 1
ATOM 2878 C C . VAL A 1 365 ? -17.558 52.755 -2.632 1.00 63.00 438 VAL A C 1
ATOM 2879 O O . VAL A 1 365 ? -18.051 51.786 -3.189 1.00 62.33 438 VAL A O 1
ATOM 2883 N N . ASP A 1 366 ? -16.816 53.648 -3.278 1.00 65.80 439 ASP A N 1
ATOM 2884 C CA . ASP A 1 366 ? -16.469 53.464 -4.695 1.00 69.86 439 ASP A CA 1
ATOM 2885 C C . ASP A 1 366 ? -15.719 52.179 -4.814 1.00 64.71 439 ASP A C 1
ATOM 2886 O O . ASP A 1 366 ? -16.000 51.328 -5.666 1.00 64.59 439 ASP A O 1
ATOM 2891 N N . ARG A 1 367 ? -14.779 52.050 -3.896 1.00 60.76 440 ARG A N 1
ATOM 2892 C CA . ARG A 1 367 ? -13.889 50.902 -3.816 1.00 70.40 440 ARG A CA 1
ATOM 2893 C C . ARG A 1 367 ? -14.666 49.626 -3.640 1.00 69.82 440 ARG A C 1
ATOM 2894 O O . ARG A 1 367 ? -14.378 48.629 -4.268 1.00 67.34 440 ARG A O 1
ATOM 2902 N N . LEU A 1 368 ? -15.649 49.672 -2.756 1.00 70.91 441 LEU A N 1
ATOM 2903 C CA . LEU A 1 368 ? -16.416 48.499 -2.445 1.00 70.01 441 LEU A CA 1
ATOM 2904 C C . LEU A 1 368 ? -17.042 47.981 -3.694 1.00 70.21 441 LEU A C 1
ATOM 2905 O O . LEU A 1 368 ? -17.111 46.780 -3.908 1.00 74.98 441 LEU A O 1
ATOM 2910 N N . MET A 1 369 ? -17.511 48.889 -4.531 1.00 71.97 442 MET A N 1
ATOM 2911 C CA . MET A 1 369 ? -18.275 48.456 -5.681 1.00 75.49 442 MET A CA 1
ATOM 2912 C C . MET A 1 369 ? -17.327 47.901 -6.772 1.00 68.88 442 MET A C 1
ATOM 2913 O O . MET A 1 369 ? -17.670 46.963 -7.488 1.00 62.73 442 MET A O 1
ATOM 2918 N N . GLU A 1 370 ? -16.116 48.438 -6.842 1.00 68.46 443 GLU A N 1
ATOM 2919 C CA . GLU A 1 370 ? -15.098 47.936 -7.780 1.00 77.52 443 GLU A CA 1
ATOM 2920 C C . GLU A 1 370 ? -14.909 46.451 -7.498 1.00 78.44 443 GLU A C 1
ATOM 2921 O O . GLU A 1 370 ? -14.996 45.614 -8.409 1.00 80.40 443 GLU A O 1
ATOM 2927 N N . LEU A 1 371 ? -14.677 46.160 -6.211 1.00 77.66 444 LEU A N 1
ATOM 2928 C CA . LEU A 1 371 ? -14.592 44.805 -5.652 1.00 68.11 444 LEU A CA 1
ATOM 2929 C C . LEU A 1 371 ? -15.847 43.977 -5.924 1.00 64.87 444 LEU A C 1
ATOM 2930 O O . LEU A 1 371 ? -15.770 42.808 -6.351 1.00 63.21 444 LEU A O 1
ATOM 2935 N N . HIS A 1 372 ? -17.002 44.569 -5.669 1.00 58.59 445 HIS A N 1
ATOM 2936 C CA . HIS A 1 372 ? -18.241 43.880 -5.986 1.00 67.19 445 HIS A CA 1
ATOM 2937 C C . HIS A 1 372 ? -18.254 43.320 -7.415 1.00 72.88 445 HIS A C 1
ATOM 2938 O O . HIS A 1 372 ? -18.325 42.107 -7.598 1.00 72.82 445 HIS A O 1
ATOM 2945 N N . PHE A 1 373 ? -18.134 44.177 -8.424 1.00 72.05 446 PHE A N 1
ATOM 2946 C CA . PHE A 1 373 ? -18.270 43.697 -9.806 1.00 73.28 446 PHE A CA 1
ATOM 2947 C C . PHE A 1 373 ? -17.179 42.716 -10.180 1.00 70.73 446 PHE A C 1
ATOM 2948 O O . PHE A 1 373 ? -17.428 41.701 -10.830 1.00 72.25 446 PHE A O 1
ATOM 2956 N N . LYS A 1 374 ? -15.964 43.020 -9.763 1.00 63.74 447 LYS A N 1
ATOM 2957 C CA . LYS A 1 374 ? -14.886 42.084 -9.950 1.00 63.17 447 LYS A CA 1
ATOM 2958 C C . LYS A 1 374 ? -15.315 40.679 -9.544 1.00 70.94 447 LYS A C 1
ATOM 2959 O O . LYS A 1 374 ? -15.316 39.758 -10.383 1.00 75.12 447 LYS A O 1
ATOM 2965 N N . TYR A 1 375 ? -15.702 40.520 -8.278 1.00 69.46 448 TYR A N 1
ATOM 2966 C CA . TYR A 1 375 ? -16.003 39.185 -7.753 1.00 71.70 448 TYR A CA 1
ATOM 2967 C C . TYR A 1 375 ? -17.294 38.596 -8.314 1.00 74.50 448 TYR A C 1
ATOM 2968 O O . TYR A 1 375 ? -17.421 37.386 -8.488 1.00 75.69 448 TYR A O 1
ATOM 2977 N N . LEU A 1 376 ? -18.250 39.450 -8.613 1.00 70.90 449 LEU A N 1
ATOM 2978 C CA . LEU A 1 376 ? -19.483 38.972 -9.172 1.00 72.79 449 LEU A CA 1
ATOM 2979 C C . LEU A 1 376 ? -19.194 38.429 -10.558 1.00 72.23 449 LEU A C 1
ATOM 2980 O O . LEU A 1 376 ? -19.641 37.341 -10.912 1.00 64.01 449 LEU A O 1
ATOM 2985 N N . GLY A 1 377 ? -18.408 39.184 -11.325 1.00 73.21 450 GLY A N 1
ATOM 2986 C CA . GLY A 1 377 ? -17.995 38.758 -12.664 1.00 71.26 450 GLY A CA 1
ATOM 2987 C C . GLY A 1 377 ? -17.434 37.362 -12.569 1.00 71.56 450 GLY A C 1
ATOM 2988 O O . GLY A 1 377 ? -17.949 36.410 -13.151 1.00 69.66 450 GLY A O 1
ATOM 2989 N N . ALA A 1 378 ? -16.380 37.243 -11.784 1.00 72.68 451 ALA A N 1
ATOM 2990 C CA . ALA A 1 378 ? -15.849 35.947 -11.460 1.00 68.86 451 ALA A CA 1
ATOM 2991 C C . ALA A 1 378 ? -16.947 34.912 -11.247 1.00 63.66 451 ALA A C 1
ATOM 2992 O O . ALA A 1 378 ? -16.983 33.931 -11.967 1.00 61.22 451 ALA A O 1
ATOM 2994 N N . MET A 1 379 ? -17.837 35.140 -10.275 1.00 64.99 452 MET A N 1
ATOM 2995 C CA . MET A 1 379 ? -18.792 34.101 -9.825 1.00 66.11 452 MET A CA 1
ATOM 2996 C C . MET A 1 379 ? -19.815 33.761 -10.892 1.00 66.78 452 MET A C 1
ATOM 2997 O O . MET A 1 379 ? -20.041 32.598 -11.182 1.00 59.24 452 MET A O 1
ATOM 3002 N N . GLN A 1 380 ? -20.439 34.788 -11.455 1.00 71.18 453 GLN A N 1
ATOM 3003 C CA . GLN A 1 380 ? -21.300 34.623 -12.615 1.00 72.04 453 GLN A CA 1
ATOM 3004 C C . GLN A 1 380 ? -20.707 33.564 -13.506 1.00 68.71 453 GLN A C 1
ATOM 3005 O O . GLN A 1 380 ? -21.318 32.520 -13.772 1.00 73.51 453 GLN A O 1
ATOM 3011 N N . VAL A 1 381 ? -19.491 33.825 -13.942 1.00 60.70 454 VAL A N 1
ATOM 3012 C CA . VAL A 1 381 ? -18.859 32.962 -14.901 1.00 60.43 454 VAL A CA 1
ATOM 3013 C C . VAL A 1 381 ? -18.698 31.560 -14.315 1.00 65.43 454 VAL A C 1
ATOM 3014 O O . VAL A 1 381 ? -19.113 30.562 -14.919 1.00 72.35 454 VAL A O 1
ATOM 3018 N N . ALA A 1 382 ? -18.126 31.475 -13.123 1.00 74.51 455 ALA A N 1
ATOM 3019 C CA . ALA A 1 382 ? -18.087 30.191 -12.386 1.00 72.36 455 ALA A CA 1
ATOM 3020 C C . ALA A 1 382 ? -19.382 29.413 -12.540 1.00 71.39 455 ALA A C 1
ATOM 3021 O O . ALA A 1 382 ? -19.356 28.231 -12.842 1.00 71.91 455 ALA A O 1
ATOM 3023 N N . ASP A 1 383 ? -20.510 30.088 -12.335 1.00 67.71 456 ASP A N 1
ATOM 3024 C CA . ASP A 1 383 ? -21.791 29.402 -12.263 1.00 70.19 456 ASP A CA 1
ATOM 3025 C C . ASP A 1 383 ? -22.194 28.842 -13.624 1.00 75.10 456 ASP A C 1
ATOM 3026 O O . ASP A 1 383 ? -22.636 27.693 -13.698 1.00 71.85 456 ASP A O 1
ATOM 3031 N N . LYS A 1 384 ? -22.018 29.617 -14.697 1.00 78.35 457 LYS A N 1
ATOM 3032 C CA . LYS A 1 384 ? -22.275 29.083 -16.034 1.00 84.77 457 LYS A CA 1
ATOM 3033 C C . LYS A 1 384 ? -21.558 27.751 -16.278 1.00 84.00 457 LYS A C 1
ATOM 3034 O O . LYS A 1 384 ? -22.190 26.737 -16.581 1.00 87.19 457 LYS A O 1
ATOM 3040 N N . LYS A 1 385 ? -20.244 27.747 -16.146 1.00 81.59 458 LYS A N 1
ATOM 3041 C CA . LYS A 1 385 ? -19.504 26.489 -16.139 1.00 86.22 458 LYS A CA 1
ATOM 3042 C C . LYS A 1 385 ? -20.255 25.341 -15.411 1.00 81.88 458 LYS A C 1
ATOM 3043 O O . LYS A 1 385 ? -20.381 24.232 -15.935 1.00 83.35 458 LYS A O 1
ATOM 3049 N N . ILE A 1 386 ? -20.743 25.602 -14.205 1.00 73.14 459 ILE A N 1
ATOM 3050 C CA . ILE A 1 386 ? -21.419 24.565 -13.433 1.00 71.50 459 ILE A CA 1
ATOM 3051 C C . ILE A 1 386 ? -22.754 24.201 -14.057 1.00 70.17 459 ILE A C 1
ATOM 3052 O O . ILE A 1 386 ? -23.068 23.026 -14.225 1.00 70.34 459 ILE A O 1
ATOM 3057 N N . GLU A 1 387 ? -23.542 25.195 -14.415 1.00 68.90 460 GLU A N 1
ATOM 3058 C CA . GLU A 1 387 ? -24.742 24.911 -15.157 1.00 76.47 460 GLU A CA 1
ATOM 3059 C C . GLU A 1 387 ? -24.421 23.882 -16.260 1.00 85.98 460 GLU A C 1
ATOM 3060 O O . GLU A 1 387 ? -25.027 22.794 -16.351 1.00 81.45 460 GLU A O 1
ATOM 3066 N N . GLY A 1 388 ? -23.441 24.209 -17.086 1.00 86.28 461 GLY A N 1
ATOM 3067 C CA . GLY A 1 388 ? -23.105 23.341 -18.196 1.00 85.94 461 GLY A CA 1
ATOM 3068 C C . GLY A 1 388 ? -22.879 21.918 -17.743 1.00 76.01 461 GLY A C 1
ATOM 3069 O O . GLY A 1 388 ? -23.499 21.004 -18.248 1.00 73.97 461 GLY A O 1
ATOM 3070 N N . GLU A 1 389 ? -21.979 21.736 -16.790 1.00 81.76 462 GLU A N 1
ATOM 3071 C CA . GLU A 1 389 ? -21.634 20.397 -16.323 1.00 90.56 462 GLU A CA 1
ATOM 3072 C C . GLU A 1 389 ? -22.837 19.708 -15.699 1.00 86.80 462 GLU A C 1
ATOM 3073 O O . GLU A 1 389 ? -22.913 18.481 -15.665 1.00 84.47 462 GLU A O 1
ATOM 3079 N N . LYS A 1 390 ? -23.765 20.500 -15.179 1.00 85.74 463 LYS A N 1
ATOM 3080 C CA . LYS A 1 390 ? -25.022 19.952 -14.683 1.00 79.48 463 LYS A CA 1
ATOM 3081 C C . LYS A 1 390 ? -25.849 19.366 -15.831 1.00 65.83 463 LYS A C 1
ATOM 3082 O O . LYS A 1 390 ? -26.261 18.209 -15.772 1.00 60.52 463 LYS A O 1
ATOM 3088 N N . HIS A 1 391 ? -26.049 20.159 -16.880 1.00 66.42 464 HIS A N 1
ATOM 3089 C CA . HIS A 1 391 ? -26.722 19.685 -18.086 1.00 63.76 464 HIS A CA 1
ATOM 3090 C C . HIS A 1 391 ? -25.980 18.503 -18.657 1.00 65.84 464 HIS A C 1
ATOM 3091 O O . HIS A 1 391 ? -26.569 17.473 -18.973 1.00 76.96 464 HIS A O 1
ATOM 3098 N N . ASP A 1 392 ? -24.672 18.612 -18.744 1.00 69.65 465 ASP A N 1
ATOM 3099 C CA . ASP A 1 392 ? -23.908 17.565 -19.381 1.00 70.85 465 ASP A CA 1
ATOM 3100 C C . ASP A 1 392 ? -24.017 16.287 -18.574 1.00 76.04 465 ASP A C 1
ATOM 3101 O O . ASP A 1 392 ? -24.018 15.200 -19.162 1.00 86.58 465 ASP A O 1
ATOM 3106 N N . MET A 1 393 ? -24.132 16.405 -17.245 1.00 74.94 466 MET A N 1
ATOM 3107 C CA . MET A 1 393 ? -24.301 15.222 -16.372 1.00 77.73 466 MET A CA 1
ATOM 3108 C C . MET A 1 393 ? -25.633 14.493 -16.586 1.00 85.24 466 MET A C 1
ATOM 3109 O O . MET A 1 393 ? -25.700 13.250 -16.410 1.00 74.08 466 MET A O 1
ATOM 3114 N N . VAL A 1 394 ? -26.672 15.243 -16.975 1.00 76.99 467 VAL A N 1
ATOM 3115 C CA . VAL A 1 394 ? -27.950 14.613 -17.301 1.00 87.45 467 VAL A CA 1
ATOM 3116 C C . VAL A 1 394 ? -27.823 13.791 -18.591 1.00 87.38 467 VAL A C 1
ATOM 3117 O O . VAL A 1 394 ? -28.273 12.657 -18.616 1.00 99.27 467 VAL A O 1
ATOM 3121 N N . ARG A 1 395 ? -27.199 14.331 -19.637 1.00 83.20 468 ARG A N 1
ATOM 3122 C CA . ARG A 1 395 ? -26.928 13.538 -20.834 1.00 77.84 468 ARG A CA 1
ATOM 3123 C C . ARG A 1 395 ? -26.139 12.317 -20.418 1.00 72.19 468 ARG A C 1
ATOM 3124 O O . ARG A 1 395 ? -26.580 11.215 -20.608 1.00 76.05 468 ARG A O 1
ATOM 3132 N N . ARG A 1 396 ? -25.039 12.509 -19.716 1.00 77.29 469 ARG A N 1
ATOM 3133 C CA . ARG A 1 396 ? -24.207 11.371 -19.383 1.00 85.31 469 ARG A CA 1
ATOM 3134 C C . ARG A 1 396 ? -25.082 10.388 -18.618 1.00 79.17 469 ARG A C 1
ATOM 3135 O O . ARG A 1 396 ? -24.878 9.176 -18.686 1.00 86.00 469 ARG A O 1
ATOM 3143 N N . GLY A 1 397 ? -26.048 10.920 -17.878 1.00 74.32 470 GLY A N 1
ATOM 3144 C CA . GLY A 1 397 ? -26.809 10.134 -16.932 1.00 76.49 470 GLY A CA 1
ATOM 3145 C C . GLY A 1 397 ? -26.079 9.961 -15.622 1.00 80.03 470 GLY A C 1
ATOM 3146 O O . GLY A 1 397 ? -26.357 9.017 -14.893 1.00 69.21 470 GLY A O 1
ATOM 3147 N N . GLU A 1 398 ? -25.148 10.885 -15.339 1.00 93.68 471 GLU A N 1
ATOM 3148 C CA . GLU A 1 398 ? -24.466 10.988 -14.046 1.00 91.39 471 GLU A CA 1
ATOM 3149 C C . GLU A 1 398 ? -25.363 11.795 -13.098 1.00 87.47 471 GLU A C 1
ATOM 3150 O O . GLU A 1 398 ? -25.841 12.902 -13.403 1.00 83.11 471 GLU A O 1
ATOM 3156 N N . ILE A 1 399 ? -25.597 11.233 -11.937 1.00 82.70 472 ILE A N 1
ATOM 3157 C CA . ILE A 1 399 ? -26.463 11.876 -10.967 1.00 97.80 472 ILE A CA 1
ATOM 3158 C C . ILE A 1 399 ? -25.704 12.975 -10.226 1.00 99.57 472 ILE A C 1
ATOM 3159 O O . ILE A 1 399 ? -24.664 12.685 -9.626 1.00 100.80 472 ILE A O 1
ATOM 3164 N N . ILE A 1 400 ? -26.196 14.222 -10.242 1.00 93.39 473 ILE A N 1
ATOM 3165 C CA . ILE A 1 400 ? -25.597 15.232 -9.354 1.00 86.83 473 ILE A CA 1
ATOM 3166 C C . ILE A 1 400 ? -25.692 14.633 -7.969 1.00 82.98 473 ILE A C 1
ATOM 3167 O O . ILE A 1 400 ? -26.575 13.833 -7.712 1.00 85.17 473 ILE A O 1
ATOM 3172 N N . ASP A 1 401 ? -24.800 15.029 -7.079 1.00 82.78 474 ASP A N 1
ATOM 3173 C CA . ASP A 1 401 ? -24.471 14.215 -5.927 1.00 83.67 474 ASP A CA 1
ATOM 3174 C C . ASP A 1 401 ? -23.984 15.107 -4.806 1.00 81.83 474 ASP A C 1
ATOM 3175 O O . ASP A 1 401 ? -23.500 16.204 -5.070 1.00 76.97 474 ASP A O 1
ATOM 3180 N N . ASN A 1 402 ? -24.072 14.644 -3.563 1.00 78.48 475 ASN A N 1
ATOM 3181 C CA . ASN A 1 402 ? -23.443 15.380 -2.470 1.00 76.64 475 ASN A CA 1
ATOM 3182 C C . ASN A 1 402 ? -21.960 15.620 -2.713 1.00 83.08 475 ASN A C 1
ATOM 3183 O O . ASN A 1 402 ? -21.494 16.753 -2.557 1.00 87.26 475 ASN A O 1
ATOM 3188 N N . ASP A 1 403 ? -21.230 14.580 -3.122 1.00 78.84 476 ASP A N 1
ATOM 3189 C CA . ASP A 1 403 ? -19.834 14.748 -3.568 1.00 78.70 476 ASP A CA 1
ATOM 3190 C C . ASP A 1 403 ? -19.717 15.604 -4.855 1.00 74.87 476 ASP A C 1
ATOM 3191 O O . ASP A 1 403 ? -18.673 16.188 -5.107 1.00 82.04 476 ASP A O 1
ATOM 3196 N N . THR A 1 404 ? -20.776 15.699 -5.659 1.00 73.42 477 THR A N 1
ATOM 3197 C CA . THR A 1 404 ? -20.741 16.543 -6.860 1.00 77.91 477 THR A CA 1
ATOM 3198 C C . THR A 1 404 ? -20.945 17.982 -6.436 1.00 83.23 477 THR A C 1
ATOM 3199 O O . THR A 1 404 ? -20.358 18.905 -7.012 1.00 81.39 477 THR A O 1
ATOM 3203 N N . GLU A 1 405 ? -21.812 18.181 -5.449 1.00 87.12 478 GLU A N 1
ATOM 3204 C CA . GLU A 1 405 ? -22.084 19.530 -4.972 1.00 87.50 478 GLU A CA 1
ATOM 3205 C C . GLU A 1 405 ? -20.887 20.026 -4.163 1.00 84.86 478 GLU A C 1
ATOM 3206 O O . GLU A 1 405 ? -20.648 21.227 -4.106 1.00 73.92 478 GLU A O 1
ATOM 3212 N N . GLU A 1 406 ? -20.137 19.105 -3.548 1.00 94.34 479 GLU A N 1
ATOM 3213 C CA . GLU A 1 406 ? -18.868 19.454 -2.894 1.00 93.55 479 GLU A CA 1
ATOM 3214 C C . GLU A 1 406 ? -17.945 20.069 -3.923 1.00 89.50 479 GLU A C 1
ATOM 3215 O O . GLU A 1 406 ? -17.510 21.204 -3.760 1.00 97.09 479 GLU A O 1
ATOM 3221 N N . GLU A 1 407 ? -17.678 19.338 -5.002 1.00 84.56 480 GLU A N 1
ATOM 3222 C CA . GLU A 1 407 ? -16.805 19.850 -6.071 1.00 87.06 480 GLU A CA 1
ATOM 3223 C C . GLU A 1 407 ? -17.274 21.174 -6.657 1.00 76.79 480 GLU A C 1
ATOM 3224 O O . GLU A 1 407 ? -16.466 21.996 -7.077 1.00 90.14 480 GLU A O 1
ATOM 3230 N N . PHE A 1 408 ? -18.574 21.382 -6.692 1.00 70.53 481 PHE A N 1
ATOM 3231 C CA . PHE A 1 408 ? -19.117 22.623 -7.220 1.00 72.28 481 PHE A CA 1
ATOM 3232 C C . PHE A 1 408 ? -18.934 23.792 -6.267 1.00 70.83 481 PHE A C 1
ATOM 3233 O O . PHE A 1 408 ? -18.627 24.891 -6.703 1.00 73.55 481 PHE A O 1
ATOM 3241 N N . TYR A 1 409 ? -19.133 23.552 -4.975 1.00 67.46 482 TYR A N 1
ATOM 3242 C CA . TYR A 1 409 ? -19.015 24.593 -3.980 1.00 66.22 482 TYR A CA 1
ATOM 3243 C C . TYR A 1 409 ? -17.621 25.151 -4.114 1.00 74.92 482 TYR A C 1
ATOM 3244 O O . TYR A 1 409 ? -17.441 26.354 -4.334 1.00 83.37 482 TYR A O 1
ATOM 3253 N N . LEU A 1 410 ? -16.636 24.258 -4.046 1.00 73.19 483 LEU A N 1
ATOM 3254 C CA . LEU A 1 410 ? -15.231 24.643 -4.132 1.00 74.59 483 LEU A CA 1
ATOM 3255 C C . LEU A 1 410 ? -14.986 25.565 -5.284 1.00 72.46 483 LEU A C 1
ATOM 3256 O O . LEU A 1 410 ? -14.244 26.523 -5.176 1.00 74.81 483 LEU A O 1
ATOM 3261 N N . ARG A 1 411 ? -15.580 25.272 -6.419 1.00 71.30 484 ARG A N 1
ATOM 3262 C CA . ARG A 1 411 ? -15.346 26.139 -7.543 1.00 68.90 484 ARG A CA 1
ATOM 3263 C C . ARG A 1 411 ? -15.831 27.576 -7.291 1.00 65.04 484 ARG A C 1
ATOM 3264 O O . ARG A 1 411 ? -15.191 28.534 -7.704 1.00 67.62 484 ARG A O 1
ATOM 3272 N N . ARG A 1 412 ? -16.944 27.734 -6.597 1.00 68.93 485 ARG A N 1
ATOM 3273 C CA . ARG A 1 412 ? -17.457 29.080 -6.298 1.00 75.13 485 ARG A CA 1
ATOM 3274 C C . ARG A 1 412 ? -16.534 29.756 -5.308 1.00 71.52 485 ARG A C 1
ATOM 3275 O O . ARG A 1 412 ? -16.259 30.957 -5.415 1.00 74.55 485 ARG A O 1
ATOM 3283 N N . LEU A 1 413 ? -16.046 28.972 -4.355 1.00 63.87 486 LEU A N 1
ATOM 3284 C CA . LEU A 1 413 ? -15.113 29.471 -3.367 1.00 62.42 486 LEU A CA 1
ATOM 3285 C C . LEU A 1 413 ? -13.836 29.951 -4.025 1.00 61.06 486 LEU A C 1
ATOM 3286 O O . LEU A 1 413 ? -13.444 31.111 -3.853 1.00 60.15 486 LEU A O 1
ATOM 3291 N N . ASP A 1 414 ? -13.199 29.054 -4.776 1.00 64.72 487 ASP A N 1
ATOM 3292 C CA . ASP A 1 414 ? -12.097 29.408 -5.683 1.00 69.69 487 ASP A CA 1
ATOM 3293 C C . ASP A 1 414 ? -12.378 30.685 -6.447 1.00 62.27 487 ASP A C 1
ATOM 3294 O O . ASP A 1 414 ? -11.488 31.479 -6.622 1.00 71.61 487 ASP A O 1
ATOM 3299 N N . ALA A 1 415 ? -13.608 30.885 -6.900 1.00 57.21 488 ALA A N 1
ATOM 3300 C CA . ALA A 1 415 ? -13.965 32.122 -7.569 1.00 63.03 488 ALA A CA 1
ATOM 3301 C C . ALA A 1 415 ? -14.207 33.287 -6.604 1.00 69.33 488 ALA A C 1
ATOM 3302 O O . ALA A 1 415 ? -14.425 34.428 -7.041 1.00 73.57 488 ALA A O 1
ATOM 3304 N N . GLY A 1 416 ? -14.200 33.006 -5.298 1.00 69.45 489 GLY A N 1
ATOM 3305 C CA . GLY A 1 416 ? -14.243 34.053 -4.279 1.00 61.14 489 GLY A CA 1
ATOM 3306 C C . GLY A 1 416 ? -15.644 34.315 -3.802 1.00 61.33 489 GLY A C 1
ATOM 3307 O O . GLY A 1 416 ? -16.008 35.450 -3.530 1.00 61.44 489 GLY A O 1
ATOM 3308 N N . LEU A 1 417 ? -16.456 33.270 -3.730 1.00 59.40 490 LEU A N 1
ATOM 3309 C CA . LEU A 1 417 ? -17.752 33.399 -3.106 1.00 58.79 490 LEU A CA 1
ATOM 3310 C C . LEU A 1 417 ? -17.637 34.084 -1.725 1.00 57.68 490 LEU A C 1
ATOM 3311 O O . LEU A 1 417 ? -18.428 34.954 -1.400 1.00 53.05 490 LEU A O 1
ATOM 3316 N N . PHE A 1 418 ? -16.679 33.703 -0.894 1.00 61.58 491 PHE A N 1
ATOM 3317 C CA . PHE A 1 418 ? -16.738 34.185 0.494 1.00 73.57 491 PHE A CA 1
ATOM 3318 C C . PHE A 1 418 ? -16.561 35.691 0.593 1.00 71.36 491 PHE A C 1
ATOM 3319 O O . PHE A 1 418 ? -17.331 36.373 1.283 1.00 70.40 491 PHE A O 1
ATOM 3327 N N . VAL A 1 419 ? -15.558 36.208 -0.102 1.00 70.16 492 VAL A N 1
ATOM 3328 C CA . VAL A 1 419 ? -15.368 37.654 -0.164 1.00 73.10 492 VAL A CA 1
ATOM 3329 C C . VAL A 1 419 ? -16.592 38.320 -0.782 1.00 68.32 492 VAL A C 1
ATOM 3330 O O . VAL A 1 419 ? -17.037 39.361 -0.317 1.00 84.16 492 VAL A O 1
ATOM 3334 N N . LEU A 1 420 ? -17.182 37.694 -1.786 1.00 66.26 493 LEU A N 1
ATOM 3335 C CA . LEU A 1 420 ? -18.363 38.262 -2.421 1.00 61.40 493 LEU A CA 1
ATOM 3336 C C . LEU A 1 420 ? -19.478 38.499 -1.425 1.00 61.18 493 LEU A C 1
ATOM 3337 O O . LEU A 1 420 ? -20.114 39.522 -1.434 1.00 64.91 493 LEU A O 1
ATOM 3342 N N . GLN A 1 421 ? -19.696 37.559 -0.533 1.00 69.23 494 GLN A N 1
ATOM 3343 C CA . GLN A 1 421 ? -20.787 37.693 0.418 1.00 72.19 494 GLN A CA 1
ATOM 3344 C C . GLN A 1 421 ? -20.505 38.871 1.319 1.00 64.26 494 GLN A C 1
ATOM 3345 O O . GLN A 1 421 ? -21.338 39.798 1.496 1.00 54.15 494 GLN A O 1
ATOM 3351 N N . HIS A 1 422 ? -19.304 38.806 1.875 1.00 59.06 495 HIS A N 1
ATOM 3352 C CA . HIS A 1 422 ? -18.865 39.757 2.860 1.00 62.42 495 HIS A CA 1
ATOM 3353 C C . HIS A 1 422 ? -19.035 41.139 2.321 1.00 69.49 495 HIS A C 1
ATOM 3354 O O . HIS A 1 422 ? -19.498 42.016 3.039 1.00 75.26 495 HIS A O 1
ATOM 3361 N N . ILE A 1 423 ? -18.706 41.335 1.044 1.00 70.21 496 ILE A N 1
ATOM 3362 C CA . ILE A 1 423 ? -18.832 42.661 0.499 1.00 73.52 496 ILE A CA 1
ATOM 3363 C C . ILE A 1 423 ? -20.268 43.033 0.257 1.00 68.79 496 ILE A C 1
ATOM 3364 O O . ILE A 1 423 ? -20.631 44.167 0.488 1.00 78.97 496 ILE A O 1
ATOM 3369 N N . CYS A 1 424 ? -21.109 42.084 -0.094 1.00 63.22 497 CYS A N 1
ATOM 3370 C CA . CYS A 1 424 ? -22.532 42.381 -0.123 1.00 66.52 497 CYS A CA 1
ATOM 3371 C C . CYS A 1 424 ? -23.053 42.659 1.251 1.00 66.10 497 CYS A C 1
ATOM 3372 O O . CYS A 1 424 ? -23.705 43.666 1.473 1.00 66.58 497 CYS A O 1
ATOM 3375 N N . TYR A 1 425 ? -22.768 41.763 2.181 1.00 66.28 498 TYR A N 1
ATOM 3376 C CA . TYR A 1 425 ? -23.130 42.015 3.564 1.00 62.25 498 TYR A CA 1
ATOM 3377 C C . TYR A 1 425 ? -22.744 43.416 3.986 1.00 58.01 498 TYR A C 1
ATOM 3378 O O . TYR A 1 425 ? -23.565 44.173 4.465 1.00 61.12 498 TYR A O 1
ATOM 3387 N N . ILE A 1 426 ? -21.473 43.749 3.835 1.00 52.66 499 ILE A N 1
ATOM 3388 C CA . ILE A 1 426 ? -21.008 45.074 4.204 1.00 54.44 499 ILE A CA 1
ATOM 3389 C C . ILE A 1 426 ? -21.875 46.122 3.548 1.00 56.81 499 ILE A C 1
ATOM 3390 O O . ILE A 1 426 ? -22.431 47.003 4.201 1.00 57.65 499 ILE A O 1
ATOM 3395 N N . MET A 1 427 ? -21.962 46.016 2.230 1.00 58.70 500 MET A N 1
ATOM 3396 C CA . MET A 1 427 ? -22.755 46.923 1.444 1.00 60.89 500 MET A CA 1
ATOM 3397 C C . MET A 1 427 ? -24.055 47.173 2.159 1.00 61.61 500 MET A C 1
ATOM 3398 O O . MET A 1 427 ? -24.441 48.307 2.381 1.00 61.08 500 MET A O 1
ATOM 3403 N N . ALA A 1 428 ? -24.709 46.095 2.549 1.00 65.72 501 ALA A N 1
ATOM 3404 C CA . ALA A 1 428 ? -25.982 46.201 3.236 1.00 69.86 501 ALA A CA 1
ATOM 3405 C C . ALA A 1 428 ? -25.809 46.852 4.584 1.00 67.55 501 ALA A C 1
ATOM 3406 O O . ALA A 1 428 ? -26.508 47.805 4.954 1.00 62.69 501 ALA A O 1
ATOM 3408 N N . GLU A 1 429 ? -24.843 46.357 5.322 1.00 71.06 502 GLU A N 1
ATOM 3409 C CA . GLU A 1 429 ? -24.679 46.840 6.657 1.00 69.67 502 GLU A CA 1
ATOM 3410 C C . GLU A 1 429 ? -24.493 48.358 6.589 1.00 65.79 502 GLU A C 1
ATOM 3411 O O . GLU A 1 429 ? -24.959 49.087 7.471 1.00 73.66 502 GLU A O 1
ATOM 3417 N N . ILE A 1 430 ? -23.874 48.862 5.523 1.00 76.33 503 ILE A N 1
ATOM 3418 C CA . ILE A 1 430 ? -23.703 50.336 5.399 1.00 78.95 503 ILE A CA 1
ATOM 3419 C C . ILE A 1 430 ? -24.983 51.029 4.940 1.00 74.20 503 ILE A C 1
ATOM 3420 O O . ILE A 1 430 ? -25.264 52.133 5.368 1.00 75.22 503 ILE A O 1
ATOM 3425 N N . CYS A 1 431 ? -25.782 50.377 4.110 1.00 69.73 504 CYS A N 1
ATOM 3426 C CA . CYS A 1 431 ? -27.060 50.967 3.707 1.00 71.43 504 CYS A CA 1
ATOM 3427 C C . CYS A 1 431 ? -28.149 50.987 4.812 1.00 75.50 504 CYS A C 1
ATOM 3428 O O . CYS A 1 431 ? -29.239 51.462 4.558 1.00 85.36 504 CYS A O 1
ATOM 3431 N N . ASN A 1 432 ? -27.861 50.487 6.019 1.00 76.73 505 ASN A N 1
ATOM 3432 C CA . ASN A 1 432 ? -28.775 50.608 7.161 1.00 75.00 505 ASN A CA 1
ATOM 3433 C C . ASN A 1 432 ? -28.138 51.424 8.257 1.00 77.42 505 ASN A C 1
ATOM 3434 O O . ASN A 1 432 ? -28.322 51.169 9.456 1.00 69.27 505 ASN A O 1
ATOM 3439 N N . ALA A 1 433 ? -27.357 52.402 7.861 1.00 77.52 506 ALA A N 1
ATOM 3440 C CA . ALA A 1 433 ? -26.813 53.303 8.842 1.00 77.54 506 ALA A CA 1
ATOM 3441 C C . ALA A 1 433 ? -27.433 54.676 8.714 1.00 80.13 506 ALA A C 1
ATOM 3442 O O . ALA A 1 433 ? -26.970 55.610 9.353 1.00 84.47 506 ALA A O 1
ATOM 3444 N N . ASN A 1 434 ? -28.472 54.812 7.893 1.00 92.67 507 ASN A N 1
ATOM 3445 C CA . ASN A 1 434 ? -29.191 56.081 7.778 1.00 105.42 507 ASN A CA 1
ATOM 3446 C C . ASN A 1 434 ? -28.302 57.232 7.254 1.00 98.45 507 ASN A C 1
ATOM 3447 O O . ASN A 1 434 ? -28.412 58.389 7.670 1.00 93.09 507 ASN A O 1
ATOM 3452 N N . VAL A 1 435 ? -27.413 56.912 6.330 1.00 92.89 508 VAL A N 1
ATOM 3453 C CA . VAL A 1 435 ? -26.549 57.935 5.746 1.00 85.96 508 VAL A CA 1
ATOM 3454 C C . VAL A 1 435 ? -26.774 57.948 4.256 1.00 85.43 508 VAL A C 1
ATOM 3455 O O . VAL A 1 435 ? -26.166 57.162 3.528 1.00 82.52 508 VAL A O 1
ATOM 3459 N N . PRO A 1 436 ? -27.643 58.850 3.794 1.00 85.39 509 PRO A N 1
ATOM 3460 C CA . PRO A 1 436 ? -28.134 58.805 2.413 1.00 86.16 509 PRO A CA 1
ATOM 3461 C C . PRO A 1 436 ? -26.979 58.784 1.395 1.00 81.89 509 PRO A C 1
ATOM 3462 O O . PRO A 1 436 ? -27.047 58.125 0.343 1.00 77.50 509 PRO A O 1
ATOM 3466 N N . GLN A 1 437 ? -25.912 59.486 1.750 1.00 77.61 510 GLN A N 1
ATOM 3467 C CA . GLN A 1 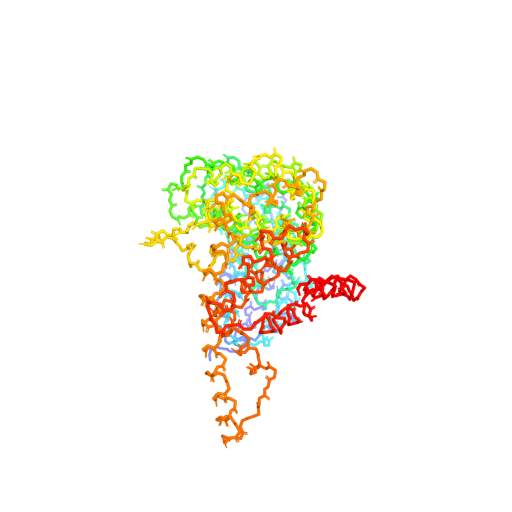437 ? -24.717 59.563 0.932 1.00 79.55 510 GLN A CA 1
ATOM 3468 C C . GLN A 1 437 ? -24.348 58.211 0.369 1.00 78.00 510 GLN A C 1
ATOM 3469 O O . GLN A 1 437 ? -24.262 58.022 -0.841 1.00 84.10 510 GLN A O 1
ATOM 3475 N N . ILE A 1 438 ? -24.142 57.264 1.267 1.00 80.47 511 ILE A N 1
ATOM 3476 C CA . ILE A 1 438 ? -23.643 55.972 0.864 1.00 84.36 511 ILE A CA 1
ATOM 3477 C C . ILE A 1 438 ? -24.775 55.212 0.189 1.00 83.87 511 ILE A C 1
ATOM 3478 O O . ILE A 1 438 ? -24.582 54.607 -0.858 1.00 90.56 511 ILE A O 1
ATOM 3483 N N . ARG A 1 439 ? -25.973 55.290 0.748 1.00 79.06 512 ARG A N 1
ATOM 3484 C CA . ARG A 1 439 ? -27.060 54.524 0.200 1.00 84.63 512 ARG A CA 1
ATOM 3485 C C . ARG A 1 439 ? -27.204 54.980 -1.257 1.00 82.71 512 ARG A C 1
ATOM 3486 O O . ARG A 1 439 ? -27.190 54.175 -2.179 1.00 74.74 512 ARG A O 1
ATOM 3494 N N . GLN A 1 440 ? -27.277 56.285 -1.465 1.00 82.09 513 GLN A N 1
ATOM 3495 C CA . GLN A 1 440 ? -27.367 56.824 -2.811 1.00 86.20 513 GLN A CA 1
ATOM 3496 C C . GLN A 1 440 ? -26.265 56.286 -3.704 1.00 80.94 513 GLN A C 1
ATOM 3497 O O . GLN A 1 440 ? -26.516 55.744 -4.782 1.00 77.23 513 GLN A O 1
ATOM 3503 N N . ARG A 1 441 ? -25.036 56.456 -3.236 1.00 77.37 514 ARG A N 1
ATOM 3504 C CA . ARG A 1 441 ? -23.865 56.042 -3.977 1.00 76.75 514 ARG A CA 1
ATOM 3505 C C . ARG A 1 441 ? -24.021 54.605 -4.460 1.00 76.42 514 ARG A C 1
ATOM 3506 O O . ARG A 1 441 ? -24.007 54.341 -5.654 1.00 77.60 514 ARG A O 1
ATOM 3514 N N . VAL A 1 442 ? -24.201 53.687 -3.519 1.00 77.56 515 VAL A N 1
ATOM 3515 C CA . VAL A 1 442 ? -24.387 52.272 -3.840 1.00 77.24 515 VAL A CA 1
ATOM 3516 C C . VAL A 1 442 ? -25.363 52.129 -4.996 1.00 78.02 515 VAL A C 1
ATOM 3517 O O . VAL A 1 442 ? -25.018 51.597 -6.055 1.00 75.15 515 VAL A O 1
ATOM 3521 N N . HIS A 1 443 ? -26.578 52.627 -4.771 1.00 83.98 516 HIS A N 1
ATOM 3522 C CA . HIS A 1 443 ? -27.653 52.534 -5.739 1.00 90.23 516 HIS A CA 1
ATOM 3523 C C . HIS A 1 443 ? -27.252 53.259 -7.012 1.00 92.83 516 HIS A C 1
ATOM 3524 O O . HIS A 1 443 ? -27.430 52.736 -8.119 1.00 84.19 516 HIS A O 1
ATOM 3531 N N . GLN A 1 444 ? -26.641 54.431 -6.852 1.00 94.33 517 GLN A N 1
ATOM 3532 C CA . GLN A 1 444 ? -26.187 55.198 -8.005 1.00 94.97 517 GLN A CA 1
ATOM 3533 C C . GLN A 1 444 ? -25.218 54.387 -8.868 1.00 89.89 517 GLN A C 1
ATOM 3534 O O . GLN A 1 444 ? -25.131 54.588 -10.075 1.00 85.54 517 GLN A O 1
ATOM 3540 N N . ILE A 1 445 ? -24.505 53.462 -8.236 1.00 84.97 518 ILE A N 1
ATOM 3541 C CA . ILE A 1 445 ? -23.482 52.701 -8.907 1.00 86.84 518 ILE A CA 1
ATOM 3542 C C . ILE A 1 445 ? -24.057 51.401 -9.463 1.00 90.63 518 ILE A C 1
ATOM 3543 O O . ILE A 1 445 ? -23.565 50.874 -10.459 1.00 81.64 518 ILE A O 1
ATOM 3548 N N . LEU A 1 446 ? -25.110 50.884 -8.853 1.00 99.88 519 LEU A N 1
ATOM 3549 C CA . LEU A 1 446 ? -25.679 49.620 -9.335 1.00 117.35 519 LEU A CA 1
ATOM 3550 C C . LEU A 1 446 ? -26.448 49.845 -10.638 1.00 119.39 519 LEU A C 1
ATOM 3551 O O . LEU A 1 446 ? -26.237 49.144 -11.637 1.00 119.37 519 LEU A O 1
ATOM 3556 N N . ASN A 1 447 ? -27.326 50.844 -10.612 1.00 122.92 520 ASN A N 1
ATOM 3557 C CA . ASN A 1 447 ? -27.897 51.428 -11.820 1.00 121.21 520 ASN A CA 1
ATOM 3558 C C . ASN A 1 447 ? -26.880 51.539 -12.946 1.00 118.67 520 ASN A C 1
ATOM 3559 O O . ASN A 1 447 ? -27.158 51.175 -14.076 1.00 112.32 520 ASN A O 1
ATOM 3564 N N . MET A 1 448 ? -25.700 52.048 -12.606 1.00 126.50 521 MET A N 1
ATOM 3565 C CA . MET A 1 448 ? -24.712 52.517 -13.569 1.00 123.85 521 MET A CA 1
ATOM 3566 C C . MET A 1 448 ? -23.456 51.638 -13.548 1.00 119.04 521 MET A C 1
ATOM 3567 O O . MET A 1 448 ? -22.419 52.073 -13.067 1.00 132.95 521 MET A O 1
ATOM 3572 N N . ARG A 1 449 ? -23.577 50.444 -14.105 1.00 107.14 522 ARG A N 1
ATOM 3573 C CA . ARG A 1 449 ? -24.841 50.062 -14.703 1.00 115.03 522 ARG A CA 1
ATOM 3574 C C . ARG A 1 449 ? -25.030 48.563 -14.805 1.00 107.50 522 ARG A C 1
ATOM 3575 O O . ARG A 1 449 ? -24.083 47.794 -14.701 1.00 115.94 522 ARG A O 1
ATOM 3583 N N . GLY A 1 450 ? -26.275 48.162 -15.009 1.00 104.14 523 GLY A N 1
ATOM 3584 C CA . GLY A 1 450 ? -26.600 46.812 -15.409 1.00 106.11 523 GLY A CA 1
ATOM 3585 C C . GLY A 1 450 ? -26.657 45.788 -14.305 1.00 102.81 523 GLY A C 1
ATOM 3586 O O . GLY A 1 450 ? -26.858 44.608 -14.571 1.00 109.89 523 GLY A O 1
ATOM 3587 N N . SER A 1 451 ? -26.494 46.220 -13.066 1.00 99.55 524 SER A N 1
ATOM 3588 C CA . SER A 1 451 ? -26.564 45.281 -11.960 1.00 109.44 524 SER A CA 1
ATOM 3589 C C . SER A 1 451 ? -27.745 45.607 -11.074 1.00 96.46 524 SER A C 1
ATOM 3590 O O . SER A 1 451 ? -27.902 46.742 -10.641 1.00 101.43 524 SER A O 1
ATOM 3593 N N . SER A 1 452 ? -28.578 44.611 -10.803 1.00 84.32 525 SER A N 1
ATOM 3594 C CA . SER A 1 452 ? -29.765 44.848 -9.985 1.00 90.28 525 SER A CA 1
ATOM 3595 C C . SER A 1 452 ? -29.395 44.723 -8.522 1.00 89.89 525 SER A C 1
ATOM 3596 O O . SER A 1 452 ? -28.543 43.907 -8.166 1.00 75.04 525 SER A O 1
ATOM 3599 N N . ILE A 1 453 ? -30.023 45.540 -7.679 1.00 95.18 526 ILE A N 1
ATOM 3600 C CA . ILE A 1 453 ? -29.928 45.332 -6.235 1.00 102.28 526 ILE A CA 1
ATOM 3601 C C . ILE A 1 453 ? -30.321 43.903 -5.901 1.00 106.98 526 ILE A C 1
ATOM 3602 O O . ILE A 1 453 ? -29.650 43.255 -5.115 1.00 107.24 526 ILE A O 1
ATOM 3607 N N . LYS A 1 454 ? -31.382 43.393 -6.521 1.00 111.61 527 LYS A N 1
ATOM 3608 C CA . LYS A 1 454 ? -31.901 42.081 -6.137 1.00 119.50 527 LYS A CA 1
ATOM 3609 C C . LYS A 1 454 ? -30.868 40.986 -6.352 1.00 113.77 527 LYS A C 1
ATOM 3610 O O . LYS A 1 454 ? -30.765 40.054 -5.552 1.00 118.04 527 LYS A O 1
ATOM 3616 N N . ILE A 1 455 ? -30.083 41.113 -7.412 1.00 105.80 528 ILE A N 1
ATOM 3617 C CA . ILE A 1 455 ? -28.936 40.237 -7.598 1.00 99.43 528 ILE A CA 1
ATOM 3618 C C . ILE A 1 455 ? -28.187 40.130 -6.248 1.00 96.38 528 ILE A C 1
ATOM 3619 O O . ILE A 1 455 ? -27.919 39.028 -5.761 1.00 96.22 528 ILE A O 1
ATOM 3624 N N . VAL A 1 456 ? -27.918 41.277 -5.623 1.00 83.56 529 VAL A N 1
ATOM 3625 C CA . VAL A 1 456 ? -27.220 41.333 -4.333 1.00 77.71 529 VAL A CA 1
ATOM 3626 C C . VAL A 1 456 ? -27.979 40.628 -3.228 1.00 77.56 529 VAL A C 1
ATOM 3627 O O . VAL A 1 456 ? -27.386 40.110 -2.296 1.00 70.78 529 VAL A O 1
ATOM 3631 N N . ARG A 1 457 ? -29.298 40.671 -3.297 1.00 85.57 530 ARG A N 1
ATOM 3632 C CA . ARG A 1 457 ? -30.115 40.151 -2.215 1.00 86.78 530 ARG A CA 1
ATOM 3633 C C . ARG A 1 457 ? -30.068 38.631 -2.297 1.00 82.35 530 ARG A C 1
ATOM 3634 O O . ARG A 1 457 ? -29.931 37.941 -1.290 1.00 77.98 530 ARG A O 1
ATOM 3642 N N . HIS A 1 458 ? -30.102 38.116 -3.518 1.00 83.25 531 HIS A N 1
ATOM 3643 C CA . HIS A 1 458 ? -30.021 36.687 -3.717 1.00 83.59 531 HIS A CA 1
ATOM 3644 C C . HIS A 1 458 ? -28.793 36.111 -3.015 1.00 83.57 531 HIS A C 1
ATOM 3645 O O . HIS A 1 458 ? -28.814 34.979 -2.555 1.00 97.45 531 HIS A O 1
ATOM 3652 N N . ILE A 1 459 ? -27.735 36.909 -2.922 1.00 81.60 532 ILE A N 1
ATOM 3653 C CA . ILE A 1 459 ? -26.462 36.477 -2.350 1.00 84.84 532 ILE A CA 1
ATOM 3654 C C . ILE A 1 459 ? -26.517 36.511 -0.825 1.00 80.76 532 ILE A C 1
ATOM 3655 O O . ILE A 1 459 ? -26.059 35.586 -0.154 1.00 73.69 532 ILE A O 1
ATOM 3660 N N . ILE A 1 460 ? -27.050 37.600 -0.292 1.00 79.48 533 ILE A N 1
ATOM 3661 C CA . ILE A 1 460 ? -27.260 37.719 1.138 1.00 90.80 533 ILE A CA 1
ATOM 3662 C C . ILE A 1 460 ? -27.966 36.466 1.678 1.00 91.39 533 ILE A C 1
ATOM 3663 O O . ILE A 1 460 ? -27.515 35.853 2.656 1.00 79.72 533 ILE A O 1
ATOM 3668 N N . LYS A 1 461 ? -29.063 36.091 1.019 1.00 95.78 534 LYS A N 1
ATOM 3669 C CA . LYS A 1 461 ? -29.876 34.939 1.422 1.00 95.03 534 LYS A CA 1
ATOM 3670 C C . LYS A 1 461 ? -29.040 33.661 1.464 1.00 97.15 534 LYS A C 1
ATOM 3671 O O . LYS A 1 461 ? -29.124 32.886 2.409 1.00 107.67 534 LYS A O 1
ATOM 3677 N N . GLU A 1 462 ? -28.223 33.460 0.441 1.00 87.84 535 GLU A N 1
ATOM 3678 C CA . GLU A 1 462 ? -27.256 32.376 0.438 1.00 91.40 535 GLU A CA 1
ATOM 3679 C C . GLU A 1 462 ? -26.303 32.526 1.625 1.00 87.20 535 GLU A C 1
ATOM 3680 O O . GLU A 1 462 ? -25.985 31.546 2.311 1.00 86.96 535 GLU A O 1
ATOM 3686 N N . TYR A 1 463 ? -25.829 33.749 1.852 1.00 84.25 536 TYR A N 1
ATOM 3687 C CA . TYR A 1 463 ? -24.922 34.013 2.969 1.00 87.08 536 TYR A CA 1
ATOM 3688 C C . TYR A 1 463 ? -25.607 33.700 4.301 1.00 96.12 536 TYR A C 1
ATOM 3689 O O . TYR A 1 463 ? -24.992 33.117 5.219 1.00 93.08 536 TYR A O 1
ATOM 3698 N N . ALA A 1 464 ? -26.889 34.060 4.371 1.00 98.70 537 ALA A N 1
ATOM 3699 C CA . ALA A 1 464 ? -27.672 33.955 5.593 1.00 97.58 537 ALA A CA 1
ATOM 3700 C C . ALA A 1 464 ? -28.121 32.537 5.842 1.00 98.86 537 ALA A C 1
ATOM 3701 O O . ALA A 1 464 ? -28.069 32.053 6.958 1.00 91.99 537 ALA A O 1
ATOM 3703 N N . GLU A 1 465 ? -28.597 31.871 4.803 1.00 106.82 538 GLU A N 1
ATOM 3704 C CA . GLU A 1 465 ? -28.956 30.470 4.927 1.00 105.57 538 GLU A CA 1
ATOM 3705 C C . GLU A 1 465 ? -27.899 29.752 5.766 1.00 100.30 538 GLU A C 1
ATOM 3706 O O . GLU A 1 465 ? -28.216 29.198 6.817 1.00 102.95 538 GLU A O 1
ATOM 3712 N N . ASN A 1 466 ? -26.646 29.819 5.314 1.00 91.58 539 ASN A N 1
ATOM 3713 C CA . ASN A 1 466 ? -25.552 29.023 5.875 1.00 88.25 539 ASN A CA 1
ATOM 3714 C C . ASN A 1 466 ? -24.859 29.699 7.055 1.00 90.82 539 ASN A C 1
ATOM 3715 O O . ASN A 1 466 ? -24.516 29.051 8.021 1.00 97.33 539 ASN A O 1
ATOM 3720 N N . ILE A 1 467 ? -24.540 30.973 6.919 1.00 101.60 540 ILE A N 1
ATOM 3721 C CA . ILE A 1 467 ? -24.612 31.923 8.001 1.00 108.86 540 ILE A CA 1
ATOM 3722 C C . ILE A 1 467 ? -23.958 31.408 9.280 1.00 114.47 540 ILE A C 1
ATOM 3723 O O . ILE A 1 467 ? -24.525 31.533 10.358 1.00 112.37 540 ILE A O 1
ATOM 3728 N N . GLY A 1 468 ? -22.785 30.807 9.167 1.00 120.63 541 GLY A N 1
ATOM 3729 C CA . GLY A 1 468 ? -22.117 30.255 10.332 1.00 126.38 541 GLY A CA 1
ATOM 3730 C C . GLY A 1 468 ? -22.434 28.778 10.407 1.00 127.62 541 GLY A C 1
ATOM 3731 O O . GLY A 1 468 ? -23.596 28.390 10.329 1.00 120.89 541 GLY A O 1
ATOM 3732 N N . ASP A 1 469 ? -21.408 27.953 10.566 1.00 124.54 542 ASP A N 1
ATOM 3733 C CA . ASP A 1 469 ? -21.579 26.519 10.416 1.00 121.56 542 ASP A CA 1
ATOM 3734 C C . ASP A 1 469 ? -20.965 25.679 11.528 1.00 121.48 542 ASP A C 1
ATOM 3735 O O . ASP A 1 469 ? -19.984 24.974 11.304 1.00 129.27 542 ASP A O 1
ATOM 3740 N N . GLY A 1 470 ? -21.580 25.678 12.702 1.00 118.09 543 GLY A N 1
ATOM 3741 C CA . GLY A 1 470 ? -22.558 26.662 13.112 1.00 115.26 543 GLY A CA 1
ATOM 3742 C C . GLY A 1 470 ? -22.516 26.624 14.622 1.00 112.17 543 GLY A C 1
ATOM 3743 O O . GLY A 1 470 ? -22.171 25.591 15.191 1.00 107.60 543 GLY A O 1
ATOM 3744 N N . ARG A 1 471 ? -22.879 27.713 15.285 1.00 113.60 544 ARG A N 1
ATOM 3745 C CA . ARG A 1 471 ? -22.869 27.709 16.748 1.00 120.23 544 ARG A CA 1
ATOM 3746 C C . ARG A 1 471 ? -24.009 26.817 17.287 1.00 116.98 544 ARG A C 1
ATOM 3747 O O . ARG A 1 471 ? -23.755 25.782 17.901 1.00 122.47 544 ARG A O 1
ATOM 3755 N N . SER A 1 472 ? -25.252 27.195 16.997 1.00 110.08 545 SER A N 1
ATOM 3756 C CA . SER A 1 472 ? -26.435 26.487 17.483 1.00 102.41 545 SER A CA 1
ATOM 3757 C C . SER A 1 472 ? -27.666 26.939 16.711 1.00 110.36 545 SER A C 1
ATOM 3758 O O . SER A 1 472 ? -27.742 28.096 16.327 1.00 115.76 545 SER A O 1
ATOM 3761 N N . PRO A 1 473 ? -28.659 26.047 16.516 1.00 123.56 546 PRO A N 1
ATOM 3762 C CA . PRO A 1 473 ? -29.830 26.442 15.716 1.00 123.82 546 PRO A CA 1
ATOM 3763 C C . PRO A 1 473 ? -30.604 27.634 16.300 1.00 121.13 546 PRO A C 1
ATOM 3764 O O . PRO A 1 473 ? -31.421 28.240 15.597 1.00 133.69 546 PRO A O 1
ATOM 3768 N N . GLU A 1 474 ? -30.363 27.956 17.569 1.00 105.07 547 GLU A N 1
ATOM 3769 C CA . GLU A 1 474 ? -30.897 29.178 18.139 1.00 103.77 547 GLU A CA 1
ATOM 3770 C C . GLU A 1 474 ? -30.072 30.324 17.595 1.00 106.04 547 GLU A C 1
ATOM 3771 O O . GLU A 1 474 ? -30.576 31.122 16.806 1.00 105.23 547 GLU A O 1
ATOM 3777 N N . PHE A 1 475 ? -28.794 30.373 17.968 1.00 104.78 548 PHE A N 1
ATOM 3778 C CA . PHE A 1 475 ? -27.873 31.370 17.411 1.00 100.60 548 PHE A CA 1
ATOM 3779 C C . PHE A 1 475 ? -27.955 31.466 15.889 1.00 96.85 548 PHE A C 1
ATOM 3780 O O . PHE A 1 475 ? -27.870 32.551 15.334 1.00 103.32 548 PHE A O 1
ATOM 3788 N N . ARG A 1 476 ? -28.105 30.327 15.227 1.00 93.93 549 ARG A N 1
ATOM 3789 C CA . ARG A 1 476 ? -28.131 30.274 13.776 1.00 97.90 549 ARG A CA 1
ATOM 3790 C C . ARG A 1 476 ? -29.365 31.021 13.208 1.00 100.85 549 ARG A C 1
ATOM 3791 O O . ARG A 1 476 ? -29.226 31.847 12.306 1.00 112.55 549 ARG A O 1
ATOM 3799 N N . GLU A 1 477 ? -30.563 30.751 13.727 1.00 100.55 550 GLU A N 1
ATOM 3800 C CA . GLU A 1 477 ? -31.793 31.315 13.131 1.00 99.51 550 GLU A CA 1
ATOM 3801 C C . GLU A 1 477 ? -32.030 32.747 13.639 1.00 92.52 550 GLU A C 1
ATOM 3802 O O . GLU A 1 477 ? -32.728 33.543 13.009 1.00 93.01 550 GLU A O 1
ATOM 3808 N N . ASN A 1 478 ? -31.425 33.050 14.782 1.00 87.01 551 ASN A N 1
ATOM 3809 C CA . ASN A 1 478 ? -31.398 34.387 15.359 1.00 82.88 551 ASN A CA 1
ATOM 3810 C C . ASN A 1 478 ? -30.623 35.344 14.522 1.00 81.02 551 ASN A C 1
ATOM 3811 O O . ASN A 1 478 ? -31.060 36.453 14.234 1.00 79.63 551 ASN A O 1
ATOM 3816 N N . GLU A 1 479 ? -29.419 34.914 14.196 1.00 80.19 552 GLU A N 1
ATOM 3817 C CA . GLU A 1 479 ? -28.568 35.654 13.315 1.00 82.45 552 GLU A CA 1
ATOM 3818 C C . GLU A 1 479 ? -29.298 35.775 11.975 1.00 78.93 552 GLU A C 1
ATOM 3819 O O . GLU A 1 479 ? -29.561 36.873 11.514 1.00 8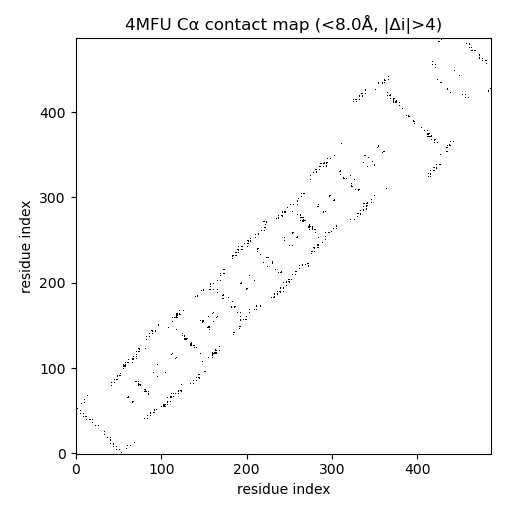2.76 552 GLU A O 1
ATOM 3825 N N . GLN A 1 480 ? -29.693 34.646 11.399 1.00 82.47 553 GLN A N 1
ATOM 3826 C CA . GLN A 1 480 ? -30.326 34.623 10.082 1.00 87.72 553 GLN A CA 1
ATOM 3827 C C . GLN A 1 480 ? -31.445 35.648 9.985 1.00 93.85 553 GLN A C 1
ATOM 3828 O O . GLN A 1 480 ? -31.616 36.305 8.945 1.00 89.60 553 GLN A O 1
ATOM 3834 N N . LYS A 1 481 ? -32.218 35.775 11.062 1.00 94.76 554 LYS A N 1
ATOM 3835 C CA . LYS A 1 481 ? -33.201 36.840 11.140 1.00 100.99 554 LYS A CA 1
ATOM 3836 C C . LYS A 1 481 ? -32.447 38.134 10.921 1.00 92.37 554 LYS A C 1
ATOM 3837 O O . LYS A 1 481 ? -32.642 38.823 9.918 1.00 88.70 554 LYS A O 1
ATOM 3843 N N . ARG A 1 482 ? -31.533 38.414 11.840 1.00 87.47 555 ARG A N 1
ATOM 3844 C CA . ARG A 1 482 ? -30.761 39.651 11.816 1.00 91.36 555 ARG A CA 1
ATOM 3845 C C . ARG A 1 482 ? -30.374 40.038 10.402 1.00 87.10 555 ARG A C 1
ATOM 3846 O O . ARG A 1 482 ? -30.644 41.148 9.945 1.00 91.00 555 ARG A O 1
ATOM 3854 N N . ILE A 1 483 ? -29.746 39.103 9.716 1.00 86.11 556 ILE A N 1
ATOM 3855 C CA . ILE A 1 483 ? -29.118 39.394 8.445 1.00 84.25 556 ILE A CA 1
ATOM 3856 C C . ILE A 1 483 ? -30.160 39.794 7.425 1.00 78.98 556 ILE A C 1
ATOM 3857 O O . ILE A 1 483 ? -30.059 40.851 6.818 1.00 78.69 556 ILE A O 1
ATOM 3862 N N . LEU A 1 484 ? -31.188 38.975 7.279 1.00 79.12 557 LEU A N 1
ATOM 3863 C CA . LEU A 1 484 ? -32.253 39.278 6.331 1.00 82.53 557 LEU A CA 1
ATOM 3864 C C . LEU A 1 484 ? -33.047 40.515 6.783 1.00 87.13 557 LEU A C 1
ATOM 3865 O O . LEU A 1 484 ? -33.683 41.195 5.968 1.00 84.09 557 LEU A O 1
ATOM 3870 N N . GLY A 1 485 ? -32.980 40.812 8.082 1.00 86.15 558 GLY A N 1
ATOM 3871 C CA . GLY A 1 485 ? -33.531 42.056 8.626 1.00 91.58 558 GLY A CA 1
ATOM 3872 C C . GLY A 1 485 ? -33.062 43.316 7.919 1.00 88.95 558 GLY A C 1
ATOM 3873 O O . GLY A 1 485 ? -33.832 44.245 7.734 1.00 84.09 558 GLY A O 1
ATOM 3874 N N . LEU A 1 486 ? -31.799 43.347 7.507 1.00 88.58 559 LEU A N 1
ATOM 3875 C CA . LEU A 1 486 ? -31.237 44.551 6.899 1.00 89.93 559 LEU A CA 1
ATOM 3876 C C . LEU A 1 486 ? -31.781 44.699 5.512 1.00 90.56 559 LEU A C 1
ATOM 3877 O O . LEU A 1 486 ? -31.780 45.794 4.953 1.00 94.89 559 LEU A O 1
ATOM 3882 N N . LEU A 1 487 ? -32.258 43.591 4.961 1.00 85.59 560 LEU A N 1
ATOM 3883 C CA . LEU A 1 487 ? -32.605 43.542 3.562 1.00 85.52 560 LEU A CA 1
ATOM 3884 C C . LEU A 1 487 ? -33.824 44.399 3.211 1.00 90.79 560 LEU A C 1
ATOM 3885 O O . LEU A 1 487 ? -34.022 44.753 2.045 1.00 97.48 560 LEU A O 1
ATOM 3890 N N . GLU A 1 488 ? -34.613 44.759 4.223 1.00 106.08 561 GLU A N 1
ATOM 3891 C CA . GLU A 1 488 ? -35.794 45.626 4.033 1.00 107.42 561 GLU A CA 1
ATOM 3892 C C . GLU A 1 488 ? -35.405 47.077 3.758 1.00 101.61 561 GLU A C 1
ATOM 3893 O O . GLU A 1 488 ? -35.671 47.577 2.677 1.00 97.77 561 GLU A O 1
ATOM 3899 N N . ASN A 1 489 ? -34.751 47.736 4.711 1.00 103.43 562 ASN A N 1
ATOM 3900 C CA . ASN A 1 489 ? -34.277 49.121 4.503 1.00 115.18 562 ASN A CA 1
ATOM 3901 C C . ASN A 1 489 ? -33.131 49.273 3.486 1.00 114.66 562 ASN A C 1
ATOM 3902 O O . ASN A 1 489 ? -32.647 50.380 3.246 1.00 104.19 562 ASN A O 1
ATOM 3907 N N . PHE A 1 490 ? -32.687 48.162 2.913 1.00 114.94 563 PHE A N 1
ATOM 3908 C CA . PHE A 1 490 ? -31.695 48.187 1.857 1.00 116.56 563 PHE A CA 1
ATOM 3909 C C . PHE A 1 490 ? -32.338 48.678 0.574 1.00 113.99 563 PHE A C 1
ATOM 3910 O O . PHE A 1 490 ? -33.253 48.045 0.053 1.00 124.02 563 PHE A O 1
#

Foldseek 3Di:
DDDCVCVVLLVVLVVLVVVVVVLCVVDDPPDDPVPVSVVVSLVSLVVCLVVLVPQAPLVSCVVSVVLQVLLVQCDDPDCVSVLSSLLSLLSNLVSCLPPDDDPNVVNNLVRCLVNLVLLSLVVSVVPQDDPPVSSLVSVVSSLSNLVSSCVVPVPSLQVSCVSPVVVVLQVLLLDPPDDDPNVQSSLVSLLSSLVPDQVSLVVCVVVLNLLSLCVSLVVPQQHDDPDVSSVSSNVSSLSNLLSSLLDLVVLVVCVVRVNLVRLQSSQVNPDDCVLSSLVNLLSSLQDLSSQVVLVVCLVVVVVVRLVVCLQDPDDVDDPPDRDDVVSLLSSLSSLLSNLVRDDDPSNVVSLVCCPPPLRVSLVSLVVVLVQLVVLQVVLVVVVVVVVVVCVVVVNDCDPVNVVVSVVSSVVSPLSSNLSSLLSLLSSLPPPDVSSVCVNVVVCVVDDHDVVVSVVSLLVCLVPVPVYDDPVRNVVVSCVSCVSVPSD

CATH classification: 1.25.10.10

Solvent-accessible surface area: 25075 Å² total; per-residue (Å²): 215,56,130,38,63,16,90,144,37,14,88,25,4,86,102,67,32,128,86,16,102,73,43,55,135,152,69,93,124,149,28,130,179,22,105,151,38,23,99,75,20,36,74,14,7,111,76,7,47,90,12,2,91,30,88,51,40,6,94,30,14,36,144,69,62,2,6,112,42,7,10,49,33,4,58,39,116,59,28,76,18,0,13,18,0,2,46,4,4,36,59,9,1,71,58,15,79,119,169,110,67,85,148,3,4,88,51,7,2,61,15,1,22,108,27,79,2,2,24,51,2,5,112,4,1,105,91,9,70,147,85,75,182,89,30,18,81,3,5,71,20,3,0,12,1,2,34,16,0,2,109,72,73,75,97,2,6,38,90,2,0,106,64,17,2,0,111,30,0,13,146,35,1,97,36,183,74,114,64,54,74,19,16,35,21,0,1,67,0,0,14,49,0,0,120,126,26,78,110,3,13,66,50,0,2,117,50,90,0,3,60,24,0,11,87,23,0,23,82,24,74,149,123,72,21,99,54,74,103,28,45,102,3,2,59,22,0,0,71,1,0,8,16,0,0,110,24,55,55,0,6,102,57,0,45,161,8,121,0,2,58,21,0,11,48,0,10,138,80,120,105,15,2,26,26,11,0,5,69,0,0,13,41,0,0,84,8,52,69,0,50,90,2,0,50,74,1,0,69,43,96,0,10,151,12,0,0,69,31,3,56,153,27,31,118,189,121,27,214,58,65,8,32,109,70,87,10,12,48,34,1,0,8,1,0,6,5,0,3,44,9,0,156,53,153,32,54,73,97,0,20,96,22,0,43,58,108,105,0,44,12,0,66,25,0,2,112,0,0,68,104,12,16,27,44,7,99,103,16,51,148,146,11,71,28,64,70,110,43,11,110,173,137,55,90,139,85,64,129,103,21,70,110,92,7,101,105,59,55,46,109,22,1,6,88,0,3,10,26,0,0,3,0,0,5,12,0,4,42,16,142,43,100,76,2,84,111,42,0,34,86,29,3,104,112,206,84,16,44,56,142,78,0,56,125,20,6,111,74,40,0,92,69,12,43,128,52,189,28,116,140,45,67,101,99,18,32,157,68,4,57,32,30,25,139,108,12

Organism: Homo sapiens (NCBI:txid9606)

Radius of gyration: 28.22 Å; Cα contacts (8 Å, |Δi|>4): 521; chains: 1; bounding box: 64×78×63 Å

InterPro domains:
  IPR011989 Armadillo-like helical [G3DSA:1.25.10.10] (75-563)
  IPR013180 Beta-catenin-like protein 1, N-terminal [PF08216] (58-534)
  IPR013180 Beta-catenin-like protein 1, N-terminal [SM01156] (52-162)
  IPR016024 Armadillo-type fold [SSF48371] (130-504)
  IPR039678 Beta-catenin-like protein 1 [PTHR14978] (14-562)